Protein AF-A0A165PJM3-F1 (afdb_monomer_lite)

Secondary structure (DSSP, 8-state):
-TTTTT---TTSHHHHHHHHTS-HHHHHHHHHHHHHHHTT-HHHHHHHHHHHHHHTTSHHHHHHHHTSTHHHHHHHHHH-TTS-HHHHHHHHHHHHHHTTS--HHHHHHHHHHTHHHHHHHHHH--SSSHHHHHHHHHHHHHHHHHHH--S-HHHHHHHHHHHHHHGGG---HHHHHHHHHHHHHHHHHHHH-TT-------HHHHHHHHHHHHHS-HHHHHHHHHHHHHHS---TTS---HHHHHHHHTTGGGS-HHHHHHHHHH-GGGSHHHHHHHHHHHHHHHHHHHHHH--HHHHHHHHHHHHHH-GGG---SHHHHHHTS-TT--GGGGT-S-SSGGGHHHHHHHHHTT--HHHHHHHS-HHHHTT--HHHHHHHHHHHHHHHHT-HHHHHHHHHHHHHTT---HHHHHHHHHH--SPPPHHHHHTSS-TTSHHHHHHHHHHHHHHHIIIII--TTGGG--TTHHHHHHHHHHHHHHHHHHHHHHS-TT-TTHHHHHHHHHHHHHHHT--S-SS---HHHHHHHHHHHHHHHHHHHHHTTTT--TTTTHHHHHHHHHHHHHHHHHHHHHHHH--SS---TTHHHH------PPPP--HHHHHHHHHHHHSPPTTPPPP-SSSS-HHHHHHHHSTT-PPP--EEPTTT--EETTPEEPTTTSSSEESSHHHHHHHHHHHHHH-------SS-PPP-----

Organism: NCBI:txid1314781

Structure (mmCIF, N/CA/C/O backbone):
data_AF-A0A165PJM3-F1
#
_entry.id   AF-A0A165PJM3-F1
#
loop_
_atom_site.group_PDB
_atom_site.id
_atom_site.type_symbol
_atom_site.label_atom_id
_atom_site.label_alt_id
_atom_site.label_comp_id
_atom_site.label_asym_id
_atom_site.label_entity_id
_atom_site.label_seq_id
_atom_site.pdbx_PDB_ins_code
_atom_site.Cartn_x
_atom_site.Cartn_y
_atom_site.Cartn_z
_atom_site.occupancy
_atom_site.B_iso_or_equiv
_atom_site.auth_seq_id
_atom_site.auth_comp_id
_atom_site.auth_asym_id
_atom_site.auth_atom_id
_atom_site.pdbx_PDB_model_num
ATOM 1 N N . MET A 1 1 ? 33.323 -4.932 -41.572 1.00 73.44 1 MET A N 1
ATOM 2 C CA . MET A 1 1 ? 33.923 -5.422 -40.312 1.00 73.44 1 MET A CA 1
ATOM 3 C C . MET A 1 1 ? 34.041 -6.942 -40.211 1.00 73.44 1 MET A C 1
ATOM 5 O O . MET A 1 1 ? 35.149 -7.401 -39.986 1.00 73.44 1 MET A O 1
ATOM 9 N N . CYS A 1 2 ? 32.981 -7.740 -40.420 1.00 75.44 2 CYS A N 1
ATOM 10 C CA . CYS A 1 2 ? 33.073 -9.213 -40.323 1.00 75.44 2 CYS A CA 1
ATOM 11 C C . CYS A 1 2 ? 34.221 -9.819 -41.151 1.00 75.44 2 CYS A C 1
ATOM 13 O O . CYS A 1 2 ? 34.947 -10.669 -40.651 1.00 75.44 2 CYS A O 1
ATOM 15 N N . THR A 1 3 ? 34.444 -9.324 -42.373 1.00 79.69 3 THR A N 1
ATOM 16 C CA . THR A 1 3 ? 35.577 -9.729 -43.225 1.00 79.69 3 THR A CA 1
ATOM 17 C C . THR A 1 3 ? 36.936 -9.398 -42.602 1.00 79.69 3 THR A C 1
ATOM 19 O O . THR A 1 3 ? 37.848 -10.215 -42.661 1.00 79.69 3 THR A O 1
ATOM 22 N N . ALA A 1 4 ? 37.066 -8.226 -41.970 1.00 76.88 4 ALA A N 1
ATOM 23 C CA . ALA A 1 4 ? 38.298 -7.794 -41.307 1.00 76.88 4 ALA A CA 1
ATOM 24 C C . ALA A 1 4 ? 38.601 -8.649 -40.066 1.00 76.88 4 ALA A C 1
ATOM 26 O O . ALA A 1 4 ? 39.741 -9.047 -39.855 1.00 76.88 4 ALA A O 1
ATOM 27 N N . LEU A 1 5 ? 37.561 -9.013 -39.310 1.00 78.69 5 LEU A N 1
ATOM 28 C CA . LEU A 1 5 ? 37.650 -9.895 -38.143 1.00 78.69 5 LEU A CA 1
ATOM 29 C C . LEU A 1 5 ? 37.677 -11.389 -38.502 1.00 78.69 5 LEU A C 1
ATOM 31 O O . LEU A 1 5 ? 37.724 -12.233 -37.612 1.00 78.69 5 LEU A O 1
ATOM 35 N N . ARG A 1 6 ? 37.629 -11.727 -39.801 1.00 81.44 6 ARG A N 1
ATOM 36 C CA . ARG A 1 6 ? 37.555 -13.106 -40.318 1.00 81.44 6 ARG A CA 1
ATOM 37 C C . ARG A 1 6 ? 36.420 -13.926 -39.686 1.00 81.44 6 ARG A C 1
ATOM 39 O O . ARG A 1 6 ? 36.539 -15.141 -39.530 1.00 81.44 6 ARG A O 1
ATOM 46 N N . LEU A 1 7 ? 35.314 -13.265 -39.340 1.00 79.31 7 LEU A N 1
ATOM 47 C CA . LEU A 1 7 ? 34.146 -13.915 -38.755 1.00 79.31 7 LEU A CA 1
ATOM 48 C C . LEU A 1 7 ? 33.385 -14.713 -39.824 1.00 79.31 7 LEU A C 1
ATOM 50 O O . LEU A 1 7 ? 33.252 -14.246 -40.962 1.00 79.31 7 LEU A O 1
ATOM 54 N N . PRO A 1 8 ? 32.858 -15.901 -39.482 1.00 79.81 8 PRO A N 1
ATOM 55 C CA . PRO A 1 8 ? 32.007 -16.658 -40.386 1.00 79.81 8 PRO A CA 1
ATOM 56 C C . PRO A 1 8 ? 30.662 -15.945 -40.618 1.00 79.81 8 PRO A C 1
ATOM 58 O O . PRO A 1 8 ? 30.315 -14.997 -39.919 1.00 79.81 8 PRO A O 1
ATOM 61 N N . ASP A 1 9 ? 29.880 -16.399 -41.604 1.00 79.50 9 ASP A N 1
ATOM 62 C CA . ASP A 1 9 ? 28.537 -15.857 -41.862 1.00 79.50 9 ASP A CA 1
ATOM 63 C C . ASP A 1 9 ? 27.583 -16.181 -40.697 1.00 79.50 9 ASP A C 1
ATOM 65 O O . ASP A 1 9 ? 26.913 -17.216 -40.689 1.00 79.50 9 ASP A O 1
ATOM 69 N N . LEU A 1 10 ? 27.525 -15.278 -39.714 1.00 76.38 10 LEU A N 1
ATOM 70 C CA . LEU A 1 10 ? 26.718 -15.403 -38.495 1.00 76.38 10 LEU A CA 1
ATOM 71 C C . LEU A 1 10 ? 25.203 -15.454 -38.769 1.00 76.38 10 LEU A C 1
ATOM 73 O O . LEU A 1 10 ? 24.429 -15.726 -37.856 1.00 76.38 10 LEU A O 1
ATOM 77 N N . THR A 1 11 ? 24.758 -15.238 -40.013 1.00 72.19 11 THR A N 1
ATOM 78 C CA . THR A 1 11 ? 23.343 -15.392 -40.395 1.00 72.19 11 THR A CA 1
ATOM 79 C C . THR A 1 11 ? 22.932 -16.857 -40.598 1.00 72.19 11 THR A C 1
ATOM 81 O O . THR A 1 11 ? 21.746 -17.155 -40.742 1.00 72.19 11 THR A O 1
ATOM 84 N N . ARG A 1 12 ? 23.886 -17.805 -40.594 1.00 75.69 12 ARG A N 1
ATOM 85 C CA . ARG A 1 12 ? 23.636 -19.238 -40.830 1.00 75.69 12 ARG A CA 1
ATOM 86 C C . ARG A 1 12 ? 23.930 -20.083 -39.588 1.00 75.69 12 ARG A C 1
ATOM 88 O O . ARG A 1 12 ? 25.056 -20.093 -39.098 1.00 75.69 12 ARG A O 1
ATOM 95 N N . LYS A 1 13 ? 22.971 -20.924 -39.171 1.00 74.56 13 LYS A N 1
ATOM 96 C CA . LYS A 1 13 ? 23.107 -21.833 -38.007 1.00 74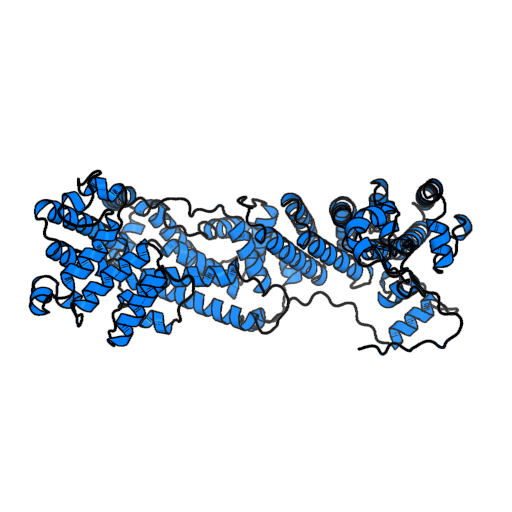.56 13 LYS A CA 1
ATOM 97 C C . LYS A 1 13 ? 24.403 -22.662 -38.008 1.00 74.56 13 LYS A C 1
ATOM 99 O O . LYS A 1 13 ? 25.071 -22.685 -36.981 1.00 74.56 13 LYS A O 1
ATOM 104 N N . PRO A 1 14 ? 24.812 -23.321 -39.116 1.00 77.81 14 PRO A N 1
ATOM 105 C CA . PRO A 1 14 ? 26.029 -24.139 -39.121 1.00 77.81 14 PRO A CA 1
ATOM 106 C C . PRO A 1 14 ? 27.306 -23.320 -38.914 1.00 77.81 14 PRO A C 1
ATOM 108 O O . PRO A 1 14 ? 28.278 -23.814 -38.355 1.00 77.81 14 PRO A O 1
ATOM 111 N N . MET A 1 15 ? 27.299 -22.067 -39.367 1.00 80.06 15 MET A N 1
ATOM 112 C CA . MET A 1 15 ? 28.435 -21.159 -39.250 1.00 80.06 15 MET A CA 1
ATOM 113 C C . MET A 1 15 ? 28.528 -20.571 -37.841 1.00 80.06 15 MET A C 1
ATOM 115 O O . MET A 1 15 ? 29.628 -20.466 -37.311 1.00 80.06 15 MET A O 1
ATOM 119 N N . LEU A 1 16 ? 27.384 -20.278 -37.216 1.00 75.81 16 LEU A N 1
ATOM 120 C CA . LEU A 1 16 ? 27.300 -19.887 -35.808 1.00 75.81 16 LEU A CA 1
ATOM 121 C C . LEU A 1 16 ? 27.718 -21.038 -34.877 1.00 75.81 16 LEU A C 1
ATOM 123 O O . LEU A 1 16 ? 28.528 -20.844 -33.981 1.00 75.81 16 LEU A O 1
ATOM 127 N N . LEU A 1 17 ? 27.275 -22.270 -35.162 1.00 76.69 17 LEU A N 1
ATOM 128 C CA . LEU A 1 17 ? 27.762 -23.471 -34.473 1.00 76.69 17 LEU A CA 1
ATOM 129 C C . LEU A 1 17 ? 29.272 -23.643 -34.631 1.00 76.69 17 LEU A C 1
ATOM 131 O O . LEU A 1 17 ? 29.950 -23.992 -33.672 1.00 76.69 17 LEU A O 1
ATOM 135 N N . LYS A 1 18 ? 29.813 -23.417 -35.833 1.00 79.56 18 LYS A N 1
ATOM 136 C CA . LYS A 1 18 ? 31.259 -23.485 -36.058 1.00 79.56 18 LYS A CA 1
ATOM 137 C C . LYS A 1 18 ? 32.003 -22.437 -35.229 1.00 79.56 18 LYS A C 1
ATOM 139 O O . LYS A 1 18 ? 33.060 -22.765 -34.717 1.00 79.56 18 LYS A O 1
ATOM 144 N N . PHE A 1 19 ? 31.441 -21.236 -35.102 1.00 79.44 19 PHE A N 1
ATOM 145 C CA . PHE A 1 19 ? 31.990 -20.148 -34.295 1.00 79.44 19 PHE A CA 1
ATOM 146 C C . PHE A 1 19 ? 31.997 -20.472 -32.793 1.00 79.44 19 PHE A C 1
ATOM 148 O O . PHE A 1 19 ? 33.008 -20.258 -32.141 1.00 79.44 19 PHE A O 1
ATOM 155 N N . PHE A 1 20 ? 30.922 -21.056 -32.258 1.00 75.69 20 PHE A N 1
ATOM 156 C CA . PHE A 1 20 ? 30.870 -21.453 -30.843 1.00 75.69 20 PHE A CA 1
ATOM 157 C C . PHE A 1 20 ? 31.661 -22.729 -30.518 1.00 75.69 20 PHE A C 1
ATOM 159 O O . PHE A 1 20 ? 31.991 -22.973 -29.370 1.00 75.69 20 PHE A O 1
ATOM 166 N N . ASN A 1 21 ? 31.936 -23.588 -31.507 1.00 74.44 21 ASN A N 1
ATOM 167 C CA . ASN A 1 21 ? 32.793 -24.766 -31.307 1.00 74.44 21 ASN A CA 1
ATOM 168 C C . ASN A 1 21 ? 34.281 -24.474 -31.585 1.00 74.44 21 ASN A C 1
ATOM 170 O O . ASN A 1 21 ? 35.112 -25.362 -31.388 1.00 74.44 21 ASN A O 1
ATOM 174 N N . SER A 1 22 ? 34.627 -23.290 -32.101 1.00 71.25 22 SER A N 1
ATOM 175 C CA . SER A 1 22 ? 36.014 -22.815 -32.133 1.00 71.25 22 SER A CA 1
ATOM 176 C C . SER A 1 22 ? 36.409 -22.262 -30.767 1.00 71.25 22 SER A C 1
ATOM 178 O O . SER A 1 22 ? 35.562 -21.754 -30.051 1.00 71.25 22 SER A O 1
ATOM 180 N N . ASP A 1 23 ? 37.688 -22.387 -30.416 1.00 61.62 23 ASP A N 1
ATOM 181 C CA . ASP A 1 23 ? 38.230 -22.034 -29.101 1.00 61.62 23 ASP A CA 1
ATOM 182 C C . ASP A 1 23 ? 37.847 -20.593 -28.688 1.00 61.62 23 ASP A C 1
ATOM 184 O O . ASP A 1 23 ? 38.324 -19.615 -29.276 1.00 61.62 23 ASP A O 1
ATOM 188 N N . ASP A 1 24 ? 36.957 -20.466 -27.694 1.00 57.81 24 ASP A N 1
ATOM 189 C CA . ASP A 1 24 ? 36.403 -19.190 -27.208 1.00 57.81 24 ASP A CA 1
ATOM 190 C C . ASP A 1 24 ? 37.499 -18.222 -26.729 1.00 57.81 24 ASP A C 1
ATOM 192 O O . ASP A 1 24 ? 37.340 -16.997 -26.793 1.00 57.81 24 ASP A O 1
ATOM 196 N N . THR A 1 25 ? 38.664 -18.763 -26.356 1.00 58.25 25 THR A N 1
ATOM 197 C CA . THR A 1 25 ? 39.855 -18.005 -25.948 1.00 58.25 25 THR A CA 1
ATOM 198 C C . THR A 1 25 ? 40.432 -17.107 -27.051 1.00 58.25 25 THR A C 1
ATOM 200 O O . THR A 1 25 ? 41.167 -16.168 -26.746 1.00 58.25 25 THR A O 1
ATOM 203 N N . LEU A 1 26 ? 40.082 -17.328 -28.326 1.00 61.91 26 LEU A N 1
ATOM 204 C CA . LEU A 1 26 ? 40.586 -16.543 -29.461 1.00 61.91 26 LEU A CA 1
ATOM 205 C C . LEU A 1 26 ? 39.625 -15.440 -29.924 1.00 61.91 26 LEU A C 1
ATOM 207 O O . LEU A 1 26 ? 40.073 -14.376 -30.350 1.00 61.91 26 LEU A O 1
ATOM 211 N N . HIS A 1 27 ? 38.311 -15.663 -29.871 1.00 72.12 27 HIS A N 1
ATOM 212 C CA . HIS A 1 27 ? 37.347 -14.768 -30.522 1.00 72.12 27 HIS A CA 1
ATOM 213 C C . HIS A 1 27 ? 36.968 -13.551 -29.683 1.00 72.12 27 HIS A C 1
ATOM 215 O O . HIS A 1 27 ? 36.811 -12.455 -30.226 1.00 72.12 27 HIS A O 1
ATOM 221 N N . LEU A 1 28 ? 36.856 -13.714 -28.367 1.00 71.88 28 LEU A N 1
ATOM 222 C CA . LEU A 1 28 ? 36.480 -12.624 -27.478 1.00 71.88 28 LEU A CA 1
ATOM 223 C C . LEU A 1 28 ? 37.572 -11.531 -27.381 1.00 71.88 28 LEU A C 1
ATOM 225 O O . LEU A 1 28 ? 37.227 -10.360 -27.563 1.00 71.88 28 LEU A O 1
ATOM 229 N N . PRO A 1 29 ? 38.878 -11.849 -27.223 1.00 78.06 29 PRO A N 1
ATOM 230 C CA . PRO A 1 29 ? 39.935 -10.833 -27.256 1.00 78.06 29 PRO A CA 1
ATOM 231 C C . PRO A 1 29 ? 40.008 -10.078 -28.587 1.00 78.06 29 PRO A C 1
ATOM 233 O O . PRO A 1 29 ? 40.274 -8.879 -28.599 1.00 78.06 29 PRO A O 1
ATOM 236 N N . LEU A 1 30 ? 39.726 -10.749 -29.711 1.00 80.69 30 LEU A N 1
ATOM 237 C CA . LEU A 1 30 ? 39.669 -10.106 -31.029 1.00 80.69 30 LEU A CA 1
ATOM 238 C C . LEU A 1 30 ? 38.537 -9.077 -31.120 1.00 80.69 30 LEU A C 1
ATOM 240 O O . LEU A 1 30 ? 38.723 -8.022 -31.720 1.00 80.69 30 LEU A O 1
ATOM 244 N N . LEU A 1 31 ? 37.374 -9.362 -30.528 1.00 81.69 31 LEU A N 1
ATOM 245 C CA . LEU A 1 31 ? 36.254 -8.417 -30.488 1.00 81.69 31 LEU A CA 1
ATOM 246 C C . LEU A 1 31 ? 36.565 -7.208 -29.593 1.00 81.69 31 LEU A C 1
ATOM 248 O O . LEU A 1 31 ? 36.205 -6.090 -29.953 1.00 81.69 31 LEU A O 1
ATOM 252 N N . VAL A 1 32 ? 37.281 -7.409 -28.482 1.00 81.00 32 VAL A N 1
ATOM 253 C CA . VAL A 1 32 ? 37.762 -6.311 -27.622 1.00 81.00 32 VAL A CA 1
ATOM 254 C C . VAL A 1 32 ? 38.794 -5.448 -28.357 1.00 81.00 32 VAL A C 1
ATOM 256 O O . VAL A 1 32 ? 38.650 -4.231 -28.405 1.00 81.00 32 VAL A O 1
ATOM 259 N N . GLN A 1 33 ? 39.776 -6.056 -29.029 1.00 83.88 33 GLN A N 1
ATOM 260 C CA . GLN A 1 33 ? 40.744 -5.320 -29.856 1.00 83.88 33 GLN A CA 1
ATOM 261 C C . GLN A 1 33 ? 40.063 -4.548 -30.994 1.00 83.88 33 GLN A C 1
ATOM 263 O O . GLN A 1 33 ? 40.458 -3.428 -31.319 1.00 83.88 33 GLN A O 1
ATOM 268 N N . ALA A 1 34 ? 39.026 -5.136 -31.599 1.00 86.38 34 ALA A N 1
ATOM 269 C CA . ALA A 1 34 ? 38.226 -4.470 -32.618 1.00 86.38 34 ALA A CA 1
ATOM 270 C C . ALA A 1 34 ? 37.515 -3.234 -32.059 1.00 86.38 34 ALA A C 1
ATOM 272 O O . ALA A 1 34 ? 37.482 -2.205 -32.730 1.00 86.38 34 ALA A O 1
ATOM 273 N N . PHE A 1 35 ? 36.987 -3.321 -30.833 1.00 87.50 35 PHE A N 1
ATOM 274 C CA . PHE A 1 35 ? 36.422 -2.167 -30.144 1.00 87.50 35 PHE A CA 1
ATOM 275 C C . PHE A 1 35 ? 37.478 -1.089 -29.903 1.00 87.50 35 PHE A C 1
ATOM 277 O O . PHE A 1 35 ? 37.258 0.055 -30.283 1.00 87.50 35 PHE A O 1
ATOM 284 N N . ASP A 1 36 ? 38.639 -1.436 -29.345 1.00 87.75 36 ASP A N 1
ATOM 285 C CA . ASP A 1 36 ? 39.699 -0.461 -29.062 1.00 87.75 36 ASP A CA 1
ATOM 286 C C . ASP A 1 36 ? 40.164 0.291 -30.313 1.00 87.75 36 ASP A C 1
ATOM 288 O O . ASP A 1 36 ? 40.425 1.496 -30.254 1.00 87.75 36 ASP A O 1
ATOM 292 N N . ALA A 1 37 ? 40.222 -0.404 -31.452 1.00 89.00 37 ALA A N 1
ATOM 293 C CA . ALA A 1 37 ? 40.540 0.190 -32.745 1.00 89.00 37 ALA A CA 1
ATOM 294 C C . ALA A 1 37 ? 39.406 1.078 -33.289 1.00 89.00 37 ALA A C 1
ATOM 296 O O . ALA A 1 37 ? 39.677 2.073 -33.959 1.00 89.00 37 ALA A O 1
ATOM 297 N N . ALA A 1 38 ? 38.148 0.731 -33.006 1.00 89.19 38 ALA A N 1
ATOM 298 C CA . ALA A 1 38 ? 36.964 1.404 -33.533 1.00 89.19 38 ALA A CA 1
ATOM 299 C C . ALA A 1 38 ? 36.324 2.416 -32.570 1.00 89.19 38 ALA A C 1
ATOM 301 O O . ALA A 1 38 ? 35.404 3.110 -32.973 1.00 89.19 38 ALA A O 1
ATOM 302 N N . LYS A 1 39 ? 36.776 2.560 -31.318 1.00 90.81 39 LYS A N 1
ATOM 303 C CA . LYS A 1 39 ? 36.086 3.342 -30.265 1.00 90.81 39 LYS A CA 1
ATOM 304 C C . LYS A 1 39 ? 35.844 4.826 -30.583 1.00 90.81 39 LYS A C 1
ATOM 306 O O . LYS A 1 39 ? 35.040 5.476 -29.908 1.00 90.81 39 LYS A O 1
ATOM 311 N N . HIS A 1 40 ? 36.546 5.369 -31.576 1.00 93.06 40 HIS A N 1
ATOM 312 C CA . HIS A 1 40 ? 36.394 6.739 -32.079 1.00 93.06 40 HIS A CA 1
ATOM 313 C C . HIS A 1 40 ? 35.635 6.824 -33.420 1.00 93.06 40 HIS A C 1
ATOM 315 O O . HIS A 1 40 ? 35.384 7.925 -33.894 1.00 93.06 40 HIS A O 1
ATOM 321 N N . ASP A 1 41 ? 35.265 5.687 -34.014 1.00 94.81 41 ASP A N 1
ATOM 322 C CA . ASP A 1 41 ? 34.444 5.563 -35.221 1.00 94.81 41 ASP A CA 1
ATOM 323 C C . ASP A 1 41 ? 33.068 4.991 -34.852 1.00 94.81 41 ASP A C 1
ATOM 325 O O . ASP A 1 41 ? 32.914 3.791 -34.609 1.00 94.81 41 ASP A O 1
ATOM 329 N N . ASP A 1 42 ? 32.055 5.855 -34.831 1.00 94.81 42 ASP A N 1
ATOM 330 C CA . ASP A 1 42 ? 30.695 5.490 -34.432 1.00 94.81 42 ASP A CA 1
ATOM 331 C C . ASP A 1 42 ? 30.118 4.338 -35.265 1.00 94.81 42 ASP A C 1
ATOM 333 O O . ASP A 1 42 ? 29.448 3.460 -34.726 1.00 94.81 42 ASP A O 1
ATOM 337 N N . HIS A 1 43 ? 30.409 4.279 -36.568 1.00 93.31 43 HIS A N 1
ATOM 338 C CA . HIS A 1 43 ? 29.909 3.200 -37.424 1.00 93.31 43 HIS A CA 1
ATOM 339 C C . HIS A 1 43 ? 30.651 1.883 -37.181 1.00 93.31 43 HIS A C 1
ATOM 341 O O . HIS A 1 43 ? 30.055 0.805 -37.279 1.00 93.31 43 HIS A O 1
ATOM 347 N N . GLY A 1 44 ? 31.938 1.957 -36.837 1.00 93.06 44 GLY A N 1
ATOM 348 C CA . GLY A 1 44 ? 32.725 0.814 -36.385 1.00 93.06 44 GLY A CA 1
ATOM 349 C C . GLY A 1 44 ? 32.169 0.220 -35.088 1.00 93.06 44 GLY A C 1
ATOM 350 O O . GLY A 1 44 ? 31.938 -0.991 -35.021 1.00 93.06 44 GLY A O 1
ATOM 351 N N . VAL A 1 45 ? 31.865 1.066 -34.096 1.00 93.44 45 VAL A N 1
ATOM 352 C CA . VAL A 1 45 ? 31.215 0.647 -32.839 1.00 93.44 45 VAL A CA 1
ATOM 353 C C . VAL A 1 45 ? 29.816 0.084 -33.106 1.00 93.44 45 VAL A C 1
ATOM 355 O O . VAL A 1 45 ? 29.510 -1.016 -32.642 1.00 93.44 45 VAL A O 1
ATOM 358 N N . ALA A 1 46 ? 28.995 0.760 -33.917 1.00 93.38 46 ALA A N 1
ATOM 359 C CA . ALA A 1 46 ? 27.657 0.292 -34.289 1.00 93.38 46 ALA A CA 1
ATOM 360 C C . ALA A 1 46 ? 27.698 -1.109 -34.920 1.00 93.38 46 ALA A C 1
ATOM 362 O O . ALA A 1 46 ? 26.956 -2.015 -34.530 1.00 93.38 46 ALA A O 1
ATOM 363 N N . ALA A 1 47 ? 28.622 -1.329 -35.860 1.00 91.06 47 ALA A N 1
ATOM 364 C CA . ALA A 1 47 ? 28.809 -2.630 -36.487 1.00 91.06 47 ALA A CA 1
ATOM 365 C C . ALA A 1 47 ? 29.191 -3.715 -35.465 1.00 91.06 47 ALA A C 1
ATOM 367 O O . ALA A 1 47 ? 28.822 -4.877 -35.651 1.00 91.06 47 ALA A O 1
ATOM 368 N N . LEU A 1 48 ? 29.910 -3.360 -34.394 1.00 90.62 48 LEU A N 1
ATOM 369 C CA . LEU A 1 48 ? 30.345 -4.307 -33.366 1.00 90.62 48 LEU A CA 1
ATOM 370 C C . LEU A 1 48 ? 29.167 -4.686 -32.480 1.00 90.62 48 LEU A C 1
ATOM 372 O O . LEU A 1 48 ? 28.958 -5.872 -32.235 1.00 90.62 48 LEU A O 1
ATOM 376 N N . MET A 1 49 ? 28.354 -3.700 -32.094 1.00 91.50 49 MET A N 1
ATOM 377 C CA . MET A 1 49 ? 27.134 -3.923 -31.320 1.00 91.50 49 MET A CA 1
ATOM 378 C C . MET A 1 49 ? 26.155 -4.830 -32.075 1.00 91.50 49 MET A C 1
ATOM 380 O O . MET A 1 49 ? 25.609 -5.757 -31.486 1.00 91.50 49 MET A O 1
ATOM 384 N N . ILE A 1 50 ? 26.001 -4.661 -33.395 1.00 89.00 50 ILE A N 1
ATOM 385 C CA . ILE A 1 50 ? 25.173 -5.553 -34.231 1.00 89.00 50 ILE A CA 1
ATOM 386 C C . ILE A 1 50 ? 25.746 -6.978 -34.271 1.00 89.00 50 ILE A C 1
ATOM 388 O O . ILE A 1 50 ? 24.990 -7.952 -34.223 1.00 89.00 50 ILE A O 1
ATOM 392 N N . ILE A 1 51 ? 27.073 -7.132 -34.372 1.00 86.56 51 ILE A N 1
ATOM 393 C CA . ILE A 1 51 ? 27.723 -8.452 -34.318 1.00 86.56 51 ILE A CA 1
ATOM 394 C C . ILE A 1 51 ? 27.447 -9.112 -32.966 1.00 86.56 51 ILE A C 1
ATOM 396 O O . ILE A 1 51 ? 27.001 -10.258 -32.940 1.00 86.56 51 ILE A O 1
ATOM 400 N N . TRP A 1 52 ? 27.644 -8.394 -31.861 1.00 86.69 52 TRP A N 1
ATOM 401 C CA . TRP A 1 52 ? 27.337 -8.892 -30.521 1.00 86.69 52 TRP A CA 1
ATOM 402 C C . TRP A 1 52 ? 25.857 -9.229 -30.363 1.00 86.69 52 TRP A C 1
ATOM 404 O O . TRP A 1 52 ? 25.547 -10.317 -29.888 1.00 86.69 52 TRP A O 1
ATOM 414 N N . ALA A 1 53 ? 24.943 -8.387 -30.849 1.00 86.50 53 ALA A N 1
ATOM 415 C CA . ALA A 1 53 ? 23.506 -8.638 -30.769 1.00 86.50 53 ALA A CA 1
ATOM 416 C C . ALA A 1 53 ? 23.131 -9.947 -31.471 1.00 86.50 53 ALA A C 1
ATOM 418 O O . ALA A 1 53 ? 22.338 -10.726 -30.951 1.00 86.50 53 ALA A O 1
ATOM 419 N N . ARG A 1 54 ? 23.747 -10.244 -32.625 1.00 83.31 54 ARG A N 1
ATOM 420 C CA . ARG A 1 54 ? 23.557 -11.520 -33.340 1.00 83.31 54 ARG A CA 1
ATOM 421 C C . ARG A 1 54 ? 24.064 -12.720 -32.555 1.00 83.31 54 ARG A C 1
ATOM 423 O O . ARG A 1 54 ? 23.409 -13.757 -32.567 1.00 83.31 54 ARG A O 1
ATOM 430 N N . LEU A 1 55 ? 25.214 -12.588 -31.903 1.00 81.31 55 LEU A N 1
ATOM 431 C CA . LEU A 1 55 ? 25.778 -13.658 -31.086 1.00 81.31 55 LEU A CA 1
ATOM 432 C C . LEU A 1 55 ? 24.932 -13.907 -29.825 1.00 81.31 55 LEU A C 1
ATOM 434 O O . LEU A 1 55 ? 24.697 -15.056 -29.465 1.00 81.31 55 LEU A O 1
ATOM 438 N N . CYS A 1 56 ? 24.396 -12.845 -29.219 1.00 82.12 56 CYS A N 1
ATOM 439 C CA . CYS A 1 56 ? 23.590 -12.899 -27.994 1.00 82.12 56 CYS A CA 1
ATOM 440 C C . CYS A 1 56 ? 22.169 -13.445 -28.194 1.00 82.12 56 CYS A C 1
ATOM 442 O O . CYS A 1 56 ? 21.447 -13.634 -27.214 1.00 82.12 56 CYS A O 1
ATOM 444 N N . VAL A 1 57 ? 21.755 -13.732 -29.435 1.00 78.94 57 VAL A N 1
ATOM 445 C CA . VAL A 1 57 ? 20.520 -14.490 -29.705 1.00 78.94 57 VAL A CA 1
ATOM 446 C C . VAL A 1 57 ? 20.589 -15.888 -29.078 1.00 78.94 57 VAL A C 1
ATOM 448 O O . VAL A 1 57 ? 19.558 -16.423 -28.680 1.00 78.94 57 VAL A O 1
ATOM 451 N N . ASP A 1 58 ? 21.788 -16.466 -28.961 1.00 79.31 58 ASP A N 1
ATOM 452 C CA . ASP A 1 58 ? 22.014 -17.698 -28.208 1.00 79.31 58 ASP A CA 1
ATOM 453 C C . ASP A 1 58 ? 22.180 -17.399 -26.713 1.00 79.31 58 ASP A C 1
ATOM 455 O O . ASP A 1 58 ? 23.061 -16.630 -26.328 1.00 79.31 58 ASP A O 1
ATOM 459 N N . GLU A 1 59 ? 21.345 -18.000 -25.866 1.00 78.44 59 GLU A N 1
ATOM 460 C CA . GLU A 1 59 ? 21.368 -17.740 -24.422 1.00 78.44 59 GLU A CA 1
ATOM 461 C C . GLU A 1 59 ? 22.643 -18.267 -23.754 1.00 78.44 59 GLU A C 1
ATOM 463 O O . GLU A 1 59 ? 23.206 -17.594 -22.897 1.00 78.44 59 GLU A O 1
ATOM 468 N N . GLY A 1 60 ? 23.145 -19.428 -24.190 1.00 75.31 60 GLY A N 1
ATOM 469 C CA . GLY A 1 60 ? 24.373 -20.012 -23.644 1.00 75.31 60 GLY A CA 1
ATOM 470 C C . GLY A 1 60 ? 25.590 -19.132 -23.920 1.00 75.31 60 GLY A C 1
ATOM 471 O O . GLY A 1 60 ? 26.366 -18.837 -23.013 1.00 75.31 60 GLY A O 1
ATOM 472 N N . TYR A 1 61 ? 25.716 -18.645 -25.157 1.00 77.06 61 TYR A N 1
ATOM 473 C CA . TYR A 1 61 ? 26.795 -17.723 -25.508 1.00 77.06 61 TYR A CA 1
ATOM 474 C C . TYR A 1 61 ? 26.655 -16.368 -24.811 1.00 77.06 61 TYR A C 1
ATOM 476 O O . TYR A 1 61 ? 27.651 -15.799 -24.377 1.00 77.06 61 TYR A O 1
ATOM 484 N N . ARG A 1 62 ? 25.430 -15.848 -24.665 1.00 79.88 62 ARG A N 1
ATOM 485 C CA . ARG A 1 62 ? 25.171 -14.584 -23.962 1.00 79.88 62 ARG A CA 1
ATOM 486 C C . ARG A 1 62 ? 25.700 -14.609 -22.527 1.00 79.88 62 ARG A C 1
ATOM 488 O O . ARG A 1 62 ? 26.382 -13.663 -22.146 1.00 79.88 62 ARG A O 1
ATOM 495 N N . CYS A 1 63 ? 25.434 -15.674 -21.766 1.00 74.06 63 CYS A N 1
ATOM 496 C CA . CYS A 1 63 ? 25.970 -15.821 -20.409 1.00 74.06 63 CYS A CA 1
ATOM 497 C C . CYS A 1 63 ? 27.503 -15.772 -20.421 1.00 74.06 63 CYS A C 1
ATOM 499 O O . CYS A 1 63 ? 28.098 -14.921 -19.770 1.00 74.06 63 CYS A O 1
ATOM 501 N N . HIS A 1 64 ? 28.133 -16.590 -21.270 1.00 73.31 64 HIS A N 1
ATOM 502 C CA . HIS A 1 64 ? 29.592 -16.667 -21.347 1.00 73.31 64 HIS A CA 1
ATOM 503 C C . HIS A 1 64 ? 30.248 -15.347 -21.784 1.00 73.31 64 HIS A C 1
ATOM 505 O O . HIS A 1 64 ? 31.298 -14.943 -21.278 1.00 73.31 64 HIS A O 1
ATOM 511 N N . VAL A 1 65 ? 29.622 -14.632 -22.724 1.00 72.62 65 VAL A N 1
ATOM 512 C CA . VAL A 1 65 ? 30.121 -13.333 -23.167 1.00 72.62 65 VAL A CA 1
ATOM 513 C C . VAL A 1 65 ? 30.052 -12.320 -22.049 1.00 72.62 65 VAL A C 1
ATOM 515 O O . VAL A 1 65 ? 30.983 -11.549 -21.962 1.00 72.62 65 VAL A O 1
ATOM 518 N N . PHE A 1 66 ? 29.045 -12.270 -21.187 1.00 73.06 66 PHE A N 1
ATOM 519 C CA . PHE A 1 66 ? 28.922 -11.156 -20.235 1.00 73.06 66 PHE A CA 1
ATOM 520 C C . PHE A 1 66 ? 29.430 -11.441 -18.816 1.00 73.06 66 PHE A C 1
ATOM 522 O O . PHE A 1 66 ? 29.277 -10.592 -17.938 1.00 73.06 66 PHE A O 1
ATOM 529 N N . ASP A 1 67 ? 30.139 -12.553 -18.610 1.00 68.50 67 ASP A N 1
ATOM 530 C CA . ASP A 1 67 ? 30.774 -12.880 -17.324 1.00 68.50 67 ASP A CA 1
ATOM 531 C C . ASP A 1 67 ? 31.884 -11.886 -16.905 1.00 68.50 67 ASP A C 1
ATOM 533 O O . ASP A 1 67 ? 32.133 -11.705 -15.712 1.00 68.50 67 ASP A O 1
ATOM 537 N N . ASP A 1 68 ? 32.484 -11.145 -17.846 1.00 65.25 68 ASP A N 1
ATOM 538 C CA . ASP A 1 68 ? 33.576 -10.179 -17.601 1.00 65.25 68 ASP A CA 1
ATOM 539 C C . ASP A 1 68 ? 33.093 -8.711 -17.610 1.00 65.25 68 ASP A C 1
ATOM 541 O O . ASP A 1 68 ? 32.291 -8.316 -18.460 1.00 65.25 68 ASP A O 1
ATOM 545 N N . TRP A 1 69 ? 33.606 -7.893 -16.685 1.00 55.19 69 TRP A N 1
ATOM 546 C CA . TRP A 1 69 ? 33.132 -6.533 -16.373 1.00 55.19 69 TRP A CA 1
ATOM 547 C C . TRP A 1 69 ? 33.421 -5.502 -17.475 1.00 55.19 69 TRP A C 1
ATOM 549 O O . TRP A 1 69 ? 32.691 -4.525 -17.627 1.00 55.19 69 TRP A O 1
ATOM 559 N N . LEU A 1 70 ? 34.440 -5.732 -18.312 1.00 59.97 70 LEU A N 1
ATOM 560 C CA . LEU A 1 70 ? 34.873 -4.775 -19.341 1.00 59.97 70 LEU A CA 1
ATOM 561 C C . LEU A 1 70 ? 33.814 -4.522 -20.442 1.00 59.97 70 LEU A C 1
ATOM 563 O O . LEU A 1 70 ? 33.971 -3.625 -21.266 1.00 59.97 70 LEU A O 1
ATOM 567 N N . LYS A 1 71 ? 32.733 -5.309 -20.492 1.00 74.19 71 LYS A N 1
ATOM 568 C CA . LYS A 1 71 ? 31.802 -5.360 -21.633 1.00 74.19 71 LYS A CA 1
ATOM 569 C C . LYS A 1 71 ? 30.592 -4.441 -21.486 1.00 74.19 71 LYS A C 1
ATOM 571 O O . LYS A 1 71 ? 30.085 -3.964 -22.499 1.00 74.19 71 LYS A O 1
ATOM 576 N N . PHE A 1 72 ? 30.171 -4.123 -20.263 1.00 83.88 72 PHE A N 1
ATOM 577 C CA . PHE A 1 72 ? 29.082 -3.165 -20.046 1.00 83.88 72 PHE A CA 1
ATOM 578 C C . PHE A 1 72 ? 29.539 -1.722 -20.272 1.00 83.88 72 PHE A C 1
ATOM 580 O O . PHE A 1 72 ? 28.810 -0.951 -20.886 1.00 83.88 72 PHE A O 1
ATOM 587 N N . LEU A 1 73 ? 30.800 -1.397 -19.957 1.00 83.94 73 LEU A N 1
ATOM 588 C CA . LEU A 1 73 ? 31.413 -0.113 -20.324 1.00 83.94 73 LEU A CA 1
ATOM 589 C C . LEU A 1 73 ? 31.393 0.142 -21.838 1.00 83.94 73 LEU A C 1
ATOM 591 O O . LEU A 1 73 ? 31.191 1.273 -22.276 1.00 83.94 73 LEU A O 1
ATOM 595 N N . VAL A 1 74 ? 31.575 -0.908 -22.647 1.00 88.62 74 VAL A N 1
ATOM 596 C CA . VAL A 1 74 ? 31.482 -0.816 -24.112 1.00 88.62 74 VAL A CA 1
ATOM 597 C C . VAL A 1 74 ? 30.057 -0.480 -24.554 1.00 88.62 74 VAL A C 1
ATOM 599 O O . VAL A 1 74 ? 29.876 0.334 -25.460 1.00 88.62 74 VAL A O 1
ATOM 602 N N . ILE A 1 75 ? 29.050 -1.075 -23.907 1.00 92.06 75 ILE A N 1
ATOM 603 C CA . ILE A 1 75 ? 27.639 -0.769 -24.165 1.00 92.06 75 ILE A CA 1
ATOM 604 C C . ILE A 1 75 ? 27.352 0.687 -23.796 1.00 92.06 75 ILE A C 1
ATOM 606 O O . ILE A 1 75 ? 26.836 1.418 -24.638 1.00 92.06 75 ILE A O 1
ATOM 610 N N . SER A 1 76 ? 27.745 1.130 -22.599 1.00 93.75 76 SER A N 1
ATOM 611 C CA . SER A 1 76 ? 27.568 2.514 -22.137 1.00 93.75 76 SER A CA 1
ATOM 612 C C . SER A 1 76 ? 28.224 3.511 -23.094 1.00 93.75 76 SER A C 1
ATOM 614 O O . SER A 1 76 ? 27.609 4.490 -23.501 1.00 93.75 76 SER A O 1
ATOM 616 N N . HIS A 1 77 ? 29.435 3.213 -23.568 1.00 93.50 77 HIS A N 1
ATOM 617 C CA . HIS A 1 77 ? 30.127 4.022 -24.576 1.00 93.50 77 HIS A CA 1
ATOM 618 C C . HIS A 1 77 ? 29.402 4.077 -25.927 1.00 93.50 77 HIS A C 1
ATOM 620 O O . HIS A 1 77 ? 29.457 5.103 -26.606 1.00 93.50 77 HIS A O 1
ATOM 626 N N . ALA A 1 78 ? 28.743 2.987 -26.333 1.00 95.44 78 ALA A N 1
ATOM 627 C CA . ALA A 1 78 ? 27.991 2.922 -27.583 1.00 95.44 78 ALA A CA 1
ATOM 628 C C . ALA A 1 78 ? 26.659 3.683 -27.516 1.00 95.44 78 ALA A C 1
ATOM 630 O O . ALA A 1 78 ? 26.236 4.238 -28.531 1.00 95.44 78 ALA A O 1
ATOM 631 N N . ILE A 1 79 ? 26.014 3.713 -26.346 1.00 97.12 79 ILE A N 1
ATOM 632 C CA . ILE A 1 79 ? 24.726 4.391 -26.148 1.00 97.12 79 ILE A CA 1
ATOM 633 C C . ILE A 1 79 ? 24.862 5.844 -25.682 1.00 97.12 79 ILE A C 1
ATOM 635 O O . ILE A 1 79 ? 23.836 6.482 -25.484 1.00 97.12 79 ILE A O 1
ATOM 639 N N . ASP A 1 80 ? 26.077 6.372 -25.497 1.00 96.44 80 ASP A N 1
ATOM 640 C CA . ASP A 1 80 ? 26.311 7.771 -25.114 1.00 96.44 80 ASP A CA 1
ATOM 641 C C . ASP A 1 80 ? 25.640 8.733 -26.111 1.00 96.44 80 ASP A C 1
ATOM 643 O O . ASP A 1 80 ? 25.831 8.630 -27.322 1.00 96.44 80 ASP A O 1
ATOM 647 N N . TRP A 1 81 ? 24.868 9.691 -25.596 1.00 95.00 81 TRP A N 1
ATOM 648 C CA . TRP A 1 81 ? 24.072 10.636 -26.386 1.00 95.00 81 TRP A CA 1
ATOM 649 C C . TRP A 1 81 ? 24.866 11.514 -27.356 1.00 95.00 81 TRP A C 1
ATOM 651 O O . TRP A 1 81 ? 24.281 12.148 -28.232 1.00 95.00 81 TRP A O 1
ATOM 661 N N . ARG A 1 82 ? 26.190 11.595 -27.201 1.00 95.81 82 ARG A N 1
ATOM 662 C CA . ARG A 1 82 ? 27.080 12.355 -28.091 1.00 95.81 82 ARG A CA 1
ATOM 663 C C . ARG A 1 82 ? 27.456 11.577 -29.353 1.00 95.81 82 ARG A C 1
ATOM 665 O O . ARG A 1 82 ? 28.114 12.140 -30.227 1.00 95.81 82 ARG A O 1
ATOM 672 N N . ARG A 1 83 ? 27.103 10.292 -29.426 1.00 95.69 83 ARG A N 1
ATOM 673 C CA . ARG A 1 83 ? 27.328 9.410 -30.579 1.00 95.69 83 ARG A CA 1
ATOM 674 C C . ARG A 1 83 ? 26.253 9.610 -31.641 1.00 95.69 83 ARG A C 1
ATOM 676 O O . ARG A 1 83 ? 25.186 10.148 -31.367 1.00 95.69 83 ARG A O 1
ATOM 683 N N . CYS A 1 84 ? 26.513 9.139 -32.859 1.00 94.62 84 CYS A N 1
ATOM 684 C CA . CYS A 1 84 ? 25.484 9.102 -33.894 1.00 94.62 84 CYS A CA 1
ATOM 685 C C . CYS A 1 84 ? 24.378 8.073 -33.582 1.00 94.62 84 CYS A C 1
ATOM 687 O O . CYS A 1 84 ? 24.626 7.030 -32.967 1.00 94.62 84 CYS A O 1
ATOM 689 N N . ASP A 1 85 ? 23.168 8.315 -34.094 1.00 93.62 85 ASP A N 1
ATOM 690 C CA . ASP A 1 85 ? 21.992 7.475 -33.821 1.00 93.62 85 ASP A CA 1
ATOM 691 C C . ASP A 1 85 ? 22.181 6.009 -34.224 1.00 93.62 85 ASP A C 1
ATOM 693 O O . ASP A 1 85 ? 21.668 5.114 -33.562 1.00 93.62 85 ASP A O 1
ATOM 697 N N . CYS A 1 86 ? 22.961 5.731 -35.274 1.00 94.19 86 CYS A N 1
ATOM 698 C CA . CYS A 1 86 ? 23.281 4.361 -35.685 1.00 94.19 86 CYS A CA 1
ATOM 699 C C . CYS A 1 86 ? 23.995 3.583 -34.569 1.00 94.19 86 CYS A C 1
ATOM 701 O O . CYS A 1 86 ? 23.667 2.425 -34.301 1.00 94.19 86 CYS A O 1
ATOM 703 N N . CYS A 1 87 ? 24.954 4.229 -33.899 1.00 95.81 87 CYS A N 1
ATOM 704 C CA . CYS A 1 87 ? 25.702 3.643 -32.792 1.00 95.81 87 CYS A CA 1
ATOM 705 C C . CYS A 1 87 ? 24.804 3.429 -31.572 1.00 95.81 87 CYS A C 1
ATOM 707 O O . CYS A 1 87 ? 24.773 2.322 -31.026 1.00 95.81 87 CYS A O 1
ATOM 709 N N . ILE A 1 88 ? 24.014 4.446 -31.220 1.00 96.62 88 ILE A N 1
ATOM 710 C CA . ILE A 1 88 ? 23.093 4.392 -30.082 1.00 96.62 88 ILE A CA 1
ATOM 711 C C . ILE A 1 88 ? 22.051 3.289 -30.293 1.00 96.62 88 ILE A C 1
ATOM 713 O O . ILE A 1 88 ? 21.924 2.396 -29.457 1.00 96.62 88 ILE A O 1
ATOM 717 N N . VAL A 1 89 ? 21.358 3.280 -31.437 1.00 95.81 89 VAL A N 1
ATOM 718 C CA . VAL A 1 89 ? 20.350 2.262 -31.781 1.00 95.81 89 VAL A CA 1
ATOM 719 C C . VAL A 1 89 ? 20.952 0.858 -31.757 1.00 95.81 89 VAL A C 1
ATOM 721 O O . VAL A 1 89 ? 20.327 -0.064 -31.236 1.00 95.81 89 VAL A O 1
ATOM 724 N N . ALA A 1 90 ? 22.168 0.672 -32.279 1.00 95.12 90 ALA A N 1
ATOM 725 C CA . ALA A 1 90 ? 22.830 -0.628 -32.259 1.00 95.12 90 ALA A CA 1
ATOM 726 C C . ALA A 1 90 ? 23.162 -1.098 -30.831 1.00 95.12 90 ALA A C 1
ATOM 728 O O . ALA A 1 90 ? 22.949 -2.271 -30.512 1.00 95.12 90 ALA A O 1
ATOM 729 N N . GLY A 1 91 ? 23.649 -0.195 -29.972 1.00 95.44 91 GLY A N 1
ATOM 730 C CA . GLY A 1 91 ? 23.914 -0.474 -28.559 1.00 95.44 91 GLY A CA 1
ATOM 731 C C . GLY A 1 91 ? 22.639 -0.802 -27.780 1.00 95.44 91 GLY A C 1
ATOM 732 O O . GLY A 1 91 ? 22.571 -1.832 -27.112 1.00 95.44 91 GLY A O 1
ATOM 733 N N . LEU A 1 92 ? 21.588 0.007 -27.933 1.00 95.81 92 LEU A N 1
ATOM 734 C CA . LEU A 1 92 ? 20.287 -0.231 -27.299 1.00 95.81 92 LEU A CA 1
ATOM 735 C C . LEU A 1 92 ? 19.656 -1.545 -27.772 1.00 95.81 92 LEU A C 1
ATOM 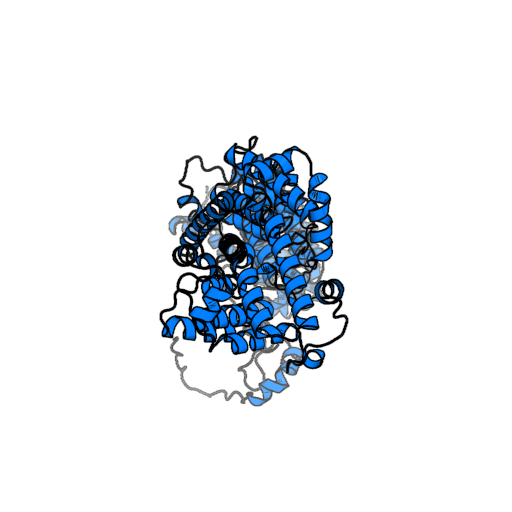737 O O . LEU A 1 92 ? 19.148 -2.318 -26.961 1.00 95.81 92 LEU A O 1
ATOM 741 N N . HIS A 1 93 ? 19.739 -1.849 -29.070 1.00 93.50 93 HIS A N 1
ATOM 742 C CA . HIS A 1 93 ? 19.262 -3.120 -29.616 1.00 93.50 93 HIS A CA 1
ATOM 743 C C . HIS A 1 93 ? 19.967 -4.308 -28.961 1.00 93.50 93 HIS A C 1
ATOM 745 O O . HIS A 1 93 ? 19.302 -5.243 -28.518 1.00 93.50 93 HIS A O 1
ATOM 751 N N . LEU A 1 94 ? 21.296 -4.255 -28.814 1.00 91.69 94 LEU A N 1
ATOM 752 C CA . LEU A 1 94 ? 22.042 -5.278 -28.082 1.00 91.69 94 LEU A CA 1
ATOM 753 C C . LEU A 1 94 ? 21.503 -5.454 -26.652 1.00 91.69 94 LEU A C 1
ATOM 755 O O . LEU A 1 94 ? 21.228 -6.587 -26.260 1.00 91.69 94 LEU A O 1
ATOM 759 N N . VAL A 1 95 ? 21.278 -4.368 -25.905 1.00 92.25 95 VAL A N 1
ATOM 760 C CA . VAL A 1 95 ? 20.716 -4.442 -24.542 1.00 92.25 95 VAL A CA 1
ATOM 761 C C . VAL A 1 95 ? 19.334 -5.098 -24.541 1.00 92.25 95 VAL A C 1
ATOM 763 O O . VAL A 1 95 ? 19.074 -5.977 -23.719 1.00 92.25 95 VAL A O 1
ATOM 766 N N . THR A 1 96 ? 18.460 -4.764 -25.497 1.00 90.50 96 THR A N 1
ATOM 767 C CA . THR A 1 96 ? 17.143 -5.422 -25.594 1.00 90.50 96 THR A CA 1
ATOM 768 C C . THR A 1 96 ? 17.239 -6.922 -25.874 1.00 90.50 96 THR A C 1
ATOM 770 O O . THR A 1 96 ? 16.418 -7.685 -25.364 1.00 90.50 96 THR A O 1
ATOM 773 N N . ILE A 1 97 ? 18.241 -7.366 -26.643 1.00 86.62 97 ILE A N 1
ATOM 774 C CA . ILE A 1 97 ? 18.505 -8.793 -26.870 1.00 86.62 97 ILE A CA 1
ATOM 775 C C . ILE A 1 97 ? 19.044 -9.448 -25.599 1.00 86.62 97 ILE A C 1
ATOM 777 O O . ILE A 1 97 ? 18.613 -10.554 -25.273 1.00 86.62 97 ILE A O 1
ATOM 781 N N . ILE A 1 98 ? 19.928 -8.779 -24.852 1.00 86.19 98 ILE A N 1
ATOM 782 C CA . ILE A 1 98 ? 20.442 -9.307 -23.581 1.00 86.19 98 ILE A CA 1
ATOM 783 C C . ILE A 1 98 ? 19.285 -9.556 -22.605 1.00 86.19 98 ILE A C 1
ATOM 785 O O . ILE A 1 98 ? 19.191 -10.648 -22.048 1.00 86.19 98 ILE A O 1
ATOM 789 N N . LEU A 1 99 ? 18.356 -8.600 -22.506 1.00 85.81 99 LEU A N 1
ATOM 790 C CA . LEU A 1 99 ? 17.162 -8.657 -21.652 1.00 85.81 99 LEU A CA 1
ATOM 791 C C . LEU A 1 99 ? 16.003 -9.500 -22.229 1.00 85.81 99 LEU A C 1
ATOM 793 O O . LEU A 1 99 ? 14.917 -9.538 -21.649 1.00 85.81 99 LEU A O 1
ATOM 797 N N . SER A 1 100 ? 16.183 -10.154 -23.384 1.00 79.94 100 SER A N 1
ATOM 798 C CA . SER A 1 100 ? 15.115 -10.934 -24.036 1.00 79.94 100 SER A CA 1
ATOM 799 C C . SER A 1 100 ? 14.817 -12.271 -23.350 1.00 79.94 100 SER A C 1
ATOM 801 O O . SER A 1 100 ? 13.700 -12.780 -23.466 1.00 79.94 100 SER A O 1
ATOM 803 N N . THR A 1 101 ? 15.789 -12.829 -22.625 1.00 71.06 101 THR A N 1
ATOM 804 C CA . THR A 1 101 ? 15.592 -13.957 -21.705 1.00 71.06 101 THR A CA 1
ATOM 805 C C . THR A 1 101 ? 16.044 -13.537 -20.315 1.00 71.06 101 THR A C 1
ATOM 807 O O . THR A 1 101 ? 16.966 -12.734 -20.171 1.00 71.06 101 THR A O 1
ATOM 810 N N . PHE A 1 102 ? 15.328 -14.009 -19.300 1.00 64.44 102 PHE A N 1
ATOM 811 C CA . PHE A 1 102 ? 15.534 -13.580 -17.926 1.00 64.44 102 PHE A CA 1
ATOM 812 C C . PHE A 1 102 ? 16.822 -14.197 -17.368 1.00 64.44 102 PHE A C 1
ATOM 814 O O . PHE A 1 102 ? 16.870 -15.395 -17.102 1.00 64.44 102 PHE A O 1
ATOM 821 N N . LEU A 1 103 ? 17.858 -13.368 -17.221 1.00 71.12 103 LEU A N 1
ATOM 822 C CA . LEU A 1 103 ? 19.129 -13.718 -16.593 1.00 71.12 103 LEU A CA 1
ATOM 823 C C . LEU A 1 103 ? 19.418 -12.691 -15.493 1.00 71.12 103 LEU A C 1
ATOM 825 O O . LEU A 1 103 ? 19.715 -11.526 -15.774 1.00 71.12 103 LEU A O 1
ATOM 829 N N . GLU A 1 104 ? 19.280 -13.144 -14.251 1.00 72.12 104 GLU A N 1
ATOM 830 C CA . GLU A 1 104 ? 19.330 -12.354 -13.012 1.00 72.12 104 GLU A CA 1
ATOM 831 C C . GLU A 1 104 ? 20.595 -11.484 -12.929 1.00 72.12 104 GLU A C 1
ATOM 833 O O . GLU A 1 104 ? 20.514 -10.255 -12.964 1.00 72.12 104 GLU A O 1
ATOM 838 N N . ASP A 1 105 ? 21.772 -12.115 -12.955 1.00 78.44 105 ASP A N 1
ATOM 839 C CA . ASP A 1 105 ? 23.065 -11.438 -12.781 1.00 78.44 105 ASP A CA 1
ATOM 840 C C . ASP A 1 105 ? 23.341 -10.372 -13.855 1.00 78.44 105 ASP A C 1
ATOM 842 O O . ASP A 1 105 ? 23.944 -9.332 -13.583 1.00 78.44 105 ASP A O 1
ATOM 846 N N . LEU A 1 106 ? 22.883 -10.603 -15.090 1.00 81.44 106 LEU A N 1
ATOM 847 C CA . LEU A 1 106 ? 23.086 -9.662 -16.194 1.00 81.44 106 LEU A CA 1
ATOM 848 C C . LEU A 1 106 ? 22.191 -8.430 -16.070 1.00 81.44 106 LEU A C 1
ATOM 850 O O . LEU A 1 106 ? 22.602 -7.338 -16.458 1.00 81.44 106 LEU A O 1
ATOM 854 N N . SER A 1 107 ? 20.982 -8.594 -15.532 1.00 85.75 107 SER A N 1
ATOM 855 C CA . SER A 1 107 ? 20.034 -7.489 -15.366 1.00 85.75 107 SER A CA 1
ATOM 856 C C . SER A 1 107 ? 20.575 -6.461 -14.373 1.00 85.75 107 SER A C 1
ATOM 858 O O . SER A 1 107 ? 20.547 -5.266 -14.660 1.00 85.75 107 SER A O 1
ATOM 860 N N . TRP A 1 108 ? 21.157 -6.920 -13.262 1.00 84.56 108 TRP A N 1
ATOM 861 C CA . TRP A 1 108 ? 21.775 -6.042 -12.265 1.00 84.56 108 TRP A CA 1
ATOM 862 C C . TRP A 1 108 ? 23.038 -5.349 -12.777 1.00 84.56 108 TRP A C 1
ATOM 864 O O . TRP A 1 108 ? 23.188 -4.151 -12.571 1.00 84.56 108 TRP A O 1
ATOM 874 N N . ARG A 1 109 ? 23.884 -6.033 -13.558 1.00 85.94 109 ARG A N 1
ATOM 875 C CA . ARG A 1 109 ? 25.027 -5.368 -14.214 1.00 85.94 109 ARG A CA 1
ATOM 876 C C . ARG A 1 109 ? 24.589 -4.263 -15.179 1.00 85.94 109 ARG A C 1
ATOM 878 O O . ARG A 1 109 ? 25.231 -3.223 -15.259 1.00 85.94 109 ARG A O 1
ATOM 885 N N . ILE A 1 110 ? 23.474 -4.448 -15.893 1.00 89.75 110 ILE A N 1
ATOM 886 C CA . ILE A 1 110 ? 22.900 -3.387 -16.737 1.00 89.75 110 ILE A CA 1
ATOM 887 C C . ILE A 1 110 ? 22.411 -2.214 -15.876 1.00 89.75 110 ILE A C 1
ATOM 889 O O . ILE A 1 110 ? 22.600 -1.063 -16.271 1.00 89.75 110 ILE A O 1
ATOM 893 N N . VAL A 1 111 ? 21.801 -2.480 -14.716 1.00 89.25 111 VAL A N 1
ATOM 894 C CA . VAL A 1 111 ? 21.408 -1.426 -13.767 1.00 89.25 111 VAL A CA 1
ATOM 895 C C . VAL A 1 111 ? 22.627 -0.630 -13.301 1.00 89.25 111 VAL A C 1
ATOM 897 O O . VAL A 1 111 ? 22.596 0.595 -13.376 1.00 89.25 111 VAL A O 1
ATOM 900 N N . ASP A 1 112 ? 23.701 -1.301 -12.894 1.00 87.69 112 ASP A N 1
ATOM 901 C CA . ASP A 1 112 ? 24.874 -0.636 -12.323 1.00 87.69 112 ASP A CA 1
ATOM 902 C C . ASP A 1 112 ? 25.681 0.141 -13.379 1.00 87.69 112 ASP A C 1
ATOM 904 O O . ASP A 1 112 ? 26.030 1.305 -13.174 1.00 87.69 112 ASP A O 1
ATOM 908 N N . ASP A 1 113 ? 25.947 -0.475 -14.535 1.00 88.81 113 ASP A N 1
ATOM 909 C CA . ASP A 1 113 ? 26.923 0.049 -15.499 1.00 88.81 113 ASP A CA 1
ATOM 910 C C . ASP A 1 113 ? 26.298 0.813 -16.680 1.00 88.81 113 ASP A C 1
ATOM 912 O O . ASP A 1 113 ? 26.960 1.659 -17.290 1.00 88.81 113 ASP A O 1
ATOM 916 N N . VAL A 1 114 ? 25.046 0.510 -17.050 1.00 93.62 114 VAL A N 1
ATOM 917 C CA . VAL A 1 114 ? 24.428 0.980 -18.309 1.00 93.62 114 VAL A CA 1
ATOM 918 C C . VAL A 1 114 ? 23.275 1.951 -18.069 1.00 93.62 114 VAL A C 1
ATOM 920 O O . VAL A 1 114 ? 23.125 2.916 -18.822 1.00 93.62 114 VAL A O 1
ATOM 923 N N . LEU A 1 115 ? 22.464 1.738 -17.028 1.00 94.88 115 LEU A N 1
ATOM 924 C CA . LEU A 1 115 ? 21.280 2.554 -16.747 1.00 94.88 115 LEU A CA 1
ATOM 925 C C . LEU A 1 115 ? 21.578 4.061 -16.623 1.00 94.88 115 LEU A C 1
ATOM 927 O O . LEU A 1 115 ? 20.811 4.835 -17.199 1.00 94.88 115 LEU A O 1
ATOM 931 N N . PRO A 1 116 ? 22.661 4.526 -15.964 1.00 94.69 116 PRO A N 1
ATOM 932 C CA . PRO A 1 116 ? 22.947 5.959 -15.893 1.00 94.69 116 PRO A CA 1
ATOM 933 C C . PRO A 1 116 ? 23.136 6.591 -17.279 1.00 94.69 116 PRO A C 1
ATOM 935 O O . PRO A 1 116 ? 22.558 7.637 -17.573 1.00 94.69 116 PRO A O 1
ATOM 938 N N . THR A 1 117 ? 23.888 5.934 -18.169 1.00 96.38 117 THR A N 1
ATOM 939 C CA . THR A 1 117 ? 24.084 6.422 -19.542 1.00 96.38 117 THR A CA 1
ATOM 940 C C . THR A 1 117 ? 22.805 6.306 -20.365 1.00 96.38 117 THR A C 1
ATOM 942 O O . THR A 1 117 ? 22.489 7.219 -21.120 1.00 96.38 117 THR A O 1
ATOM 945 N N . LEU A 1 118 ? 22.024 5.239 -20.176 1.00 96.62 118 LEU A N 1
ATOM 946 C CA . LEU A 1 118 ? 20.713 5.070 -20.808 1.00 96.62 118 LEU A CA 1
ATOM 947 C C . LEU A 1 118 ? 19.772 6.244 -20.489 1.00 96.62 118 LEU A C 1
ATOM 949 O O . LEU A 1 118 ? 19.133 6.788 -21.389 1.00 96.62 118 LEU A O 1
ATOM 953 N N . LEU A 1 119 ? 19.692 6.639 -19.215 1.00 95.62 119 LEU A N 1
ATOM 954 C CA . LEU A 1 119 ? 18.837 7.738 -18.761 1.00 95.62 119 LEU A CA 1
ATOM 955 C C . LEU A 1 119 ? 19.338 9.094 -19.261 1.00 95.62 119 LEU A C 1
ATOM 957 O O . LEU A 1 119 ? 18.526 9.934 -19.652 1.00 95.62 119 LEU A O 1
ATOM 961 N N . GLU A 1 120 ? 20.656 9.297 -19.300 1.00 95.50 120 GLU A N 1
ATOM 962 C CA . GLU A 1 120 ? 21.256 10.487 -19.904 1.00 95.50 120 GLU A CA 1
ATOM 963 C C . GLU A 1 120 ? 20.897 10.591 -21.391 1.00 95.50 120 GLU A C 1
ATOM 965 O O . GLU A 1 120 ? 20.500 11.657 -21.866 1.00 95.50 120 GLU A O 1
ATOM 970 N N . THR A 1 121 ? 20.975 9.476 -22.116 1.00 95.50 121 THR A N 1
ATOM 971 C CA . THR A 1 121 ? 20.626 9.402 -23.537 1.00 95.50 121 THR A CA 1
ATOM 972 C C . THR A 1 121 ? 19.153 9.635 -23.786 1.00 95.50 121 THR A C 1
ATOM 974 O O . THR A 1 121 ? 18.796 10.430 -24.657 1.00 95.50 121 THR A O 1
ATOM 977 N N . LEU A 1 122 ? 18.288 9.043 -22.968 1.00 93.38 122 LEU A N 1
ATOM 978 C CA . LEU A 1 122 ? 16.856 9.303 -23.018 1.00 93.38 122 LEU A CA 1
ATOM 979 C C . LEU A 1 122 ? 16.532 10.789 -22.784 1.00 93.38 122 LEU A C 1
ATOM 981 O O . LEU A 1 122 ? 1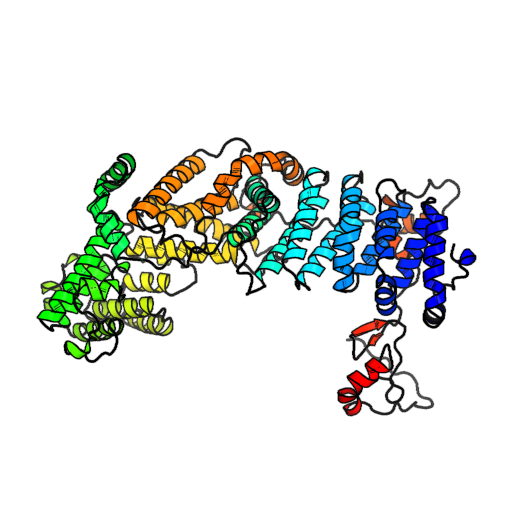5.685 11.338 -23.484 1.00 93.38 122 LEU A O 1
ATOM 985 N N . ALA A 1 123 ? 17.230 11.459 -21.861 1.00 91.94 123 ALA A N 1
ATOM 986 C CA . ALA A 1 123 ? 17.019 12.879 -21.570 1.00 91.94 123 ALA A CA 1
ATOM 987 C C . ALA A 1 123 ? 17.453 13.822 -22.714 1.00 91.94 123 ALA A C 1
ATOM 989 O O . ALA A 1 123 ? 16.899 14.912 -22.841 1.00 91.94 123 ALA A O 1
ATOM 990 N N . HIS A 1 124 ? 18.422 13.418 -23.545 1.00 92.38 124 HIS A N 1
ATOM 991 C CA . HIS A 1 124 ? 18.938 14.223 -24.667 1.00 92.38 124 HIS A CA 1
ATOM 992 C C . HIS A 1 124 ? 18.301 13.897 -26.025 1.00 92.38 124 HIS A C 1
ATOM 994 O O . HIS A 1 124 ? 18.508 14.638 -26.989 1.00 92.38 124 HIS A O 1
ATOM 1000 N N . THR A 1 125 ? 17.537 12.808 -26.119 1.00 88.75 125 THR A N 1
ATOM 1001 C CA . THR A 1 125 ? 16.865 12.399 -27.359 1.00 88.75 125 THR A CA 1
ATOM 1002 C C . THR A 1 125 ? 15.712 13.357 -27.655 1.00 88.75 125 THR A C 1
ATOM 1004 O O . THR A 1 125 ? 14.865 13.572 -26.795 1.00 88.75 125 THR A O 1
ATOM 1007 N N . LYS A 1 126 ? 15.699 13.964 -28.850 1.00 71.25 126 LYS A N 1
ATOM 1008 C CA . LYS A 1 126 ? 14.833 15.112 -29.181 1.00 71.25 126 LYS A CA 1
ATOM 1009 C C . LYS A 1 126 ? 13.438 14.776 -29.721 1.00 71.25 126 LYS A C 1
ATOM 1011 O O . LYS A 1 126 ? 12.634 15.696 -29.835 1.00 71.25 126 LYS A O 1
ATOM 1016 N N . ASP A 1 127 ? 13.093 13.507 -29.930 1.00 70.69 127 ASP A N 1
ATOM 1017 C CA . ASP A 1 127 ? 11.834 13.111 -30.576 1.00 70.69 127 ASP A CA 1
ATOM 1018 C C . ASP A 1 127 ? 11.291 11.765 -30.050 1.00 70.69 127 ASP A C 1
ATOM 1020 O O . ASP A 1 127 ? 12.017 10.995 -29.412 1.00 70.69 127 ASP A O 1
ATOM 1024 N N . ASP A 1 128 ? 10.014 11.470 -30.335 1.00 80.75 128 ASP A N 1
ATOM 1025 C CA . ASP A 1 128 ? 9.431 10.123 -30.197 1.00 80.75 128 ASP A CA 1
ATOM 1026 C C . ASP A 1 128 ? 9.944 9.225 -31.332 1.00 80.75 128 ASP A C 1
ATOM 1028 O O . ASP A 1 128 ? 9.303 9.028 -32.367 1.00 80.75 128 ASP A O 1
ATOM 1032 N N . ASN A 1 129 ? 11.168 8.739 -31.154 1.00 90.75 129 ASN A N 1
ATOM 1033 C CA . ASN A 1 129 ? 11.899 7.979 -32.154 1.00 90.75 129 ASN A CA 1
ATOM 1034 C C . ASN A 1 129 ? 12.327 6.599 -31.617 1.00 90.75 129 ASN A C 1
ATOM 1036 O O . ASN A 1 129 ? 11.986 6.185 -30.508 1.00 90.75 129 ASN A O 1
ATOM 1040 N N . LEU A 1 130 ? 13.078 5.843 -32.413 1.00 92.81 130 LEU A N 1
ATOM 1041 C CA . LEU A 1 130 ? 13.527 4.491 -32.078 1.00 92.81 130 LEU A CA 1
ATOM 1042 C C . LEU A 1 130 ? 14.449 4.464 -30.859 1.00 92.81 130 LEU A C 1
ATOM 1044 O O . LEU A 1 130 ? 14.394 3.512 -30.084 1.00 92.81 130 LEU A O 1
ATOM 1048 N N . VAL A 1 131 ? 15.298 5.481 -30.686 1.00 94.06 131 VAL A N 1
ATOM 1049 C CA . VAL A 1 131 ? 16.176 5.592 -29.512 1.00 94.06 131 VAL A CA 1
ATOM 1050 C C . VAL A 1 131 ? 15.315 5.709 -28.258 1.00 94.06 131 VAL A C 1
ATOM 1052 O O . VAL A 1 131 ? 15.501 4.939 -27.314 1.00 94.06 131 VAL A O 1
ATOM 1055 N N . HIS A 1 132 ? 14.318 6.597 -28.291 1.00 91.38 132 HIS A N 1
ATOM 1056 C CA . HIS A 1 132 ? 13.342 6.757 -27.217 1.00 91.38 132 HIS A CA 1
ATOM 1057 C C . HIS A 1 132 ? 12.630 5.429 -26.916 1.00 91.38 132 HIS A C 1
ATOM 1059 O O . HIS A 1 132 ? 12.694 4.925 -25.794 1.00 91.38 132 HIS A O 1
ATOM 1065 N N . GLU A 1 133 ? 12.029 4.812 -27.937 1.00 91.19 133 GLU A N 1
ATOM 1066 C CA . GLU A 1 133 ? 11.285 3.551 -27.849 1.00 91.19 133 GLU A CA 1
ATOM 1067 C C . GLU A 1 133 ? 12.115 2.414 -27.220 1.00 91.19 133 GLU A C 1
ATOM 1069 O O . GLU A 1 133 ? 11.639 1.697 -26.333 1.00 91.19 133 GLU A O 1
ATOM 1074 N N . LEU A 1 134 ? 13.375 2.254 -27.641 1.00 93.31 134 LEU A N 1
ATOM 1075 C CA . LEU A 1 134 ? 14.264 1.216 -27.118 1.00 93.31 134 LEU A CA 1
ATOM 1076 C C . LEU A 1 134 ? 14.691 1.497 -25.671 1.00 93.31 134 LEU A C 1
ATOM 1078 O O . LEU A 1 134 ? 14.669 0.571 -24.858 1.00 93.31 134 LEU A O 1
ATOM 1082 N N . CYS A 1 135 ? 15.021 2.745 -25.320 1.00 94.25 135 CYS A N 1
ATOM 1083 C CA . CYS A 1 135 ? 15.337 3.132 -23.940 1.00 94.25 135 CYS A CA 1
ATOM 1084 C C . CYS A 1 135 ? 14.180 2.805 -22.987 1.00 94.25 135 CYS A C 1
ATOM 1086 O O . CYS A 1 135 ? 14.381 2.163 -21.955 1.00 94.25 135 CYS A O 1
ATOM 1088 N N . LEU A 1 136 ? 12.956 3.184 -23.362 1.00 91.69 136 LEU A N 1
ATOM 1089 C CA . LEU A 1 136 ? 11.755 2.904 -22.575 1.00 91.69 136 LEU A CA 1
ATOM 1090 C C . LEU A 1 136 ? 11.524 1.404 -22.389 1.00 91.69 136 LEU A C 1
ATOM 1092 O O . LEU A 1 136 ? 11.270 0.934 -21.278 1.00 91.69 136 LEU A O 1
ATOM 1096 N N . ARG A 1 137 ? 11.683 0.629 -23.463 1.00 90.31 137 ARG A N 1
ATOM 1097 C CA . ARG A 1 137 ? 11.563 -0.830 -23.413 1.00 90.31 137 ARG A CA 1
ATOM 1098 C C . ARG A 1 137 ? 12.595 -1.463 -22.480 1.00 90.31 137 ARG A C 1
ATOM 1100 O O . ARG A 1 137 ? 12.264 -2.419 -21.785 1.00 90.31 137 ARG A O 1
ATOM 1107 N N . ILE A 1 138 ? 13.830 -0.961 -22.466 1.00 93.50 138 ILE A N 1
ATOM 1108 C CA . ILE A 1 138 ? 14.888 -1.451 -21.572 1.00 93.50 138 ILE A CA 1
ATOM 1109 C C . ILE A 1 138 ? 14.510 -1.189 -20.110 1.00 93.50 138 ILE A C 1
ATOM 1111 O O . ILE A 1 138 ? 14.566 -2.116 -19.308 1.00 93.50 138 ILE A O 1
ATOM 1115 N N . ILE A 1 139 ? 14.055 0.022 -19.769 1.00 93.31 139 ILE A N 1
ATOM 1116 C CA . ILE A 1 139 ? 13.659 0.384 -18.394 1.00 93.31 139 ILE A CA 1
ATOM 1117 C C . ILE A 1 139 ? 12.498 -0.490 -17.887 1.00 93.31 139 ILE A C 1
ATOM 1119 O O . ILE A 1 139 ? 12.547 -0.983 -16.758 1.00 93.31 139 ILE A O 1
ATOM 1123 N N . ASP A 1 140 ? 11.475 -0.727 -18.716 1.00 88.06 140 ASP A N 1
ATOM 1124 C CA . ASP A 1 140 ? 10.337 -1.599 -18.369 1.00 88.06 140 ASP A CA 1
ATOM 1125 C C . ASP A 1 140 ? 10.776 -3.063 -18.163 1.00 88.06 140 ASP A C 1
ATOM 1127 O O . ASP A 1 140 ? 10.344 -3.736 -17.219 1.00 88.06 140 ASP A O 1
ATOM 1131 N N . ARG A 1 141 ? 11.704 -3.552 -18.999 1.00 87.62 141 ARG A N 1
ATOM 1132 C CA . ARG A 1 141 ? 12.272 -4.903 -18.867 1.00 87.62 141 ARG A CA 1
ATOM 1133 C C . ARG A 1 141 ? 13.133 -5.056 -17.622 1.00 87.62 141 ARG A C 1
ATOM 1135 O O . ARG A 1 141 ? 13.022 -6.088 -16.969 1.00 87.62 141 ARG A O 1
ATOM 1142 N N . LEU A 1 142 ? 13.931 -4.049 -17.272 1.00 90.44 142 LEU A N 1
ATOM 1143 C CA . LEU A 1 142 ? 14.720 -4.046 -16.040 1.00 90.44 142 LEU A CA 1
ATOM 1144 C C . LEU A 1 142 ? 13.819 -4.078 -14.805 1.00 90.44 142 LEU A C 1
ATOM 1146 O O . LEU A 1 142 ? 14.030 -4.908 -13.931 1.00 90.44 142 LEU A O 1
ATOM 1150 N N . ALA A 1 143 ? 12.760 -3.267 -14.763 1.00 88.06 143 ALA A N 1
ATOM 1151 C CA . ALA A 1 143 ? 11.813 -3.303 -13.648 1.00 88.06 143 ALA A CA 1
ATOM 1152 C C . ALA A 1 143 ? 11.120 -4.668 -13.515 1.00 88.06 143 ALA A C 1
ATOM 1154 O O . ALA A 1 143 ? 11.006 -5.208 -12.416 1.00 88.06 143 ALA A O 1
ATOM 1155 N N . SER A 1 144 ? 10.713 -5.260 -14.642 1.00 84.44 144 SER A N 1
ATOM 1156 C CA . SER A 1 144 ? 10.148 -6.615 -14.664 1.00 84.44 144 SER A CA 1
ATOM 1157 C C . SER A 1 144 ? 11.155 -7.667 -14.192 1.00 84.44 144 SER A C 1
ATOM 1159 O O . SER A 1 144 ? 10.773 -8.625 -13.527 1.00 84.44 144 SER A O 1
ATOM 1161 N N . ALA A 1 145 ? 12.436 -7.496 -14.525 1.00 82.56 145 ALA A N 1
ATOM 1162 C CA . ALA A 1 145 ? 13.487 -8.397 -14.081 1.00 82.56 145 ALA A CA 1
ATOM 1163 C C . ALA A 1 145 ? 13.701 -8.308 -12.560 1.00 82.56 145 ALA A C 1
ATOM 1165 O O . ALA A 1 145 ? 13.730 -9.335 -11.887 1.00 82.56 145 ALA A O 1
ATOM 1166 N N . ILE A 1 146 ? 13.742 -7.089 -12.016 1.00 78.00 146 ILE A N 1
ATOM 1167 C CA . ILE A 1 146 ? 13.838 -6.835 -10.571 1.00 78.00 146 ILE A CA 1
ATOM 1168 C C . ILE A 1 146 ? 12.666 -7.482 -9.830 1.00 78.00 146 ILE A C 1
ATOM 1170 O O . ILE A 1 146 ? 12.867 -8.093 -8.787 1.00 78.00 146 ILE A O 1
ATOM 1174 N N . TYR A 1 147 ? 11.451 -7.411 -10.382 1.00 78.38 147 TYR A N 1
ATOM 1175 C CA . TYR A 1 147 ? 10.280 -8.053 -9.783 1.00 78.38 147 TYR A CA 1
ATOM 1176 C C . TYR A 1 147 ? 10.424 -9.569 -9.616 1.00 78.38 147 TYR A C 1
ATOM 1178 O O . TYR A 1 147 ? 9.965 -10.129 -8.623 1.00 78.38 147 TYR A O 1
ATOM 1186 N N . CYS A 1 148 ? 11.064 -10.231 -10.579 1.00 74.31 148 CYS A N 1
ATOM 1187 C CA . CYS A 1 148 ? 11.274 -11.674 -10.549 1.00 74.31 148 CYS A CA 1
ATOM 1188 C C . CYS A 1 148 ? 12.432 -12.107 -9.628 1.00 74.31 148 CYS A C 1
ATOM 1190 O O . CYS A 1 148 ? 12.423 -13.250 -9.178 1.00 74.31 148 CYS A O 1
ATOM 1192 N N . ASP A 1 149 ? 13.401 -11.227 -9.341 1.00 70.94 149 ASP A N 1
ATOM 1193 C CA . ASP A 1 149 ? 14.633 -11.540 -8.594 1.00 70.94 149 ASP A CA 1
ATOM 1194 C C . ASP A 1 149 ? 14.989 -10.458 -7.561 1.00 70.94 149 ASP A C 1
ATOM 1196 O O . ASP A 1 149 ? 15.985 -9.740 -7.655 1.00 70.94 149 ASP A O 1
ATOM 1200 N N . LEU A 1 150 ? 14.172 -10.349 -6.513 1.00 62.84 150 LEU A N 1
ATOM 1201 C CA . LEU A 1 150 ? 14.529 -9.554 -5.337 1.00 62.84 150 LEU A CA 1
ATOM 1202 C C . LEU A 1 150 ? 15.389 -10.372 -4.374 1.00 62.84 150 LEU A C 1
ATOM 1204 O O . LEU A 1 150 ? 14.927 -10.799 -3.317 1.00 62.84 150 LEU A O 1
ATOM 1208 N N . LYS A 1 151 ? 16.661 -10.592 -4.703 1.00 59.00 151 LYS A N 1
ATOM 1209 C CA . LYS A 1 151 ? 17.618 -11.096 -3.702 1.00 59.00 151 LYS A CA 1
ATOM 1210 C C . LYS A 1 151 ? 18.062 -10.015 -2.715 1.00 59.00 151 LYS A C 1
ATOM 1212 O O . LYS A 1 151 ? 18.438 -10.352 -1.595 1.00 59.00 151 LYS A O 1
ATOM 1217 N N . THR A 1 152 ? 18.002 -8.735 -3.092 1.00 67.00 152 THR A N 1
ATOM 1218 C CA . THR A 1 152 ? 18.450 -7.616 -2.248 1.00 67.00 152 THR A CA 1
ATOM 1219 C C . THR A 1 152 ? 17.537 -6.390 -2.365 1.00 67.00 152 THR A C 1
ATOM 1221 O O . THR A 1 152 ? 17.553 -5.668 -3.359 1.00 67.00 152 THR A O 1
ATOM 1224 N N . GLU A 1 153 ? 16.791 -6.104 -1.294 1.00 75.94 153 GLU A N 1
ATOM 1225 C CA . GLU A 1 153 ? 15.983 -4.884 -1.098 1.00 75.94 153 GLU A CA 1
ATOM 1226 C C . GLU A 1 153 ? 16.738 -3.598 -1.497 1.00 75.94 153 GLU A C 1
ATOM 1228 O O . GLU A 1 153 ? 16.208 -2.736 -2.198 1.00 75.94 153 GLU A O 1
ATOM 1233 N N . GLY A 1 154 ? 18.018 -3.504 -1.116 1.00 79.75 154 GLY A N 1
ATOM 1234 C CA . GLY A 1 154 ? 18.863 -2.342 -1.398 1.00 79.75 154 GLY A CA 1
ATOM 1235 C C . GLY A 1 154 ? 19.071 -2.057 -2.889 1.00 79.75 154 GLY A C 1
ATOM 1236 O O . GLY A 1 154 ? 19.102 -0.894 -3.281 1.00 79.75 154 GLY A O 1
ATOM 1237 N N . SER A 1 155 ? 19.153 -3.090 -3.731 1.00 80.81 155 SER A N 1
ATOM 1238 C CA . SER A 1 155 ? 19.376 -2.916 -5.173 1.00 80.81 155 SER A CA 1
ATOM 1239 C C . SER A 1 155 ? 18.121 -2.396 -5.878 1.00 80.81 155 SER A C 1
ATOM 1241 O O . SER A 1 155 ? 18.208 -1.544 -6.760 1.00 80.81 155 SER A O 1
ATOM 1243 N N . ALA A 1 156 ? 16.935 -2.839 -5.444 1.00 84.19 156 ALA A N 1
ATOM 1244 C CA . ALA A 1 156 ? 15.670 -2.304 -5.942 1.00 84.19 156 ALA A CA 1
ATOM 1245 C C . ALA A 1 156 ? 15.489 -0.825 -5.557 1.00 84.19 156 ALA A C 1
ATOM 1247 O O . ALA A 1 156 ? 15.067 -0.022 -6.393 1.00 84.19 156 ALA A O 1
ATOM 1248 N N . LEU A 1 157 ? 15.858 -0.447 -4.325 1.00 86.56 157 LEU A N 1
ATOM 1249 C CA . LEU A 1 157 ? 15.838 0.950 -3.882 1.00 86.56 157 LEU A CA 1
ATOM 1250 C C . LEU A 1 157 ? 16.825 1.820 -4.672 1.00 86.56 157 LEU A C 1
ATOM 1252 O O . LEU A 1 157 ? 16.460 2.925 -5.070 1.00 86.56 157 LEU A O 1
ATOM 1256 N N . GLU A 1 158 ? 18.035 1.330 -4.953 1.00 87.56 158 GLU A N 1
ATOM 1257 C CA . GLU A 1 158 ? 19.019 2.066 -5.759 1.00 87.56 158 GLU A CA 1
ATOM 1258 C C . GLU A 1 158 ? 18.550 2.258 -7.207 1.00 87.56 158 GLU A C 1
ATOM 1260 O O . GLU A 1 158 ? 18.649 3.359 -7.757 1.00 87.56 158 GLU A O 1
ATOM 1265 N N . PHE A 1 159 ? 17.953 1.225 -7.809 1.00 90.94 159 PHE A N 1
ATOM 1266 C CA . PHE A 1 159 ? 17.324 1.333 -9.124 1.00 90.94 159 PHE A CA 1
ATOM 1267 C C . PHE A 1 159 ? 16.226 2.403 -9.131 1.00 90.94 159 PHE A C 1
ATOM 1269 O O . PHE A 1 159 ? 16.234 3.298 -9.979 1.00 90.94 159 PHE A O 1
ATOM 1276 N N . MET A 1 160 ? 15.308 2.360 -8.156 1.00 91.75 160 MET A N 1
ATOM 1277 C CA . MET A 1 160 ? 14.257 3.372 -8.019 1.00 91.75 160 MET A CA 1
ATOM 1278 C C . MET A 1 160 ? 14.855 4.774 -7.870 1.00 91.75 160 MET A C 1
ATOM 1280 O O . MET A 1 160 ? 14.470 5.682 -8.604 1.00 91.75 160 MET A O 1
ATOM 1284 N N . ARG A 1 161 ? 15.830 4.950 -6.972 1.00 92.69 161 ARG A N 1
ATOM 1285 C CA . ARG A 1 161 ? 16.520 6.226 -6.745 1.00 92.69 161 ARG A CA 1
ATOM 1286 C C . ARG A 1 161 ? 17.133 6.763 -8.037 1.00 92.69 161 ARG A C 1
ATOM 1288 O O . ARG A 1 161 ? 16.914 7.926 -8.372 1.00 92.69 161 ARG A O 1
ATOM 1295 N N . THR A 1 162 ? 17.829 5.912 -8.787 1.00 93.69 162 THR A N 1
ATOM 1296 C CA . THR A 1 162 ? 18.472 6.269 -10.058 1.00 93.69 162 THR A CA 1
ATOM 1297 C C . THR A 1 162 ? 17.451 6.765 -11.080 1.00 93.69 162 THR A C 1
ATOM 1299 O O . THR A 1 162 ? 17.662 7.809 -11.704 1.00 93.69 162 THR A O 1
ATOM 1302 N N . LEU A 1 163 ? 16.306 6.084 -11.215 1.00 93.88 163 LEU A N 1
ATOM 1303 C CA . LEU A 1 163 ? 15.222 6.539 -12.091 1.00 93.88 163 LEU A CA 1
ATOM 1304 C C . LEU A 1 163 ? 14.680 7.907 -11.654 1.00 93.88 163 LEU A C 1
ATOM 1306 O O . LEU A 1 163 ? 14.544 8.814 -12.476 1.00 93.88 163 LEU A O 1
ATOM 1310 N N . VAL A 1 164 ? 14.401 8.073 -10.357 1.00 93.44 164 VAL A N 1
ATOM 1311 C CA . VAL A 1 164 ? 13.801 9.294 -9.799 1.00 93.44 164 VAL A CA 1
ATOM 1312 C C . VAL A 1 164 ? 14.713 10.509 -9.957 1.00 93.44 164 VAL A C 1
ATOM 1314 O O . VAL A 1 164 ? 14.237 11.576 -10.344 1.00 93.44 164 VAL A O 1
ATOM 1317 N N . GLN A 1 165 ? 16.025 10.357 -9.761 1.00 93.81 165 GLN A N 1
ATOM 1318 C CA . GLN A 1 165 ? 17.003 11.435 -9.966 1.00 93.81 165 GLN A CA 1
ATOM 1319 C C . GLN A 1 165 ? 16.981 12.013 -11.390 1.00 93.81 165 GLN A C 1
ATOM 1321 O O . GLN A 1 165 ? 17.281 13.192 -11.583 1.00 93.81 165 GLN A O 1
ATOM 1326 N N . HIS A 1 166 ? 16.604 11.208 -12.386 1.00 92.19 166 HIS A N 1
ATOM 1327 C CA . HIS A 1 166 ? 16.586 11.622 -13.787 1.00 92.19 166 HIS A CA 1
ATOM 1328 C C . HIS A 1 166 ? 15.247 12.219 -14.235 1.00 92.19 166 HIS A C 1
ATOM 1330 O O . HIS A 1 166 ? 15.215 12.931 -15.239 1.00 92.19 166 HIS A O 1
ATOM 1336 N N . VAL A 1 167 ? 14.157 12.021 -13.481 1.00 90.56 167 VAL A N 1
ATOM 1337 C CA . VAL A 1 167 ? 12.818 12.548 -13.813 1.00 90.56 167 VAL A CA 1
ATOM 1338 C C . VAL A 1 167 ? 12.815 14.057 -14.130 1.00 90.56 167 VAL A C 1
ATOM 1340 O O . VAL A 1 167 ? 12.212 14.428 -15.138 1.00 90.56 167 VAL A O 1
ATOM 1343 N N . PRO A 1 168 ? 13.502 14.955 -13.387 1.00 90.81 168 PRO A N 1
ATOM 1344 C CA . PRO A 1 168 ? 13.495 16.391 -13.698 1.00 90.81 168 PRO A CA 1
ATOM 1345 C C . PRO A 1 168 ? 14.058 16.757 -15.080 1.00 90.81 168 PRO A C 1
ATOM 1347 O O . PRO A 1 168 ? 13.696 17.798 -15.645 1.00 90.81 168 PRO A O 1
ATOM 1350 N N . ARG A 1 169 ? 14.931 15.897 -15.617 1.00 90.44 169 ARG A N 1
ATOM 1351 C CA . ARG A 1 169 ? 15.603 16.050 -16.914 1.00 90.44 169 ARG A CA 1
ATOM 1352 C C . ARG A 1 169 ? 14.796 15.444 -18.064 1.00 90.44 169 ARG A C 1
ATOM 1354 O O . ARG A 1 169 ? 15.149 15.646 -19.217 1.00 90.44 169 ARG A O 1
ATOM 1361 N N . MET A 1 170 ? 13.714 14.725 -17.765 1.00 87.19 170 MET A N 1
ATOM 1362 C CA . MET A 1 170 ? 12.849 14.138 -18.781 1.00 87.19 170 MET A CA 1
ATOM 1363 C C . MET A 1 170 ? 11.910 15.198 -19.363 1.00 87.19 170 MET A C 1
ATOM 1365 O O . MET A 1 170 ? 11.276 15.980 -18.644 1.00 87.19 170 MET A O 1
ATOM 1369 N N . HIS A 1 171 ? 11.823 15.207 -20.691 1.00 80.50 171 HIS A N 1
ATOM 1370 C CA . HIS A 1 171 ? 10.986 16.137 -21.448 1.00 80.50 171 HIS A CA 1
ATOM 1371 C C . HIS A 1 171 ? 9.701 15.490 -21.987 1.00 80.50 171 HIS A C 1
ATOM 1373 O O . HIS A 1 171 ? 8.764 16.208 -22.321 1.00 80.50 171 HIS A O 1
ATOM 1379 N N . TYR A 1 172 ? 9.625 14.154 -22.007 1.00 80.69 172 TYR A N 1
ATOM 1380 C CA . TYR A 1 172 ? 8.522 13.411 -22.621 1.00 80.69 172 TYR A CA 1
ATOM 1381 C C . TYR A 1 172 ? 7.638 12.726 -21.574 1.00 80.69 172 TYR A C 1
ATOM 1383 O O . TYR A 1 172 ? 8.160 11.989 -20.727 1.00 80.69 172 TYR A O 1
ATOM 1391 N N . PRO A 1 173 ? 6.302 12.867 -21.666 1.00 80.19 173 PRO A N 1
ATOM 1392 C CA . PRO A 1 173 ? 5.370 12.166 -20.785 1.00 80.19 173 PRO A CA 1
ATOM 1393 C C . PRO A 1 173 ? 5.538 10.640 -20.822 1.00 80.19 173 PRO A C 1
ATOM 1395 O O . PRO A 1 173 ? 5.452 9.991 -19.783 1.00 80.19 173 PRO A O 1
ATOM 1398 N N . ALA A 1 174 ? 5.839 10.066 -21.994 1.00 80.94 174 ALA A N 1
ATOM 1399 C CA . ALA A 1 174 ? 6.065 8.631 -22.188 1.00 80.94 174 ALA A CA 1
ATOM 1400 C C . ALA A 1 174 ? 7.188 8.072 -21.297 1.00 80.94 174 ALA A C 1
ATOM 1402 O O . ALA A 1 174 ? 7.007 7.044 -20.641 1.00 80.94 174 ALA A O 1
ATOM 1403 N N . ALA A 1 175 ? 8.318 8.778 -21.216 1.00 84.75 175 ALA A N 1
ATOM 1404 C CA . ALA A 1 175 ? 9.453 8.368 -20.398 1.00 84.75 175 ALA A CA 1
ATOM 1405 C C . ALA A 1 175 ? 9.102 8.307 -18.918 1.00 84.75 175 ALA A C 1
ATOM 1407 O O . ALA A 1 175 ? 9.395 7.323 -18.238 1.00 84.75 175 ALA A O 1
ATOM 1408 N N . VAL A 1 176 ? 8.419 9.335 -18.423 1.00 81.38 176 VAL A N 1
ATOM 1409 C CA . VAL A 1 176 ? 8.061 9.359 -17.009 1.00 81.38 176 VAL A CA 1
ATOM 1410 C C . VAL A 1 176 ? 6.931 8.389 -16.708 1.00 81.38 176 VAL A C 1
ATOM 1412 O O . VAL A 1 176 ? 6.939 7.787 -15.639 1.00 81.38 176 VAL A O 1
ATOM 1415 N N . LYS A 1 177 ? 6.025 8.132 -17.660 1.00 79.75 177 LYS A N 1
ATOM 1416 C CA . LYS A 1 177 ? 5.087 7.017 -17.537 1.00 79.75 177 LYS A CA 1
ATOM 1417 C C . LYS A 1 177 ? 5.856 5.696 -17.340 1.00 79.75 177 LYS A C 1
ATOM 1419 O O . LYS A 1 177 ? 5.669 4.987 -16.356 1.00 79.75 177 LYS A O 1
ATOM 1424 N N . VAL A 1 178 ? 6.818 5.371 -18.193 1.00 84.25 178 VAL A N 1
ATOM 1425 C CA . VAL A 1 178 ? 7.591 4.130 -17.997 1.00 84.25 178 VAL A CA 1
ATOM 1426 C C . VAL A 1 178 ? 8.313 4.103 -16.649 1.00 84.25 178 VAL A C 1
ATOM 1428 O O . VAL A 1 178 ? 8.215 3.100 -15.948 1.00 84.25 178 VAL A O 1
ATOM 1431 N N . ILE A 1 179 ? 8.922 5.213 -16.223 1.00 86.75 179 ILE A N 1
ATOM 1432 C CA . ILE A 1 179 ? 9.534 5.317 -14.891 1.00 86.75 179 ILE A CA 1
ATOM 1433 C C . ILE A 1 179 ? 8.512 5.029 -13.785 1.00 86.75 179 ILE A C 1
ATOM 1435 O O . ILE A 1 179 ? 8.772 4.185 -12.936 1.00 86.75 179 ILE A O 1
ATOM 1439 N N . MET A 1 180 ? 7.337 5.665 -13.792 1.00 82.44 180 MET A N 1
ATOM 1440 C CA . MET A 1 180 ? 6.326 5.453 -12.748 1.00 82.44 180 MET A CA 1
ATOM 1441 C C . MET A 1 180 ? 5.833 4.007 -12.725 1.00 82.44 180 MET A C 1
ATOM 1443 O O . MET A 1 180 ? 5.703 3.432 -11.649 1.00 82.44 180 MET A O 1
ATOM 1447 N N . ARG A 1 181 ? 5.629 3.379 -13.888 1.00 81.19 181 ARG A N 1
ATOM 1448 C CA . ARG A 1 181 ? 5.312 1.945 -13.971 1.00 81.19 181 ARG A CA 1
ATOM 1449 C C . ARG A 1 181 ? 6.423 1.090 -13.373 1.00 81.19 181 ARG A C 1
ATOM 1451 O O . ARG A 1 181 ? 6.126 0.184 -12.599 1.00 81.19 181 ARG A O 1
ATOM 1458 N N . SER A 1 182 ? 7.680 1.398 -13.668 1.00 86.25 182 SER A N 1
ATOM 1459 C CA . SER A 1 182 ? 8.824 0.715 -13.068 1.00 86.25 182 SER A CA 1
ATOM 1460 C C . SER A 1 182 ? 8.851 0.871 -11.545 1.00 86.25 182 SER A C 1
ATOM 1462 O O . SER A 1 182 ? 9.054 -0.116 -10.841 1.00 86.25 182 SER A O 1
ATOM 1464 N N . LEU A 1 183 ? 8.548 2.063 -11.015 1.00 86.12 183 LEU A N 1
ATOM 1465 C CA . LEU A 1 183 ? 8.412 2.287 -9.571 1.00 86.12 183 LEU A CA 1
ATOM 1466 C C . LEU A 1 183 ? 7.255 1.474 -8.965 1.00 86.12 183 LEU A C 1
ATOM 1468 O O . LEU A 1 183 ? 7.412 0.944 -7.865 1.00 86.12 183 LEU A O 1
ATOM 1472 N N . ILE A 1 184 ? 6.120 1.330 -9.670 1.00 79.31 184 ILE A N 1
ATOM 1473 C CA . ILE A 1 184 ? 5.005 0.459 -9.245 1.00 79.31 184 ILE A CA 1
ATOM 1474 C C . ILE A 1 184 ? 5.491 -0.977 -9.111 1.00 79.31 184 ILE A C 1
ATOM 1476 O O . ILE A 1 184 ? 5.295 -1.593 -8.065 1.00 79.31 184 ILE A O 1
ATOM 1480 N N . ILE A 1 185 ? 6.122 -1.494 -10.165 1.00 79.62 185 ILE A N 1
ATOM 1481 C CA . ILE A 1 185 ? 6.608 -2.870 -10.217 1.00 79.62 185 ILE A CA 1
ATOM 1482 C C . ILE A 1 185 ? 7.565 -3.127 -9.047 1.00 79.62 185 ILE A C 1
ATOM 1484 O O . ILE A 1 185 ? 7.336 -4.067 -8.288 1.00 79.62 185 ILE A O 1
ATOM 1488 N N . CYS A 1 186 ? 8.551 -2.248 -8.833 1.00 82.94 186 CYS A N 1
ATOM 1489 C CA . CYS A 1 186 ? 9.500 -2.358 -7.723 1.00 82.94 186 CYS A CA 1
ATOM 1490 C C . CYS A 1 186 ? 8.826 -2.250 -6.345 1.00 82.94 186 CYS A C 1
ATOM 1492 O O . CYS A 1 186 ? 9.152 -3.016 -5.445 1.00 82.94 186 CYS A O 1
ATOM 1494 N N . THR A 1 187 ? 7.851 -1.352 -6.174 1.00 79.62 187 THR A N 1
ATOM 1495 C CA . THR A 1 187 ? 7.120 -1.195 -4.902 1.00 79.62 187 THR A CA 1
ATOM 1496 C C . THR A 1 187 ? 6.330 -2.452 -4.540 1.00 79.62 187 THR A C 1
ATOM 1498 O O . THR A 1 187 ? 6.347 -2.888 -3.391 1.00 79.62 187 THR A O 1
ATOM 1501 N N . VAL A 1 188 ? 5.638 -3.055 -5.513 1.00 76.50 188 VAL A N 1
ATOM 1502 C CA . VAL A 1 188 ? 4.896 -4.308 -5.298 1.00 76.50 188 VAL A CA 1
ATOM 1503 C C . VAL A 1 188 ? 5.861 -5.441 -4.960 1.00 76.50 188 VAL A C 1
ATOM 1505 O O . VAL A 1 188 ? 5.612 -6.210 -4.037 1.00 76.50 188 VAL A O 1
ATOM 1508 N N . ALA A 1 189 ? 6.974 -5.512 -5.680 1.00 77.56 189 ALA A N 1
ATOM 1509 C CA . ALA A 1 189 ? 8.044 -6.465 -5.444 1.00 77.56 189 ALA A CA 1
ATOM 1510 C C . ALA A 1 189 ? 8.576 -6.422 -4.003 1.00 77.56 189 ALA A C 1
ATOM 1512 O O . ALA A 1 189 ? 8.578 -7.448 -3.321 1.00 77.56 189 ALA A O 1
ATOM 1513 N N . LEU A 1 190 ? 8.941 -5.229 -3.524 1.00 77.94 190 LEU A N 1
ATOM 1514 C CA . LEU A 1 190 ? 9.391 -5.001 -2.149 1.00 77.94 190 LEU A CA 1
ATOM 1515 C C . LEU A 1 190 ? 8.332 -5.441 -1.125 1.00 77.94 190 LEU A C 1
ATOM 1517 O O . LEU A 1 190 ? 8.661 -6.116 -0.158 1.00 77.94 190 LEU A O 1
ATOM 1521 N N . TYR A 1 191 ? 7.051 -5.159 -1.384 1.00 72.12 191 TYR A N 1
ATOM 1522 C CA . TYR A 1 191 ? 5.955 -5.540 -0.486 1.00 72.12 191 TYR A CA 1
ATOM 1523 C C . TYR A 1 191 ? 5.721 -7.054 -0.388 1.00 72.12 191 TYR A C 1
ATOM 1525 O O . TYR A 1 191 ? 5.375 -7.568 0.673 1.00 72.12 191 TYR A O 1
ATOM 1533 N N . THR A 1 192 ? 5.886 -7.798 -1.487 1.00 69.75 192 THR A N 1
ATOM 1534 C CA . THR A 1 192 ? 5.666 -9.257 -1.468 1.00 69.75 192 THR A CA 1
ATOM 1535 C C . THR A 1 192 ? 6.684 -10.018 -0.611 1.00 69.75 192 THR A C 1
ATOM 1537 O O . THR A 1 192 ? 6.456 -11.187 -0.279 1.00 69.75 192 THR A O 1
ATOM 1540 N N . GLN A 1 193 ? 7.779 -9.370 -0.201 1.00 68.25 193 GLN A N 1
ATOM 1541 C CA . GLN A 1 193 ? 8.749 -9.944 0.721 1.00 68.25 193 GLN A CA 1
ATOM 1542 C C . GLN A 1 193 ? 8.245 -9.820 2.162 1.00 68.25 193 GLN A C 1
ATOM 1544 O O . GLN A 1 193 ? 8.351 -8.781 2.799 1.00 68.25 193 GLN A O 1
ATOM 1549 N N . LYS A 1 194 ? 7.711 -10.920 2.700 1.00 53.12 194 LYS A N 1
ATOM 1550 C CA . LYS A 1 194 ? 7.119 -11.005 4.050 1.00 53.12 194 LYS A CA 1
ATOM 1551 C C . LYS A 1 194 ? 8.061 -10.659 5.224 1.00 53.12 194 LYS A C 1
ATOM 1553 O O . LYS A 1 194 ? 7.586 -10.648 6.354 1.00 53.12 194 LYS A O 1
ATOM 1558 N N . ASP A 1 195 ? 9.343 -10.388 4.968 1.00 51.56 195 ASP A N 1
ATOM 1559 C CA . ASP A 1 195 ? 10.391 -10.183 5.980 1.00 51.56 195 ASP A CA 1
ATOM 1560 C C . ASP A 1 195 ? 10.927 -8.739 6.069 1.00 51.56 195 ASP A C 1
ATOM 1562 O O . ASP A 1 195 ? 11.795 -8.471 6.904 1.00 51.56 195 ASP A O 1
ATOM 1566 N N . SER A 1 196 ? 10.441 -7.778 5.272 1.00 49.91 196 SER A N 1
ATOM 1567 C CA . SER A 1 196 ? 10.954 -6.401 5.340 1.00 49.91 196 SER A CA 1
ATOM 1568 C C . SER A 1 196 ? 10.364 -5.644 6.540 1.00 49.91 196 SER A C 1
ATOM 1570 O O . SER A 1 196 ? 9.462 -4.821 6.411 1.00 49.91 196 SER A O 1
ATOM 1572 N N . SER A 1 197 ? 10.915 -5.868 7.736 1.00 50.78 197 SER A N 1
ATOM 1573 C CA . SER A 1 197 ? 10.711 -5.003 8.912 1.00 50.78 197 SER A CA 1
ATOM 1574 C C . SER A 1 197 ? 11.420 -3.640 8.779 1.00 50.78 197 SER A C 1
ATOM 1576 O O . SER A 1 197 ? 11.665 -2.959 9.778 1.00 50.78 197 SER A O 1
ATOM 1578 N N . ILE A 1 198 ? 11.862 -3.277 7.573 1.00 53.72 198 ILE A N 1
ATOM 1579 C CA . ILE A 1 198 ? 12.713 -2.124 7.309 1.00 53.72 198 ILE A CA 1
ATOM 1580 C C . ILE A 1 198 ? 11.835 -1.022 6.728 1.00 53.72 198 ILE A C 1
ATOM 1582 O O . ILE A 1 198 ? 11.436 -1.065 5.571 1.00 53.72 198 ILE A O 1
ATOM 1586 N N . ALA A 1 199 ? 11.554 -0.010 7.546 1.00 58.56 199 ALA A N 1
ATOM 1587 C CA . ALA A 1 199 ? 11.016 1.248 7.052 1.00 58.56 199 ALA A CA 1
ATOM 1588 C C . ALA A 1 199 ? 12.009 1.852 6.043 1.00 58.56 199 ALA A C 1
ATOM 1590 O O . ALA A 1 199 ? 13.153 2.164 6.397 1.00 58.56 199 ALA A O 1
ATOM 1591 N N . HIS A 1 200 ? 11.588 2.005 4.788 1.00 67.38 200 HIS A N 1
ATOM 1592 C CA . HIS A 1 200 ? 12.429 2.586 3.745 1.00 67.38 200 HIS A CA 1
ATOM 1593 C C . HIS A 1 200 ? 12.469 4.113 3.898 1.00 67.38 200 HIS A C 1
ATOM 1595 O O . HIS A 1 200 ? 11.588 4.840 3.441 1.00 67.38 200 HIS A O 1
ATOM 1601 N N . HIS A 1 201 ? 13.513 4.622 4.544 1.00 70.31 201 HIS A N 1
ATOM 1602 C CA . HIS A 1 201 ? 13.725 6.061 4.713 1.00 70.31 201 HIS A CA 1
ATOM 1603 C C . HIS A 1 201 ? 14.624 6.631 3.606 1.00 70.31 201 HIS A C 1
ATOM 1605 O O . HIS A 1 201 ? 15.737 7.082 3.870 1.00 70.31 201 HIS A O 1
ATOM 1611 N N . ASP A 1 202 ? 14.151 6.598 2.357 1.00 86.69 202 ASP A N 1
ATOM 1612 C CA . ASP A 1 202 ? 14.781 7.334 1.255 1.00 86.69 202 ASP A CA 1
ATOM 1613 C C . ASP A 1 202 ? 14.048 8.663 1.029 1.00 86.69 202 ASP A C 1
ATOM 1615 O O . ASP A 1 202 ? 12.915 8.691 0.551 1.00 86.69 202 ASP A O 1
ATOM 1619 N N . GLU A 1 203 ? 14.701 9.765 1.397 1.00 90.19 203 GLU A N 1
ATOM 1620 C CA . GLU A 1 203 ? 14.153 11.126 1.325 1.00 90.19 203 GLU A CA 1
ATOM 1621 C C . GLU A 1 203 ? 13.704 11.511 -0.092 1.00 90.19 203 GLU A C 1
ATOM 1623 O O . GLU A 1 203 ? 12.650 12.122 -0.258 1.00 90.19 203 GLU A O 1
ATOM 1628 N N . LEU A 1 204 ? 14.464 11.121 -1.122 1.00 92.06 204 LEU A N 1
ATOM 1629 C CA . LEU A 1 204 ? 14.160 11.471 -2.509 1.00 92.06 204 LEU A CA 1
ATOM 1630 C C . LEU A 1 204 ? 12.900 10.749 -2.992 1.00 92.06 204 LEU A C 1
ATOM 1632 O O . LEU A 1 204 ? 12.060 11.350 -3.667 1.00 92.06 204 LEU A O 1
ATOM 1636 N N . LEU A 1 205 ? 12.771 9.465 -2.649 1.00 91.88 205 LEU A N 1
ATOM 1637 C CA . LEU A 1 205 ? 11.578 8.680 -2.959 1.00 91.88 205 LEU A CA 1
ATOM 1638 C C . LEU A 1 205 ? 10.365 9.198 -2.180 1.00 91.88 205 LEU A C 1
ATOM 1640 O O . LEU A 1 205 ? 9.314 9.395 -2.787 1.00 91.88 205 LEU A O 1
ATOM 1644 N N . ILE A 1 206 ? 10.514 9.488 -0.880 1.00 92.19 206 ILE A N 1
ATOM 1645 C CA . ILE A 1 206 ? 9.459 10.107 -0.059 1.00 92.19 206 ILE A CA 1
ATOM 1646 C C . ILE A 1 206 ? 8.969 11.395 -0.722 1.00 92.19 206 ILE A C 1
ATOM 1648 O O . ILE A 1 206 ? 7.768 11.538 -0.957 1.00 92.19 206 ILE A O 1
ATOM 1652 N N . ASP A 1 207 ? 9.879 12.303 -1.074 1.00 93.69 207 ASP A N 1
ATOM 1653 C CA . ASP A 1 207 ? 9.515 13.575 -1.691 1.00 93.69 207 ASP A CA 1
ATOM 1654 C C . ASP A 1 207 ? 8.827 13.360 -3.047 1.00 93.69 207 ASP A C 1
ATOM 1656 O O . ASP A 1 207 ? 7.840 14.035 -3.343 1.00 93.69 207 ASP A O 1
ATOM 1660 N N . LEU A 1 208 ? 9.275 12.400 -3.868 1.00 93.19 208 LEU A N 1
ATOM 1661 C CA . LEU A 1 208 ? 8.586 12.085 -5.122 1.00 93.19 208 LEU A CA 1
ATOM 1662 C C . LEU A 1 208 ? 7.160 11.594 -4.866 1.00 93.19 208 LEU A C 1
ATOM 1664 O O . LEU A 1 208 ? 6.224 12.102 -5.483 1.00 93.19 208 LEU A O 1
ATOM 1668 N N . PHE A 1 209 ? 6.981 10.603 -3.991 1.00 92.62 209 PHE A N 1
ATOM 1669 C CA . PHE A 1 209 ? 5.670 10.011 -3.731 1.00 92.62 209 PHE A CA 1
ATOM 1670 C C . PHE A 1 209 ? 4.716 11.028 -3.099 1.00 92.62 209 PHE A C 1
ATOM 1672 O O . PHE A 1 209 ? 3.565 11.126 -3.519 1.00 92.62 209 PHE A O 1
ATOM 1679 N N . VAL A 1 210 ? 5.191 11.880 -2.191 1.00 92.88 210 VAL A N 1
ATOM 1680 C CA . VAL A 1 210 ? 4.398 13.007 -1.679 1.00 92.88 210 VAL A CA 1
ATOM 1681 C C . VAL A 1 210 ? 4.069 14.009 -2.795 1.00 92.88 210 VAL A C 1
ATOM 1683 O O . VAL A 1 210 ? 2.943 14.501 -2.870 1.00 92.88 210 VAL A O 1
ATOM 1686 N N . GLY A 1 211 ? 5.002 14.271 -3.715 1.00 91.19 211 GLY A N 1
ATOM 1687 C CA . GLY A 1 211 ? 4.748 15.062 -4.921 1.00 91.19 211 GLY A CA 1
ATOM 1688 C C . GLY A 1 211 ? 3.677 14.442 -5.829 1.00 91.19 211 GLY A C 1
ATOM 1689 O O . GLY A 1 211 ? 2.833 15.157 -6.370 1.00 91.19 211 GLY A O 1
ATOM 1690 N N . LEU A 1 212 ? 3.643 13.114 -5.958 1.00 89.62 212 LEU A N 1
ATOM 1691 C CA . LEU A 1 212 ? 2.622 12.403 -6.730 1.00 89.62 212 LEU A CA 1
ATOM 1692 C C . LEU A 1 212 ? 1.228 12.554 -6.126 1.00 89.62 212 LEU A C 1
ATOM 1694 O O . LEU A 1 212 ? 0.285 12.679 -6.900 1.00 89.62 212 LEU A O 1
ATOM 1698 N N . LEU A 1 213 ? 1.087 12.639 -4.795 1.00 90.44 213 LEU A N 1
ATOM 1699 C CA . LEU A 1 213 ? -0.195 12.972 -4.145 1.00 90.44 213 LEU A CA 1
ATOM 1700 C C . LEU A 1 213 ? -0.758 14.320 -4.607 1.00 90.44 213 LEU A C 1
ATOM 1702 O O . LEU A 1 213 ? -1.965 14.536 -4.511 1.00 90.44 213 LEU A O 1
ATOM 1706 N N . ARG A 1 214 ? 0.111 15.220 -5.091 1.00 84.81 214 ARG A N 1
ATOM 1707 C CA . ARG A 1 214 ? -0.268 16.538 -5.604 1.00 84.81 214 ARG A CA 1
ATOM 1708 C C . ARG A 1 214 ? -0.600 16.561 -7.081 1.00 84.81 214 ARG A C 1
ATOM 1710 O O . ARG A 1 214 ? -1.563 17.201 -7.472 1.00 84.81 214 ARG A O 1
ATOM 1717 N N . PHE A 1 215 ? 0.239 15.923 -7.883 1.00 83.00 215 PHE A N 1
ATOM 1718 C CA . PHE A 1 215 ? 0.232 16.134 -9.327 1.00 83.00 215 PHE A CA 1
ATOM 1719 C C . PHE A 1 215 ? -0.123 14.885 -10.129 1.00 83.00 215 PHE A C 1
ATOM 1721 O O . PHE A 1 215 ? -0.307 14.996 -11.329 1.00 83.00 215 PHE A O 1
ATOM 1728 N N . GLY A 1 216 ? -0.155 13.700 -9.517 1.00 81.81 216 GLY A N 1
ATOM 1729 C CA . GLY A 1 216 ? -0.385 12.447 -10.230 1.00 81.81 216 GLY A CA 1
ATOM 1730 C C . GLY A 1 216 ? -1.863 12.125 -10.442 1.00 81.81 216 GLY A C 1
ATOM 1731 O O . GLY A 1 216 ? -2.722 12.531 -9.666 1.00 81.81 216 GLY A O 1
ATOM 1732 N N . TYR A 1 217 ? -2.153 11.285 -11.435 1.00 80.25 217 TYR A N 1
ATOM 1733 C CA . TYR A 1 217 ? -3.460 10.630 -11.578 1.00 80.25 217 TYR A CA 1
ATOM 1734 C C . TYR A 1 217 ? -3.775 9.710 -10.381 1.00 80.25 217 TYR A C 1
ATOM 1736 O O . TYR A 1 217 ? -2.837 9.275 -9.695 1.00 80.25 217 TYR A O 1
ATOM 1744 N N . PRO A 1 218 ? -5.055 9.356 -10.133 1.00 83.25 218 PRO A N 1
ATOM 1745 C CA . PRO A 1 218 ? -5.459 8.493 -9.019 1.00 83.25 218 PRO A CA 1
ATOM 1746 C C . PRO A 1 218 ? -4.589 7.238 -8.859 1.00 83.25 218 PRO A C 1
ATOM 1748 O O . PRO A 1 218 ? -4.140 6.920 -7.758 1.00 83.25 218 PRO A O 1
ATOM 1751 N N . ARG A 1 219 ? -4.235 6.559 -9.958 1.00 80.38 219 ARG A N 1
ATOM 1752 C CA . ARG A 1 219 ? -3.365 5.368 -9.932 1.00 80.38 219 ARG A CA 1
ATOM 1753 C C . ARG A 1 219 ? -1.967 5.645 -9.365 1.00 80.38 219 ARG A C 1
ATOM 1755 O O . ARG A 1 219 ? -1.476 4.866 -8.546 1.00 80.38 219 ARG A O 1
ATOM 1762 N N . SER A 1 220 ? -1.347 6.761 -9.747 1.00 81.25 220 SER A N 1
ATOM 1763 C CA . SER A 1 220 ? -0.044 7.199 -9.223 1.00 81.25 220 SER A CA 1
ATOM 1764 C C . SER A 1 220 ? -0.141 7.651 -7.765 1.00 81.25 220 SER A C 1
ATOM 1766 O O . SER A 1 220 ? 0.754 7.374 -6.969 1.00 81.25 220 SER A O 1
ATOM 1768 N N . ARG A 1 221 ? -1.248 8.302 -7.390 1.00 88.06 221 ARG A N 1
ATOM 1769 C CA . ARG A 1 221 ? -1.525 8.720 -6.006 1.00 88.06 221 ARG A CA 1
ATOM 1770 C C . ARG A 1 221 ? -1.719 7.528 -5.081 1.00 88.06 221 ARG A C 1
ATOM 1772 O O . ARG A 1 221 ? -1.174 7.499 -3.984 1.00 88.06 221 ARG A O 1
ATOM 1779 N N . ARG A 1 222 ? -2.416 6.496 -5.552 1.00 86.50 222 ARG A N 1
ATOM 1780 C CA . ARG A 1 222 ? -2.569 5.232 -4.830 1.00 86.50 222 ARG A CA 1
ATOM 1781 C C . ARG A 1 222 ? -1.238 4.521 -4.628 1.00 86.50 222 ARG A C 1
ATOM 1783 O O . ARG A 1 222 ? -0.966 4.069 -3.520 1.00 86.50 222 ARG A O 1
ATOM 1790 N N . LEU A 1 223 ? -0.405 4.447 -5.671 1.00 81.62 223 LEU A N 1
ATOM 1791 C CA . LEU A 1 223 ? 0.959 3.930 -5.548 1.00 81.62 223 LEU A CA 1
ATOM 1792 C C . LEU A 1 223 ? 1.738 4.698 -4.477 1.00 81.62 223 LEU A C 1
ATOM 1794 O O . LEU A 1 223 ? 2.365 4.079 -3.621 1.00 81.62 223 LEU A O 1
ATOM 1798 N N . ALA A 1 224 ? 1.681 6.029 -4.523 1.00 88.69 224 ALA A N 1
ATOM 1799 C CA . ALA A 1 224 ? 2.358 6.877 -3.560 1.00 88.69 224 ALA A CA 1
ATOM 1800 C C . ALA A 1 224 ? 1.901 6.610 -2.127 1.00 88.69 224 ALA A C 1
ATOM 1802 O O . ALA A 1 224 ? 2.743 6.403 -1.260 1.00 88.69 224 ALA A O 1
ATOM 1803 N N . LEU A 1 225 ? 0.591 6.539 -1.880 1.00 89.38 225 LEU A N 1
ATOM 1804 C CA . LEU A 1 225 ? 0.071 6.205 -0.555 1.00 89.38 225 LEU A CA 1
ATOM 1805 C C . LEU A 1 225 ? 0.508 4.811 -0.097 1.00 89.38 225 LEU A C 1
ATOM 1807 O O . LEU A 1 225 ? 0.894 4.659 1.058 1.00 89.38 225 LEU A O 1
ATOM 1811 N N . ARG A 1 226 ? 0.495 3.810 -0.989 1.00 85.19 226 ARG A N 1
ATOM 1812 C CA . ARG A 1 226 ? 0.962 2.451 -0.670 1.00 85.19 226 ARG A CA 1
ATOM 1813 C C . ARG A 1 226 ? 2.430 2.452 -0.260 1.00 85.19 226 ARG A C 1
ATOM 1815 O O . ARG A 1 226 ? 2.775 1.846 0.747 1.00 85.19 226 ARG A O 1
ATOM 1822 N N . TRP A 1 227 ? 3.286 3.130 -1.024 1.00 85.44 227 TRP A N 1
ATOM 1823 C CA . TRP A 1 227 ? 4.710 3.205 -0.712 1.00 85.44 227 TRP A CA 1
ATOM 1824 C C . TRP A 1 227 ? 4.952 3.962 0.600 1.00 85.44 227 TRP A C 1
ATOM 1826 O O . TRP A 1 227 ? 5.614 3.440 1.487 1.00 85.44 227 TRP A O 1
ATOM 1836 N N . LEU A 1 228 ? 4.343 5.141 0.778 1.00 88.38 228 LEU A N 1
ATOM 1837 C CA . LEU A 1 228 ? 4.497 5.957 1.990 1.00 88.38 228 LEU A CA 1
ATOM 1838 C C . LEU A 1 228 ? 4.011 5.234 3.254 1.00 88.38 228 LEU A C 1
ATOM 1840 O O . LEU A 1 228 ? 4.656 5.334 4.294 1.00 88.38 228 LEU A O 1
ATOM 1844 N N . ALA A 1 229 ? 2.915 4.478 3.160 1.00 83.81 229 ALA A N 1
ATOM 1845 C CA . ALA A 1 229 ? 2.404 3.668 4.263 1.00 83.81 229 ALA A CA 1
ATOM 1846 C C . ALA A 1 229 ? 3.313 2.478 4.618 1.00 83.81 229 ALA A C 1
ATOM 1848 O O . ALA A 1 229 ? 3.289 2.025 5.754 1.00 83.81 229 ALA A O 1
ATOM 1849 N N . ASN A 1 230 ? 4.137 1.992 3.687 1.00 77.44 230 ASN A N 1
ATOM 1850 C CA . ASN A 1 230 ? 5.161 0.984 3.984 1.00 77.44 230 ASN A CA 1
ATOM 1851 C C . ASN A 1 230 ? 6.472 1.612 4.492 1.00 77.44 230 ASN A C 1
ATOM 1853 O O . ASN A 1 230 ? 7.276 0.944 5.137 1.00 77.44 230 ASN A O 1
ATOM 1857 N N . SER A 1 231 ? 6.698 2.899 4.217 1.00 78.44 231 SER A N 1
ATOM 1858 C CA . SER A 1 231 ? 7.886 3.638 4.666 1.00 78.44 231 SER A CA 1
ATOM 1859 C C . SER A 1 231 ? 7.778 4.160 6.103 1.00 78.44 231 SER A C 1
ATOM 1861 O O . SER A 1 231 ? 8.768 4.652 6.653 1.00 78.44 231 SER A O 1
ATOM 1863 N N . ILE A 1 232 ? 6.604 4.064 6.732 1.00 77.88 232 ILE A N 1
ATOM 1864 C CA . ILE A 1 232 ? 6.433 4.328 8.165 1.00 77.88 232 ILE A CA 1
ATOM 1865 C C . ILE A 1 232 ? 6.800 3.082 8.976 1.00 77.88 232 ILE A C 1
ATOM 1867 O O . ILE A 1 232 ? 6.550 1.950 8.574 1.00 77.88 232 ILE A O 1
ATOM 1871 N N . LYS A 1 233 ? 7.420 3.289 10.141 1.00 66.00 233 LYS A N 1
ATOM 1872 C CA . LYS A 1 233 ? 7.654 2.193 11.086 1.00 66.00 233 LYS A CA 1
ATOM 1873 C C . LYS A 1 233 ? 6.319 1.738 11.651 1.00 66.00 233 LYS A C 1
ATOM 1875 O O . LYS A 1 233 ? 5.494 2.585 11.981 1.00 66.00 233 LYS A O 1
ATOM 1880 N N . ASP A 1 234 ? 6.157 0.432 11.828 1.00 64.50 234 ASP A N 1
ATOM 1881 C CA . ASP A 1 234 ? 4.982 -0.106 12.498 1.00 64.50 234 ASP A CA 1
ATOM 1882 C C . ASP A 1 234 ? 4.880 0.468 13.924 1.00 64.50 234 ASP A C 1
ATOM 1884 O O . ASP A 1 234 ? 5.742 0.254 14.782 1.00 64.50 234 ASP A O 1
ATOM 1888 N N . MET A 1 235 ? 3.837 1.267 14.151 1.00 56.88 235 MET A N 1
ATOM 1889 C CA . MET A 1 235 ? 3.527 1.875 15.445 1.00 56.88 235 MET A CA 1
ATOM 1890 C C . MET A 1 235 ? 2.548 1.017 16.261 1.00 56.88 235 MET A C 1
ATOM 1892 O O . MET A 1 235 ? 2.266 1.365 17.414 1.00 56.88 235 MET A O 1
ATOM 1896 N N . SER A 1 236 ? 2.068 -0.106 15.706 1.00 56.84 236 SER A N 1
ATOM 1897 C CA . SER A 1 236 ? 1.097 -1.013 16.335 1.00 56.84 236 SER A CA 1
ATOM 1898 C C . SER A 1 236 ? 1.646 -1.744 17.570 1.00 56.84 236 SER A C 1
ATOM 1900 O O . SER A 1 236 ? 0.876 -2.198 18.418 1.00 56.84 236 SER A O 1
ATOM 1902 N N . ASP A 1 237 ? 2.972 -1.753 17.748 1.00 53.62 237 ASP A N 1
ATOM 1903 C CA . ASP A 1 237 ? 3.676 -2.396 18.864 1.00 53.62 237 ASP A CA 1
ATOM 1904 C C . ASP A 1 237 ? 3.527 -1.688 20.222 1.00 53.62 237 ASP A C 1
ATOM 1906 O O . ASP A 1 237 ? 4.081 -2.143 21.227 1.00 53.62 237 ASP A O 1
ATOM 1910 N N . ARG A 1 238 ? 2.795 -0.568 20.319 1.00 63.75 238 ARG A N 1
ATOM 1911 C CA . ARG A 1 238 ? 2.572 0.106 21.611 1.00 63.75 238 ARG A CA 1
ATOM 1912 C C . ARG A 1 238 ? 1.402 -0.549 22.362 1.00 63.75 238 ARG A C 1
ATOM 1914 O O . ARG A 1 238 ? 0.248 -0.262 22.049 1.00 63.75 238 ARG A O 1
ATOM 1921 N N . PRO A 1 239 ? 1.636 -1.359 23.417 1.00 66.25 239 PRO A N 1
ATOM 1922 C CA . PRO A 1 239 ? 0.542 -2.004 24.134 1.00 66.25 239 PRO A CA 1
ATOM 1923 C C . PRO A 1 239 ? -0.290 -0.954 24.872 1.00 66.25 239 PRO A C 1
ATOM 1925 O O . PRO A 1 239 ? 0.255 -0.228 25.703 1.00 66.25 239 PRO A O 1
ATOM 1928 N N . TRP A 1 240 ? -1.600 -0.900 24.611 1.00 74.56 240 TRP A N 1
ATOM 1929 C CA . TRP A 1 240 ? -2.543 -0.053 25.350 1.00 74.56 240 TRP A CA 1
ATOM 1930 C C . TRP A 1 240 ? -2.374 -0.220 26.865 1.00 74.56 240 TRP A C 1
ATOM 1932 O O . TRP A 1 240 ? -2.368 -1.338 27.384 1.00 74.56 240 TRP A O 1
ATOM 1942 N N . ARG A 1 241 ? -2.253 0.897 27.597 1.00 75.56 241 ARG A N 1
ATOM 1943 C CA . ARG A 1 241 ? -2.090 0.892 29.061 1.00 75.56 241 ARG A CA 1
ATOM 1944 C C . ARG A 1 241 ? -3.242 1.641 29.737 1.00 75.56 241 ARG A C 1
ATOM 1946 O O . ARG A 1 241 ? -3.108 2.847 29.963 1.00 75.56 241 ARG A O 1
ATOM 1953 N N . PRO A 1 242 ? -4.317 0.954 30.173 1.00 78.56 242 PRO A N 1
ATOM 1954 C CA . PRO A 1 242 ? -5.452 1.600 30.844 1.00 78.56 242 PRO A CA 1
ATOM 1955 C C . PRO A 1 242 ? -5.045 2.446 32.058 1.00 78.56 242 PRO A C 1
ATOM 1957 O O . PRO A 1 242 ? -5.612 3.505 32.312 1.00 78.56 242 PRO A O 1
ATOM 1960 N N . GLY A 1 243 ? -4.014 2.019 32.796 1.00 77.31 243 GLY A N 1
ATOM 1961 C CA . GLY A 1 243 ? -3.490 2.780 33.931 1.00 77.31 243 GLY A CA 1
ATOM 1962 C C . GLY A 1 243 ? -2.884 4.131 33.542 1.00 77.31 243 GLY A C 1
ATOM 1963 O O . GLY A 1 243 ? -3.069 5.107 34.268 1.00 77.31 243 GLY A O 1
ATOM 1964 N N . TYR A 1 244 ? -2.207 4.209 32.391 1.00 80.94 244 TYR A N 1
ATOM 1965 C CA . TYR A 1 244 ? -1.714 5.482 31.863 1.00 80.94 244 TYR A CA 1
ATOM 1966 C C . TYR A 1 244 ? -2.892 6.395 31.526 1.00 80.94 244 TYR A C 1
ATOM 1968 O O . TYR A 1 244 ? -2.940 7.519 32.019 1.00 80.94 244 TYR A O 1
ATOM 1976 N N . PHE A 1 245 ? -3.869 5.882 30.779 1.00 86.31 245 PHE A N 1
ATOM 1977 C CA . PHE A 1 245 ? -5.066 6.620 30.384 1.00 86.31 245 PHE A CA 1
ATOM 1978 C C . PHE A 1 245 ? -5.845 7.175 31.575 1.00 86.31 245 PHE A C 1
ATOM 1980 O O . PHE A 1 245 ? -6.107 8.368 31.633 1.00 86.31 245 PHE A O 1
ATOM 1987 N N . LEU A 1 246 ? -6.124 6.361 32.593 1.00 84.69 246 LEU A N 1
ATOM 1988 C CA . LEU A 1 246 ? -6.848 6.829 33.781 1.00 84.69 246 LEU A CA 1
ATOM 1989 C C . LEU A 1 246 ? -6.034 7.856 34.581 1.00 84.69 246 LEU A C 1
ATOM 1991 O O . LEU A 1 246 ? -6.596 8.781 35.163 1.00 84.69 246 LEU A O 1
ATOM 1995 N N . SER A 1 247 ? -4.702 7.739 34.600 1.00 83.81 247 SER A N 1
ATOM 1996 C CA . SER A 1 247 ? -3.842 8.769 35.199 1.00 83.81 247 SER A CA 1
ATOM 1997 C C . SER A 1 247 ? -3.827 10.069 34.386 1.00 83.81 247 SER A C 1
ATOM 1999 O O . SER A 1 247 ? -3.758 11.155 34.958 1.00 83.81 247 SER A O 1
ATOM 2001 N N . ALA A 1 248 ? -3.904 9.972 33.057 1.00 82.19 248 ALA A N 1
ATOM 2002 C CA . ALA A 1 248 ? -4.018 11.107 32.156 1.00 82.19 248 ALA A CA 1
ATOM 2003 C C . ALA A 1 248 ? -5.386 11.789 32.283 1.00 82.19 248 ALA A C 1
ATOM 2005 O O . ALA A 1 248 ? -5.433 13.011 32.383 1.00 82.19 248 ALA A O 1
ATOM 2006 N N . GLN A 1 249 ? -6.464 11.013 32.414 1.00 81.19 249 GLN A N 1
ATOM 2007 C CA . GLN A 1 249 ? -7.823 11.509 32.623 1.00 81.19 249 GLN A CA 1
ATOM 2008 C C . GLN A 1 249 ? -7.931 12.332 33.920 1.00 81.19 249 GLN A C 1
ATOM 2010 O O . GLN A 1 249 ? -8.473 13.435 33.932 1.00 81.19 249 GLN A O 1
ATOM 2015 N N . LYS A 1 250 ? -7.276 11.897 35.002 1.00 81.44 250 LYS A N 1
ATOM 2016 C CA . LYS A 1 250 ? -7.184 12.695 36.242 1.00 81.44 250 LYS A CA 1
ATOM 2017 C C . LYS A 1 250 ? -6.460 14.033 36.065 1.00 81.44 250 LYS A C 1
ATOM 2019 O O . LYS A 1 250 ? -6.574 14.914 36.911 1.00 81.44 250 LYS A O 1
ATOM 2024 N N . ARG A 1 251 ? -5.706 14.189 34.976 1.00 79.12 251 ARG A N 1
ATOM 2025 C CA . ARG A 1 251 ? -4.989 15.409 34.591 1.00 79.12 251 ARG A CA 1
ATOM 2026 C C . ARG A 1 251 ? -5.667 16.140 33.429 1.00 79.12 251 ARG A C 1
ATOM 2028 O O . ARG A 1 251 ? -5.035 17.019 32.858 1.00 79.12 251 ARG A O 1
ATOM 2035 N N . VAL A 1 252 ? -6.930 15.856 33.090 1.00 75.69 252 VAL A N 1
ATOM 2036 C CA . VAL A 1 252 ? -7.634 16.594 32.017 1.00 75.69 252 VAL A CA 1
ATOM 2037 C C . VAL A 1 252 ? -7.737 18.094 32.345 1.00 75.69 252 VAL A C 1
ATOM 2039 O O . VAL A 1 252 ? -7.635 18.939 31.460 1.00 75.69 252 VAL A O 1
ATOM 2042 N N . GLY A 1 253 ? -7.771 18.459 33.634 1.00 71.38 253 GLY A N 1
ATOM 2043 C CA . GLY A 1 253 ? -7.626 19.849 34.095 1.00 71.38 253 GLY A CA 1
ATOM 2044 C C . GLY A 1 253 ? -6.276 20.515 33.762 1.00 71.38 253 GLY A C 1
ATOM 2045 O O . GLY A 1 253 ? -6.125 21.719 33.962 1.00 71.38 253 GLY A O 1
ATOM 2046 N N . ALA A 1 254 ? -5.307 19.767 33.232 1.00 77.50 254 ALA A N 1
ATOM 2047 C CA . ALA A 1 254 ? -4.036 20.252 32.697 1.00 77.50 254 ALA A CA 1
ATOM 2048 C C . ALA A 1 254 ? -3.983 20.238 31.156 1.00 77.50 254 ALA A C 1
ATOM 2050 O O . ALA A 1 254 ? -2.944 20.580 30.588 1.00 77.50 254 ALA A O 1
ATOM 2051 N N . LEU A 1 255 ? -5.071 19.862 30.464 1.00 83.81 255 LEU A N 1
ATOM 2052 C CA . LEU A 1 255 ? -5.171 20.084 29.021 1.00 83.81 255 LEU A CA 1
ATOM 2053 C C . LEU A 1 255 ? -5.126 21.590 28.718 1.00 83.81 255 LEU A C 1
ATOM 2055 O O . LEU A 1 255 ? -5.698 22.372 29.491 1.00 83.81 255 LEU A O 1
ATOM 2059 N N . PRO A 1 256 ? -4.503 21.994 27.595 1.00 86.31 256 PRO A N 1
ATOM 2060 C CA . PRO A 1 256 ? -4.607 23.348 27.062 1.00 86.31 256 PRO A CA 1
ATOM 2061 C C . PRO A 1 256 ? -6.060 23.840 27.026 1.00 86.31 256 PRO A C 1
ATOM 2063 O O . PRO A 1 256 ? -6.961 23.086 26.659 1.00 86.31 256 PRO A O 1
ATOM 2066 N N . ALA A 1 257 ? -6.280 25.111 27.379 1.00 87.81 257 ALA A N 1
ATOM 2067 C CA . ALA A 1 257 ? -7.619 25.704 27.439 1.00 87.81 257 ALA A CA 1
ATOM 2068 C C . ALA A 1 257 ? -8.444 25.537 26.143 1.00 87.81 257 ALA A C 1
ATOM 2070 O O . ALA A 1 257 ? -9.616 25.191 26.267 1.00 87.81 257 ALA A O 1
ATOM 2071 N N . PRO A 1 258 ? -7.871 25.678 24.925 1.00 87.81 258 PRO A N 1
ATOM 2072 C CA . PRO A 1 258 ? -8.631 25.477 23.688 1.00 87.81 258 PRO A CA 1
ATOM 2073 C C . PRO A 1 258 ? -9.175 24.051 23.533 1.00 87.81 258 PRO A C 1
ATOM 2075 O O . PRO A 1 258 ? -10.328 23.868 23.164 1.00 87.81 258 PRO A O 1
ATOM 2078 N N . LEU A 1 259 ? -8.373 23.042 23.887 1.00 87.81 259 LEU A N 1
ATOM 2079 C CA . LEU A 1 259 ? -8.778 21.636 23.799 1.00 87.81 259 LEU A CA 1
ATOM 2080 C C . LEU A 1 259 ? -9.887 21.304 24.797 1.00 87.81 259 LEU A C 1
ATOM 2082 O O . LEU A 1 259 ? -10.808 20.554 24.493 1.00 87.81 259 LEU A O 1
ATOM 2086 N N . ARG A 1 260 ? -9.809 21.884 25.998 1.00 89.00 260 ARG A N 1
ATOM 2087 C CA . ARG A 1 260 ? -10.852 21.714 27.010 1.00 89.00 260 ARG A CA 1
ATOM 2088 C C . ARG A 1 260 ? -12.160 22.370 26.588 1.00 89.00 260 ARG A C 1
ATOM 2090 O O . ARG A 1 260 ? -13.200 21.747 26.743 1.00 89.00 260 ARG A O 1
ATOM 2097 N N . ALA A 1 261 ? -12.096 23.581 26.035 1.00 90.38 261 ALA A N 1
ATOM 2098 C CA . ALA A 1 261 ? -13.276 24.288 25.552 1.00 90.38 261 ALA A CA 1
ATOM 2099 C C . ALA A 1 261 ? -14.024 23.472 24.485 1.00 90.38 261 ALA A C 1
ATOM 2101 O O . ALA A 1 261 ? -15.239 23.364 24.567 1.00 90.38 261 ALA A O 1
ATOM 2102 N N . GLN A 1 262 ? -13.311 22.811 23.564 1.00 90.25 262 GLN A N 1
ATOM 2103 C CA . GLN A 1 262 ? -13.928 21.917 22.572 1.00 90.25 262 GLN A CA 1
ATOM 2104 C C . GLN A 1 262 ? -14.643 20.714 23.208 1.00 90.25 262 GLN A C 1
ATOM 2106 O O . GLN A 1 262 ? -15.742 20.353 22.796 1.00 90.25 262 GLN A O 1
ATOM 2111 N N . MET A 1 263 ? -14.046 20.092 24.231 1.00 92.38 263 MET A N 1
ATOM 2112 C CA . MET A 1 263 ? -14.690 18.996 24.971 1.00 92.38 263 MET A CA 1
ATOM 2113 C C . MET A 1 263 ? -15.922 19.475 25.758 1.00 92.38 263 MET A C 1
ATOM 2115 O O . MET A 1 263 ? -16.924 18.769 25.849 1.00 92.38 263 MET A O 1
ATOM 2119 N N . GLU A 1 264 ? -15.855 20.674 26.338 1.00 92.19 264 GLU A N 1
ATOM 2120 C CA . GLU A 1 264 ? -16.971 21.293 27.060 1.00 92.19 264 GLU A CA 1
ATOM 2121 C C . GLU A 1 264 ? -18.119 21.674 26.114 1.00 92.19 264 GLU A C 1
ATOM 2123 O O . GLU A 1 264 ? -19.274 21.411 26.445 1.00 92.19 264 GLU A O 1
ATOM 2128 N N . GLU A 1 265 ? -17.805 22.223 24.937 1.00 93.19 265 GLU A N 1
ATOM 2129 C CA . GLU A 1 265 ? -18.765 22.589 23.888 1.00 93.19 265 GLU A CA 1
ATOM 2130 C C . GLU A 1 265 ? -19.506 21.369 23.333 1.00 93.19 265 GLU A C 1
ATOM 2132 O O . GLU A 1 265 ? -20.725 21.410 23.178 1.00 93.19 265 GLU A O 1
ATOM 2137 N N . TYR A 1 266 ? -18.794 20.261 23.107 1.00 91.12 266 TYR A N 1
ATOM 2138 C CA . TYR A 1 266 ? -19.408 18.997 22.691 1.00 91.12 266 TYR A CA 1
ATOM 2139 C C . TYR A 1 266 ? -20.300 18.382 23.784 1.00 91.12 266 TYR A C 1
ATOM 2141 O O . TYR A 1 266 ? -21.299 17.720 23.506 1.00 91.12 266 TYR A O 1
ATOM 2149 N N . GLY A 1 267 ? -19.938 18.594 25.049 1.00 93.44 267 GLY A N 1
ATOM 2150 C CA . GLY A 1 267 ? -20.587 17.994 26.206 1.00 93.44 267 GLY A CA 1
ATOM 2151 C C . GLY A 1 267 ? -19.641 17.044 26.928 1.00 93.44 267 GLY A C 1
ATOM 2152 O O . GLY A 1 267 ? -19.348 15.937 26.475 1.00 93.44 267 GLY A O 1
ATOM 2153 N N . TRP A 1 268 ? -19.203 17.466 28.111 1.00 90.12 268 TRP A N 1
ATOM 2154 C CA . TRP A 1 268 ? -18.170 16.774 28.882 1.00 90.12 268 TRP A CA 1
ATOM 2155 C C . TRP A 1 268 ? -18.478 15.298 29.172 1.00 90.12 268 TRP A C 1
ATOM 2157 O O . TRP A 1 268 ? -17.620 14.434 29.019 1.00 90.12 268 TRP A O 1
ATOM 2167 N N . GLU A 1 269 ? -19.712 14.988 29.570 1.00 90.25 269 GLU A N 1
ATOM 2168 C CA . GLU A 1 269 ? -20.138 13.615 29.890 1.00 90.25 269 GLU A CA 1
ATOM 2169 C C . GLU A 1 269 ? -20.303 12.725 28.649 1.00 90.25 269 GLU A C 1
ATOM 2171 O O . GLU A 1 269 ? -20.318 11.497 28.769 1.00 90.25 269 GLU A O 1
ATOM 2176 N N . SER A 1 270 ? -20.407 13.343 27.472 1.00 89.19 270 SER A N 1
ATOM 2177 C CA . SER A 1 270 ? -20.500 12.674 26.173 1.00 89.19 270 SER A CA 1
ATOM 2178 C C . SER A 1 270 ? -19.125 12.421 25.548 1.00 89.19 270 SER A C 1
ATOM 2180 O O . SER A 1 270 ? -19.032 11.678 24.574 1.00 89.19 270 SER A O 1
ATOM 2182 N N . CYS A 1 271 ? -18.058 13.003 26.107 1.00 92.44 271 CYS A N 1
ATOM 2183 C CA . CYS A 1 271 ? -16.689 12.774 25.658 1.00 92.44 271 CYS A CA 1
ATOM 2184 C C . CYS A 1 271 ? -16.272 11.310 25.854 1.00 92.44 271 CYS A C 1
ATOM 2186 O O . CYS A 1 271 ? -16.560 10.669 26.875 1.00 92.44 271 CYS A O 1
ATOM 2188 N N . ASP A 1 272 ? -15.526 10.790 24.886 1.00 91.88 272 ASP A N 1
ATOM 2189 C CA . ASP A 1 272 ? -15.164 9.381 24.809 1.00 91.88 272 ASP A CA 1
ATOM 2190 C C . ASP A 1 272 ? -14.234 8.969 25.948 1.00 91.88 272 ASP A C 1
ATOM 2192 O O . ASP A 1 272 ? -14.412 7.909 26.556 1.00 91.88 272 ASP A O 1
ATOM 2196 N N . SER A 1 273 ? -13.261 9.823 26.275 1.00 91.12 273 SER A N 1
ATOM 2197 C CA . SER A 1 273 ? -12.312 9.564 27.357 1.00 91.12 273 SER A CA 1
ATOM 2198 C C . SER A 1 273 ? -12.991 9.564 28.728 1.00 91.12 273 SER A C 1
ATOM 2200 O O . SER A 1 273 ? -12.669 8.737 29.582 1.00 91.12 273 SER A O 1
ATOM 2202 N N . VAL A 1 274 ? -13.965 10.451 28.945 1.00 91.94 274 VAL A N 1
ATOM 2203 C CA . VAL A 1 274 ? -14.697 10.565 30.214 1.00 91.94 274 VAL A CA 1
ATOM 2204 C C . VAL A 1 274 ? -15.581 9.338 30.415 1.00 91.94 274 VAL A C 1
ATOM 2206 O O . VAL A 1 274 ? -15.493 8.660 31.445 1.00 91.94 274 VAL A O 1
ATOM 2209 N N . ARG A 1 275 ? -16.376 9.002 29.397 1.00 92.75 275 ARG A N 1
ATOM 2210 C CA . ARG A 1 275 ? -17.290 7.859 29.416 1.00 92.75 275 ARG A CA 1
ATOM 2211 C C . ARG A 1 275 ? -16.544 6.531 29.548 1.00 92.75 275 ARG A C 1
ATOM 2213 O O . ARG A 1 275 ? -16.902 5.712 30.397 1.00 92.75 275 ARG A O 1
ATOM 2220 N N . LEU A 1 276 ? -15.464 6.326 28.786 1.00 92.69 276 LEU A N 1
ATOM 2221 C CA . LEU A 1 276 ? -14.653 5.112 28.895 1.00 92.69 276 LEU A CA 1
ATOM 2222 C C . LEU A 1 276 ? -13.978 5.001 30.265 1.00 92.69 276 LEU A C 1
ATOM 2224 O O . LEU A 1 276 ? -13.964 3.914 30.845 1.00 92.69 276 LEU A O 1
ATOM 2228 N N . ALA A 1 277 ? -13.436 6.100 30.804 1.00 91.88 277 ALA A N 1
ATOM 2229 C CA . ALA A 1 277 ? -12.849 6.093 32.140 1.00 91.88 277 ALA A CA 1
ATOM 2230 C C . ALA A 1 277 ? -13.881 5.648 33.181 1.00 91.88 277 ALA A C 1
ATOM 2232 O O . ALA A 1 277 ? -13.628 4.675 33.893 1.00 91.88 277 ALA A O 1
ATOM 2233 N N . ARG A 1 278 ? -15.074 6.259 33.188 1.00 93.62 278 ARG A N 1
ATOM 2234 C CA . ARG A 1 278 ? -16.195 5.859 34.055 1.00 93.62 278 ARG A CA 1
ATOM 2235 C C . ARG A 1 278 ? -16.528 4.372 33.917 1.00 93.62 278 ARG A C 1
ATOM 2237 O O . ARG A 1 278 ? -16.675 3.687 34.929 1.00 93.62 278 ARG A O 1
ATOM 2244 N N . CYS A 1 279 ? -16.603 3.854 32.692 1.00 94.69 279 CYS A N 1
ATOM 2245 C CA . CYS A 1 279 ? -16.902 2.442 32.445 1.00 94.69 279 CYS A CA 1
ATOM 2246 C C . CYS A 1 279 ? -15.796 1.506 32.958 1.00 94.69 279 CYS A C 1
ATOM 2248 O O . CYS A 1 279 ? -16.102 0.477 33.556 1.00 94.69 279 CYS A O 1
ATOM 2250 N N . ILE A 1 280 ? -14.514 1.858 32.792 1.00 92.69 280 ILE A N 1
ATOM 2251 C CA . ILE A 1 280 ? -13.389 1.066 33.324 1.00 92.69 280 ILE A CA 1
ATOM 2252 C C . ILE A 1 280 ? -13.397 1.058 34.859 1.00 92.69 280 ILE A C 1
ATOM 2254 O O . ILE A 1 280 ? -13.134 0.022 35.478 1.00 92.69 280 ILE A O 1
ATOM 2258 N N . GLU A 1 281 ? -13.698 2.193 35.492 1.00 92.19 281 GLU A N 1
ATOM 2259 C CA . GLU A 1 281 ? -13.830 2.265 36.950 1.00 92.19 281 GLU A CA 1
ATOM 2260 C C . GLU A 1 281 ? -15.010 1.420 37.433 1.00 92.19 281 GLU A C 1
ATOM 2262 O O . GLU A 1 281 ? -14.827 0.547 38.281 1.00 92.19 281 GLU A O 1
ATOM 2267 N N . GLY A 1 282 ? -16.175 1.564 36.795 1.00 94.88 282 GLY A N 1
ATOM 2268 C CA . GLY A 1 282 ? -17.355 0.748 37.072 1.00 94.88 282 GLY A CA 1
ATOM 2269 C C . GLY A 1 282 ? -17.118 -0.752 36.873 1.00 94.88 282 GLY A C 1
ATOM 2270 O O . GLY A 1 282 ? -17.621 -1.558 37.657 1.00 94.88 282 GLY A O 1
ATOM 2271 N N . PHE A 1 283 ? -16.327 -1.137 35.867 1.00 95.38 283 PHE A N 1
ATOM 2272 C CA . PHE A 1 283 ? -15.907 -2.520 35.632 1.00 95.38 283 PHE A CA 1
ATOM 2273 C C . PHE A 1 283 ? -15.070 -3.049 36.804 1.00 95.38 283 PHE A C 1
ATOM 2275 O O . PHE A 1 283 ? -15.379 -4.102 37.364 1.00 95.38 283 PHE A O 1
ATOM 2282 N N . CYS A 1 284 ? -14.054 -2.297 37.238 1.00 93.75 284 CYS A N 1
ATOM 2283 C CA . CYS A 1 284 ? -13.222 -2.680 38.381 1.00 93.75 284 CYS A CA 1
ATOM 2284 C C . CYS A 1 284 ? -14.033 -2.765 39.686 1.00 93.75 284 CYS A C 1
ATOM 2286 O O . CYS A 1 284 ? -13.840 -3.692 40.479 1.00 93.75 284 CYS A O 1
ATOM 2288 N N . ASP A 1 285 ? -14.964 -1.837 39.898 1.00 94.75 285 ASP A N 1
ATOM 2289 C CA . ASP A 1 285 ? -15.826 -1.810 41.079 1.00 94.75 285 ASP A CA 1
ATOM 2290 C C . ASP A 1 285 ? -16.795 -2.997 41.096 1.00 94.75 285 ASP A C 1
ATOM 2292 O O . ASP A 1 285 ? -16.998 -3.620 42.142 1.00 94.75 285 ASP A O 1
ATOM 2296 N N . ALA A 1 286 ? -17.344 -3.373 39.935 1.00 96.44 286 ALA A N 1
ATOM 2297 C CA . ALA A 1 286 ? -18.199 -4.549 39.800 1.00 96.44 286 ALA A CA 1
ATOM 2298 C C . ALA A 1 286 ? -17.449 -5.832 40.194 1.00 96.44 286 ALA A C 1
ATOM 2300 O O . ALA A 1 286 ? -17.964 -6.635 40.977 1.00 96.44 286 ALA A O 1
ATOM 2301 N N . PHE A 1 287 ? -16.205 -5.993 39.731 1.00 96.12 287 PHE A N 1
ATOM 2302 C CA . PHE A 1 287 ? -15.363 -7.129 40.113 1.00 96.12 287 PHE A CA 1
ATOM 2303 C C . PHE A 1 287 ? -14.957 -7.097 41.587 1.00 96.12 287 PHE A C 1
ATOM 2305 O O . PHE A 1 287 ? -14.991 -8.132 42.250 1.00 96.12 287 PHE A O 1
ATOM 2312 N N . THR A 1 288 ? -14.650 -5.925 42.139 1.00 94.44 288 THR A N 1
ATOM 2313 C CA . THR A 1 288 ? -14.371 -5.781 43.576 1.00 94.44 288 THR A CA 1
ATOM 2314 C C . THR A 1 288 ? -15.584 -6.217 44.401 1.00 94.44 288 THR A C 1
ATOM 2316 O O . THR A 1 288 ? -15.467 -7.059 45.294 1.00 94.44 288 THR A O 1
ATOM 2319 N N . GLY A 1 289 ? -16.782 -5.749 44.041 1.00 94.94 289 GLY A N 1
ATOM 2320 C CA . GLY A 1 289 ? -18.036 -6.170 44.665 1.00 94.94 289 GLY A CA 1
ATOM 2321 C C . GLY A 1 289 ? -18.290 -7.674 44.541 1.00 94.94 289 GLY A C 1
ATOM 2322 O O . GLY A 1 289 ? -18.691 -8.309 45.519 1.00 94.94 289 GLY A O 1
ATOM 2323 N N . PHE A 1 290 ? -17.997 -8.264 43.381 1.00 96.06 290 PHE A N 1
ATOM 2324 C CA . PHE A 1 290 ? -18.082 -9.708 43.169 1.00 96.06 290 PHE A CA 1
ATOM 2325 C C . PHE A 1 290 ? -17.120 -10.485 44.070 1.00 96.06 290 PHE A C 1
ATOM 2327 O O . PHE A 1 290 ? -17.528 -11.461 44.690 1.00 96.06 290 PHE A O 1
ATOM 2334 N N . THR A 1 291 ? -15.871 -10.045 44.220 1.00 92.31 291 THR A N 1
ATOM 2335 C CA . THR A 1 291 ? -14.897 -10.751 45.073 1.00 92.31 291 THR A CA 1
ATOM 2336 C C . THR A 1 291 ? -15.313 -10.789 46.546 1.00 92.31 291 THR A C 1
ATOM 2338 O O . THR A 1 291 ? -14.964 -11.733 47.257 1.00 92.31 291 THR A O 1
ATOM 2341 N N . ILE A 1 292 ? -16.095 -9.795 46.984 1.00 92.94 292 ILE A N 1
ATOM 2342 C CA . ILE A 1 292 ? -16.656 -9.700 48.334 1.00 92.94 292 ILE A CA 1
ATOM 2343 C C . ILE A 1 292 ? -17.927 -10.550 48.457 1.00 92.94 292 ILE A C 1
ATOM 2345 O O . ILE A 1 292 ? -18.041 -11.358 49.377 1.00 92.94 292 ILE A O 1
ATOM 2349 N N . LYS A 1 293 ? -18.890 -10.372 47.543 1.00 94.69 293 LYS A N 1
ATOM 2350 C CA . LYS A 1 293 ? -20.237 -10.967 47.642 1.00 94.69 293 LYS A CA 1
ATOM 2351 C C . LYS A 1 293 ? -20.337 -12.383 47.076 1.00 94.69 293 LYS A C 1
ATOM 2353 O O . LYS A 1 293 ? -21.240 -13.118 47.455 1.00 94.69 293 LYS A O 1
ATOM 2358 N N . ARG A 1 294 ? -19.439 -12.746 46.157 1.00 94.69 294 ARG A N 1
ATOM 2359 C CA . ARG A 1 294 ? -19.447 -13.987 45.361 1.00 94.69 294 ARG A CA 1
ATOM 2360 C C . ARG A 1 294 ? -20.758 -14.220 44.599 1.00 94.69 294 ARG A C 1
ATOM 2362 O O . ARG A 1 294 ? -21.151 -15.354 44.354 1.00 94.69 294 ARG A O 1
ATOM 2369 N N . ASP A 1 295 ? -21.427 -13.135 44.212 1.00 95.94 295 ASP A N 1
ATOM 2370 C CA . ASP A 1 295 ? -22.676 -13.166 43.450 1.00 95.94 295 ASP A CA 1
ATOM 2371 C C . ASP A 1 295 ? -22.402 -12.909 41.964 1.00 95.94 295 ASP A C 1
ATOM 2373 O O . ASP A 1 295 ? -22.255 -11.766 41.515 1.00 95.94 295 ASP A O 1
ATOM 2377 N N . LEU A 1 296 ? -22.324 -13.999 41.201 1.00 96.44 296 LEU A N 1
ATOM 2378 C CA . LEU A 1 296 ? -22.071 -13.962 39.764 1.00 96.44 296 LEU A CA 1
ATOM 2379 C C . LEU A 1 296 ? -23.228 -13.325 38.980 1.00 96.44 296 LEU A C 1
ATOM 2381 O O . LEU A 1 296 ? -22.989 -12.656 37.977 1.00 96.44 296 LEU A O 1
ATOM 2385 N N . ARG A 1 297 ? -24.478 -13.488 39.430 1.00 96.44 297 ARG A N 1
ATOM 2386 C CA . ARG A 1 297 ? -25.642 -12.915 38.740 1.00 96.44 297 ARG A CA 1
ATOM 2387 C C . ARG A 1 297 ? -25.650 -11.399 38.894 1.00 96.44 297 ARG A C 1
ATOM 2389 O O . ARG A 1 297 ? -25.835 -10.693 37.905 1.00 96.44 297 ARG A O 1
ATOM 2396 N N . SER A 1 298 ? -25.394 -10.891 40.100 1.00 96.25 298 SER A N 1
ATOM 2397 C CA . SER A 1 298 ? -25.257 -9.446 40.315 1.00 96.25 298 SER A CA 1
ATOM 2398 C C . SER A 1 298 ? -24.069 -8.863 39.544 1.00 96.25 298 SER A C 1
ATOM 2400 O O . SER A 1 298 ? -24.194 -7.750 39.030 1.00 96.25 298 SER A O 1
ATOM 2402 N N . LEU A 1 299 ? -22.949 -9.593 39.437 1.00 96.88 299 LEU A N 1
ATOM 2403 C CA . LEU A 1 299 ? -21.825 -9.190 38.586 1.00 96.88 299 LEU A CA 1
ATOM 2404 C C . LEU A 1 299 ? -22.268 -9.081 37.125 1.00 96.88 299 LEU A C 1
ATOM 2406 O O . LEU A 1 299 ? -22.065 -8.038 36.513 1.00 96.88 299 LEU A O 1
ATOM 2410 N N . ALA A 1 300 ? -22.904 -10.124 36.588 1.00 97.75 300 ALA A N 1
ATOM 2411 C CA . ALA A 1 300 ? -23.345 -10.162 35.200 1.00 97.75 300 ALA A CA 1
ATOM 2412 C C . ALA A 1 300 ? -24.292 -8.998 34.879 1.00 97.75 300 ALA A C 1
ATOM 2414 O O . ALA A 1 300 ? -24.022 -8.226 33.969 1.00 97.75 300 ALA A O 1
ATOM 2415 N N . LEU A 1 301 ? -25.345 -8.776 35.670 1.00 97.12 301 LEU A N 1
ATOM 2416 C CA . LEU A 1 301 ? -26.294 -7.683 35.412 1.00 97.12 301 LEU A CA 1
ATOM 2417 C C . LEU A 1 301 ? -25.621 -6.301 35.452 1.00 97.12 301 LEU A C 1
ATOM 2419 O O . LEU A 1 301 ? -25.935 -5.441 34.631 1.00 97.12 301 LEU A O 1
ATOM 2423 N N . ARG A 1 302 ? -24.647 -6.096 36.351 1.00 96.69 302 ARG A N 1
ATOM 2424 C CA . ARG A 1 302 ? -23.873 -4.848 36.400 1.00 96.69 302 ARG A CA 1
ATOM 2425 C C . ARG A 1 302 ? -22.938 -4.701 35.199 1.00 96.69 302 ARG A C 1
ATOM 2427 O O . ARG A 1 302 ? -22.860 -3.612 34.635 1.00 96.69 302 ARG A O 1
ATOM 2434 N N . LEU A 1 303 ? -22.249 -5.774 34.811 1.00 97.00 303 LEU A N 1
ATOM 2435 C CA . LEU A 1 303 ? -21.367 -5.786 33.646 1.00 97.00 303 LEU A CA 1
ATOM 2436 C C . LEU A 1 303 ? -22.137 -5.554 32.351 1.00 97.00 303 LEU A C 1
ATOM 2438 O O . LEU A 1 303 ? -21.620 -4.857 31.491 1.00 97.00 303 LEU A O 1
ATOM 2442 N N . PHE A 1 304 ? -23.361 -6.072 32.224 1.00 96.69 304 PHE A N 1
ATOM 2443 C CA . PHE A 1 304 ? -24.201 -5.811 31.057 1.00 96.69 304 PHE A CA 1
ATOM 2444 C C . PHE A 1 304 ? -24.381 -4.306 30.841 1.00 96.69 304 PHE A C 1
ATOM 2446 O O . PHE A 1 304 ? -24.041 -3.823 29.768 1.00 96.69 304 PHE A O 1
ATOM 2453 N N . CYS A 1 305 ? -24.795 -3.558 31.874 1.00 95.31 305 CYS A N 1
ATOM 2454 C CA . CYS A 1 305 ? -24.960 -2.102 31.779 1.00 95.31 305 CYS A CA 1
ATOM 2455 C C . CYS A 1 305 ? -23.668 -1.400 31.332 1.00 95.31 305 CYS A C 1
ATOM 2457 O O . CYS A 1 305 ? -23.700 -0.544 30.454 1.00 95.31 305 CYS A O 1
ATOM 2459 N N . ILE A 1 306 ? -22.535 -1.794 31.919 1.00 95.88 306 ILE A N 1
ATOM 2460 C CA . ILE A 1 306 ? -21.222 -1.199 31.642 1.00 95.88 306 ILE A CA 1
ATOM 2461 C C . ILE A 1 306 ? -20.761 -1.507 30.205 1.00 95.88 306 ILE A C 1
ATOM 2463 O O . ILE A 1 306 ? -20.287 -0.619 29.505 1.00 95.88 306 ILE A O 1
ATOM 2467 N N . ILE A 1 307 ? -20.935 -2.749 29.744 1.00 94.50 307 ILE A N 1
ATOM 2468 C CA . ILE A 1 307 ? -20.564 -3.191 28.390 1.00 94.50 307 ILE A CA 1
ATOM 2469 C C . ILE A 1 307 ? -21.421 -2.502 27.336 1.00 94.50 307 ILE A C 1
ATOM 2471 O O . ILE A 1 307 ? -20.909 -2.114 26.287 1.00 94.50 307 ILE A O 1
ATOM 2475 N N . THR A 1 308 ? -22.723 -2.368 27.596 1.00 91.31 308 THR A N 1
ATOM 2476 C CA . THR A 1 308 ? -23.620 -1.681 26.667 1.00 91.31 308 THR A CA 1
ATOM 2477 C C . THR A 1 308 ? -23.323 -0.191 26.586 1.00 91.31 308 THR A C 1
ATOM 2479 O O . THR A 1 308 ? -23.553 0.379 25.535 1.00 91.31 308 THR A O 1
ATOM 2482 N N . GLU A 1 309 ? -22.788 0.427 27.642 1.00 91.50 309 GLU A N 1
ATOM 2483 C CA . GLU A 1 309 ? -22.403 1.845 27.645 1.00 91.50 309 GLU A CA 1
ATOM 2484 C C . GLU A 1 309 ? -21.057 2.098 26.938 1.00 91.50 309 GLU A C 1
ATOM 2486 O O . GLU A 1 309 ? -20.924 3.042 26.155 1.00 91.50 309 GLU A O 1
ATOM 2491 N N . ASP A 1 310 ? -20.048 1.254 27.180 1.00 92.19 310 ASP A N 1
ATOM 2492 C CA . ASP A 1 310 ? -18.810 1.232 26.398 1.00 92.19 310 ASP A CA 1
ATOM 2493 C C . ASP A 1 310 ? -18.224 -0.186 26.313 1.00 92.19 310 ASP A C 1
ATOM 2495 O O . ASP A 1 310 ? -17.679 -0.687 27.299 1.00 92.19 310 ASP A O 1
ATOM 2499 N N . PRO A 1 311 ? -18.227 -0.838 25.141 1.00 88.62 311 PRO A N 1
ATOM 2500 C CA . PRO A 1 311 ? -17.688 -2.189 25.015 1.00 88.62 311 PRO A CA 1
ATOM 2501 C C . PRO A 1 311 ? -16.174 -2.292 25.252 1.00 88.62 311 PRO A C 1
ATOM 2503 O O . PRO A 1 311 ? -15.680 -3.373 25.585 1.00 88.62 311 PRO A O 1
ATOM 2506 N N . ARG A 1 312 ? -15.411 -1.201 25.098 1.00 88.62 312 ARG A N 1
ATOM 2507 C CA . ARG A 1 312 ? -13.941 -1.208 25.220 1.00 88.62 312 ARG A CA 1
ATOM 2508 C C . ARG A 1 312 ? -13.469 -1.372 26.664 1.00 88.62 312 ARG A C 1
ATOM 2510 O O . ARG A 1 312 ? -12.293 -1.675 26.883 1.00 88.62 312 ARG A O 1
ATOM 2517 N N . CYS A 1 313 ? -14.353 -1.171 27.644 1.00 90.25 313 CYS A N 1
ATOM 2518 C CA . CYS A 1 313 ? -14.008 -1.217 29.064 1.00 90.25 313 CYS A CA 1
ATOM 2519 C C . CYS A 1 313 ? -13.631 -2.624 29.566 1.00 90.25 313 CYS A C 1
ATOM 2521 O O . CYS A 1 313 ? -12.961 -2.743 30.593 1.00 90.25 313 CYS A O 1
ATOM 2523 N N . VAL A 1 314 ? -14.027 -3.691 28.855 1.00 89.62 314 VAL A N 1
ATOM 2524 C CA . VAL A 1 314 ? -13.767 -5.076 29.272 1.00 89.62 314 VAL A CA 1
ATOM 2525 C C . VAL A 1 314 ? -12.360 -5.493 28.874 1.00 89.62 314 VAL A C 1
ATOM 2527 O O . VAL A 1 314 ? -12.093 -5.851 27.726 1.00 89.62 314 VAL A O 1
ATOM 2530 N N . ARG A 1 315 ? -11.445 -5.480 29.846 1.00 85.12 315 ARG A N 1
ATOM 2531 C CA . ARG A 1 315 ? -10.059 -5.934 29.681 1.00 85.12 315 ARG A CA 1
ATOM 2532 C C . ARG A 1 315 ? -9.601 -6.696 30.920 1.00 85.12 315 ARG A C 1
ATOM 2534 O O . ARG A 1 315 ? -9.738 -6.216 32.040 1.00 85.12 315 ARG A O 1
ATOM 2541 N N . PHE A 1 316 ? -9.028 -7.876 30.703 1.00 88.88 316 PHE A N 1
ATOM 2542 C CA . PHE A 1 316 ? -8.490 -8.746 31.752 1.00 88.88 316 PHE A CA 1
ATOM 2543 C C . PHE A 1 316 ? -6.958 -8.758 31.701 1.00 88.88 316 PHE A C 1
ATOM 2545 O O . PHE A 1 316 ? -6.347 -9.772 31.374 1.00 88.88 316 PHE A O 1
ATOM 2552 N N . ASP A 1 317 ? -6.344 -7.606 31.962 1.00 84.94 317 ASP A N 1
ATOM 2553 C CA . ASP A 1 317 ? -4.894 -7.396 31.901 1.00 84.94 317 ASP A CA 1
ATOM 2554 C C . ASP A 1 317 ? -4.251 -7.244 33.301 1.00 84.94 317 ASP A C 1
ATOM 2556 O O . ASP A 1 317 ? -4.903 -7.342 34.347 1.00 84.94 317 ASP A O 1
ATOM 2560 N N . ASP A 1 318 ? -2.945 -6.967 33.338 1.00 82.44 318 ASP A N 1
ATOM 2561 C CA . ASP A 1 318 ? -2.209 -6.709 34.585 1.00 82.44 318 ASP A CA 1
ATOM 2562 C C . ASP A 1 318 ? -2.730 -5.486 35.356 1.00 82.44 318 ASP A C 1
ATOM 2564 O O . ASP A 1 318 ? -2.482 -5.328 36.558 1.00 82.44 318 ASP A O 1
ATOM 2568 N N . PHE A 1 319 ? -3.395 -4.553 34.675 1.00 82.81 319 PHE A N 1
ATOM 2569 C CA . PHE A 1 319 ? -4.003 -3.404 35.327 1.00 82.81 319 PHE A CA 1
ATOM 2570 C C . PHE A 1 319 ? -5.280 -3.813 36.069 1.00 82.81 319 PHE A C 1
ATOM 2572 O O . PHE A 1 319 ? -5.419 -3.465 37.245 1.00 82.81 319 PHE A O 1
ATOM 2579 N N . PHE A 1 320 ? -6.145 -4.614 35.443 1.00 87.81 320 PHE A N 1
ATOM 2580 C CA . PHE A 1 320 ? -7.330 -5.203 36.071 1.00 87.81 320 PHE A CA 1
ATOM 2581 C C . PHE A 1 320 ? -6.983 -5.928 37.379 1.00 87.81 320 PHE A C 1
ATOM 2583 O O . PHE A 1 320 ? -7.571 -5.630 38.424 1.00 87.81 320 PHE A O 1
ATOM 2590 N N . ALA A 1 321 ? -5.978 -6.809 37.362 1.00 86.38 321 ALA A N 1
ATOM 2591 C CA . ALA A 1 321 ? -5.567 -7.576 38.542 1.00 86.38 321 ALA A CA 1
ATOM 2592 C C . ALA A 1 321 ? -5.078 -6.687 39.702 1.00 86.38 321 ALA A C 1
ATOM 2594 O O . ALA A 1 321 ? -5.337 -6.981 40.874 1.00 86.38 321 ALA A O 1
ATOM 2595 N N . ARG A 1 322 ? -4.377 -5.588 39.383 1.00 85.50 322 ARG A N 1
ATOM 2596 C CA . ARG A 1 322 ? -3.887 -4.616 40.373 1.00 85.50 322 ARG A CA 1
ATOM 2597 C C . ARG A 1 322 ? -5.011 -3.762 40.945 1.00 85.50 322 ARG A C 1
ATOM 2599 O O . ARG A 1 322 ? -5.075 -3.593 42.158 1.00 85.50 322 ARG A O 1
ATOM 2606 N N . ARG A 1 323 ? -5.887 -3.226 40.092 1.00 84.38 323 ARG A N 1
ATOM 2607 C CA . ARG A 1 323 ? -6.915 -2.259 40.501 1.00 84.38 323 ARG A CA 1
ATOM 2608 C C . ARG A 1 323 ? -8.048 -2.890 41.305 1.00 84.38 323 ARG A C 1
ATOM 2610 O O . ARG A 1 323 ? -8.552 -2.262 42.225 1.00 84.38 323 ARG A O 1
ATOM 2617 N N . THR A 1 324 ? -8.406 -4.131 40.997 1.00 87.75 324 THR A N 1
ATOM 2618 C CA . THR A 1 324 ? -9.425 -4.890 41.744 1.00 87.75 324 THR A CA 1
ATOM 2619 C C . THR A 1 324 ? -8.893 -5.513 43.040 1.00 87.75 324 THR A C 1
ATOM 2621 O O . THR A 1 324 ? -9.662 -6.064 43.822 1.00 87.75 324 THR A O 1
ATOM 2624 N N . GLY A 1 325 ? -7.573 -5.490 43.272 1.00 84.81 325 GLY A N 1
ATOM 2625 C CA . GLY A 1 325 ? -6.946 -6.155 44.421 1.00 84.81 325 GLY A CA 1
ATOM 2626 C C . GLY A 1 325 ? -6.993 -7.689 44.366 1.00 84.81 325 GLY A C 1
ATOM 2627 O O . GLY A 1 325 ? -6.657 -8.354 45.347 1.00 84.81 325 GLY A O 1
ATOM 2628 N N . ILE A 1 326 ? -7.388 -8.265 43.226 1.00 87.62 326 ILE A N 1
ATOM 2629 C CA . ILE A 1 326 ? -7.480 -9.715 43.010 1.00 87.62 326 ILE A CA 1
ATOM 2630 C C . ILE A 1 326 ? -6.084 -10.361 42.987 1.00 87.62 326 ILE A C 1
ATOM 2632 O O . ILE A 1 326 ? -5.906 -11.505 43.422 1.00 87.62 326 ILE A O 1
ATOM 2636 N N . GLY A 1 327 ? -5.068 -9.627 42.524 1.00 85.75 327 GLY A N 1
ATOM 2637 C CA . GLY A 1 327 ? -3.706 -10.141 42.398 1.00 85.75 327 GLY A CA 1
ATOM 2638 C C . GLY A 1 327 ? -3.634 -11.318 41.421 1.00 85.75 327 GLY A C 1
ATOM 2639 O O . GLY A 1 327 ? -4.259 -11.296 40.368 1.00 85.75 327 GLY A O 1
ATOM 2640 N N . LYS A 1 328 ? -2.881 -12.369 41.769 1.00 86.94 328 LYS A N 1
ATOM 2641 C CA . LYS A 1 328 ? -2.731 -13.579 40.932 1.00 86.94 328 LYS A CA 1
ATOM 2642 C C . LYS A 1 328 ? -3.858 -14.608 41.115 1.00 86.94 328 LYS A C 1
ATOM 2644 O O . LYS A 1 328 ? -3.747 -15.726 40.620 1.00 86.94 328 LYS A O 1
ATOM 2649 N N . ARG A 1 329 ? -4.909 -14.283 41.875 1.00 91.50 329 ARG A N 1
ATOM 2650 C CA . ARG A 1 329 ? -6.004 -15.223 42.147 1.00 91.50 329 ARG A CA 1
ATOM 2651 C C . ARG A 1 329 ? -6.846 -15.423 40.890 1.00 91.50 329 ARG A C 1
ATOM 2653 O O . ARG A 1 329 ? -7.198 -14.467 40.205 1.00 91.50 329 ARG A O 1
ATOM 2660 N N . GLN A 1 330 ? -7.182 -16.676 40.621 1.00 91.44 330 GLN A N 1
ATOM 2661 C CA . GLN A 1 330 ? -8.068 -17.085 39.529 1.00 91.44 330 GLN A CA 1
ATOM 2662 C C . GLN A 1 330 ? -9.541 -17.108 39.972 1.00 91.44 330 GLN A C 1
ATOM 2664 O O . GLN A 1 330 ? -9.789 -17.236 41.178 1.00 91.44 330 GLN A O 1
ATOM 2669 N N . PRO A 1 331 ? -10.510 -17.070 39.037 1.00 93.00 331 PRO A N 1
ATOM 2670 C CA . PRO A 1 331 ? -11.944 -17.109 39.347 1.00 93.00 331 PRO A CA 1
ATOM 2671 C C . PRO A 1 331 ? -12.376 -18.264 40.265 1.00 93.00 331 PRO A C 1
ATOM 2673 O O . PRO A 1 331 ? -13.209 -18.048 41.149 1.00 93.00 331 PRO A O 1
ATOM 2676 N N . ARG A 1 332 ? -11.746 -19.447 40.161 1.00 94.00 332 ARG A N 1
ATOM 2677 C CA . ARG A 1 332 ? -11.975 -20.591 41.074 1.00 94.00 332 ARG A CA 1
ATOM 2678 C C . ARG A 1 332 ? -11.854 -20.249 42.558 1.00 94.00 332 ARG A C 1
ATOM 2680 O O . ARG A 1 332 ? -12.616 -20.770 43.368 1.00 94.00 332 ARG A O 1
ATOM 2687 N N . HIS A 1 333 ? -10.978 -19.314 42.931 1.00 93.12 333 HIS A N 1
ATOM 2688 C CA . HIS A 1 333 ? -10.830 -18.863 44.324 1.00 93.12 333 HIS A CA 1
ATOM 2689 C C . HIS A 1 333 ? -12.075 -18.137 44.854 1.00 93.12 333 HIS A C 1
ATOM 2691 O O . HIS A 1 333 ? -12.257 -18.008 46.065 1.00 93.12 333 HIS A O 1
ATOM 2697 N N . TYR A 1 334 ? -12.922 -17.656 43.948 1.00 93.12 334 TYR A N 1
ATOM 2698 C CA . TYR A 1 334 ? -14.149 -16.925 44.235 1.00 93.12 334 TYR A CA 1
ATOM 2699 C C . TYR A 1 334 ? -15.406 -17.765 43.963 1.00 93.12 334 TYR A C 1
ATOM 2701 O O . TYR A 1 334 ? -16.511 -17.238 44.054 1.00 93.12 334 TYR A O 1
ATOM 2709 N N . GLY A 1 335 ? -15.250 -19.068 43.696 1.00 92.50 335 GLY A N 1
ATOM 2710 C CA . GLY A 1 335 ? -16.361 -20.009 43.531 1.00 92.50 335 GLY A CA 1
ATOM 2711 C C . GLY A 1 335 ? -16.926 -20.107 42.113 1.00 92.50 335 GLY A C 1
ATOM 2712 O O . GLY A 1 335 ? -18.048 -20.575 41.956 1.00 92.50 335 GLY A O 1
ATOM 2713 N N . VAL A 1 336 ? -16.179 -19.675 41.090 1.00 93.62 336 VAL A N 1
ATOM 2714 C CA . VAL A 1 336 ? -16.565 -19.839 39.676 1.00 93.62 336 VAL A CA 1
ATOM 2715 C C . VAL A 1 336 ? -15.675 -20.888 39.031 1.00 93.62 336 VAL A C 1
ATOM 2717 O O . VAL A 1 336 ? -14.455 -20.811 39.144 1.00 93.62 336 VAL A O 1
ATOM 2720 N N . ASP A 1 337 ? -16.276 -21.860 38.351 1.00 93.25 337 ASP A N 1
ATOM 2721 C CA . ASP A 1 337 ? -15.555 -22.974 37.736 1.00 93.25 337 ASP A CA 1
ATOM 2722 C C . ASP A 1 337 ? -14.906 -22.599 36.391 1.00 93.25 337 ASP A C 1
ATOM 2724 O O . ASP A 1 337 ? -15.250 -23.140 35.346 1.00 93.25 337 ASP A O 1
ATOM 2728 N N . CYS A 1 338 ? -13.974 -21.642 36.420 1.00 92.19 338 CYS A N 1
ATOM 2729 C CA . CYS A 1 338 ? -13.139 -21.288 35.274 1.00 92.19 338 CYS A CA 1
ATOM 2730 C C . CYS A 1 338 ? -11.706 -20.916 35.674 1.00 92.19 338 CYS A C 1
ATOM 2732 O O . CYS A 1 338 ? -11.441 -20.426 36.780 1.00 92.19 338 CYS A O 1
ATOM 2734 N N . ASP A 1 339 ? -10.768 -21.169 34.762 1.00 89.44 339 ASP A N 1
ATOM 2735 C CA . ASP A 1 339 ? -9.330 -21.049 35.013 1.00 89.44 339 ASP A CA 1
ATOM 2736 C C . ASP A 1 339 ? -8.805 -19.647 34.693 1.00 89.44 339 ASP A C 1
ATOM 2738 O O . ASP A 1 339 ? -7.837 -19.179 35.305 1.00 89.44 339 ASP A O 1
ATOM 2742 N N . THR A 1 340 ? -9.470 -18.937 33.778 1.00 92.62 340 THR A N 1
ATOM 2743 C CA . THR A 1 340 ? -9.064 -17.594 33.355 1.00 92.62 340 THR A CA 1
ATOM 2744 C C . THR A 1 340 ? -10.164 -16.558 33.569 1.00 92.62 340 THR A C 1
ATOM 2746 O O . THR A 1 340 ? -11.355 -16.832 33.449 1.00 92.62 340 THR A O 1
ATOM 2749 N N . TRP A 1 341 ? -9.775 -15.319 33.882 1.00 93.19 341 TRP A N 1
ATOM 2750 C CA . TRP A 1 341 ? -10.740 -14.229 34.047 1.00 93.19 341 TRP A CA 1
ATOM 2751 C C . TRP A 1 341 ? -11.594 -13.960 32.795 1.00 93.19 341 TRP A C 1
ATOM 2753 O O . TRP A 1 341 ? -12.789 -13.755 32.970 1.00 93.19 341 TRP A O 1
ATOM 2763 N N . PRO A 1 342 ? -11.082 -14.035 31.550 1.00 94.19 342 PRO A N 1
ATOM 2764 C CA . PRO A 1 342 ? -11.924 -13.943 30.355 1.00 94.19 342 PRO A CA 1
ATOM 2765 C C . PRO A 1 342 ? -13.062 -14.971 30.277 1.00 94.19 342 PRO A C 1
ATOM 2767 O O . PRO A 1 342 ? -14.146 -14.626 29.809 1.00 94.19 342 PRO A O 1
ATOM 2770 N N . GLU A 1 343 ? -12.857 -16.206 30.752 1.00 94.31 343 GLU A N 1
ATOM 2771 C CA . GLU A 1 343 ? -13.901 -17.249 30.781 1.00 94.31 343 GLU A CA 1
ATOM 2772 C C . GLU A 1 343 ? -15.067 -16.889 31.704 1.00 94.31 343 GLU A C 1
ATOM 2774 O O . GLU A 1 343 ? -16.172 -17.395 31.523 1.00 94.31 343 GLU A O 1
ATOM 2779 N N . ILE A 1 344 ? -14.883 -15.968 32.660 1.00 95.94 344 ILE A N 1
ATOM 2780 C CA . ILE A 1 344 ? -15.983 -15.532 33.527 1.00 95.94 344 ILE A CA 1
ATOM 2781 C C . ILE A 1 344 ? -17.148 -14.937 32.728 1.00 95.94 344 ILE A C 1
ATOM 2783 O O . ILE A 1 344 ? -18.284 -15.006 33.183 1.00 95.94 344 ILE A O 1
ATOM 2787 N N . LEU A 1 345 ? -16.897 -14.396 31.528 1.00 96.56 345 LEU A N 1
ATOM 2788 C CA . LEU A 1 345 ? -17.947 -13.889 30.645 1.00 96.56 345 LEU A CA 1
ATOM 2789 C C . LEU A 1 345 ? -18.898 -15.006 30.191 1.00 96.56 345 LEU A C 1
ATOM 2791 O O . LEU A 1 345 ? -20.104 -14.780 30.131 1.00 96.56 345 LEU A O 1
ATOM 2795 N N . ASP A 1 346 ? -18.393 -16.218 29.948 1.00 95.75 346 ASP A N 1
ATOM 2796 C CA . ASP A 1 346 ? -19.227 -17.374 29.602 1.00 95.75 346 ASP A CA 1
ATOM 2797 C C . ASP A 1 346 ? -20.103 -17.791 30.797 1.00 95.75 346 ASP A C 1
ATOM 2799 O O . ASP A 1 346 ? -21.283 -18.112 30.644 1.00 95.75 346 ASP A O 1
ATOM 2803 N N . HIS A 1 347 ? -19.576 -17.689 32.019 1.00 96.88 347 HIS A N 1
ATOM 2804 C CA . HIS A 1 347 ? -20.351 -17.938 33.237 1.00 96.88 347 HIS A CA 1
ATOM 2805 C C . HIS A 1 347 ? -21.377 -16.831 33.521 1.00 96.88 347 HIS A C 1
ATOM 2807 O O . HIS A 1 347 ? -22.507 -17.137 33.902 1.00 96.88 347 HIS A O 1
ATOM 2813 N N . CYS A 1 348 ? -21.037 -15.561 33.284 1.00 97.38 348 CYS A N 1
ATOM 2814 C CA . CYS A 1 348 ? -21.991 -14.450 33.318 1.00 97.38 348 CYS A CA 1
ATOM 2815 C C . CYS A 1 348 ? -23.117 -14.668 32.302 1.00 97.38 348 CYS A C 1
ATOM 2817 O O . CYS A 1 348 ? -24.283 -14.494 32.644 1.00 97.38 348 CYS A O 1
ATOM 2819 N N . SER A 1 349 ? -22.773 -15.116 31.087 1.00 96.94 349 SER A N 1
ATOM 2820 C CA . SER A 1 349 ? -23.728 -15.480 30.040 1.00 96.94 349 SER A CA 1
ATOM 2821 C C . SER A 1 349 ? -24.711 -16.545 30.525 1.00 96.94 349 SER A C 1
ATOM 2823 O O . SER A 1 349 ? -25.912 -16.368 30.342 1.00 96.94 349 SER A O 1
ATOM 2825 N N . LEU A 1 350 ? -24.237 -17.610 31.181 1.00 96.69 350 LEU A N 1
ATOM 2826 C CA . LEU A 1 350 ? -25.090 -18.668 31.737 1.00 96.69 350 LEU A CA 1
ATOM 2827 C C . LEU A 1 350 ? -25.955 -18.177 32.906 1.00 96.69 350 LEU A C 1
ATOM 2829 O O . LEU A 1 350 ? -27.143 -18.485 32.954 1.00 96.69 350 LEU A O 1
ATOM 2833 N N . ALA A 1 351 ? -25.389 -17.379 33.815 1.00 96.50 351 ALA A N 1
ATOM 2834 C CA . ALA A 1 351 ? -26.068 -16.907 35.025 1.00 96.50 351 ALA A CA 1
ATOM 2835 C C . ALA A 1 351 ? -27.281 -16.001 34.749 1.00 96.50 351 ALA A C 1
ATOM 2837 O O . ALA A 1 351 ? -28.135 -15.835 35.622 1.00 96.50 351 ALA A O 1
ATOM 2838 N N . VAL A 1 352 ? -27.355 -15.403 33.555 1.00 96.75 352 VAL A N 1
ATOM 2839 C CA . VAL A 1 352 ? -28.447 -14.500 33.164 1.00 96.75 352 VAL A CA 1
ATOM 2840 C C . VAL A 1 352 ? -29.491 -15.134 32.245 1.00 96.75 352 VAL A C 1
ATOM 2842 O O . VAL A 1 352 ? -30.552 -14.539 32.098 1.00 96.75 352 VAL A O 1
ATOM 2845 N N . ARG A 1 353 ? -29.250 -16.321 31.659 1.00 94.94 353 ARG A N 1
ATOM 2846 C CA . ARG A 1 353 ? -30.132 -16.921 30.626 1.00 94.94 353 ARG A CA 1
ATOM 2847 C C . ARG A 1 353 ? -31.575 -17.125 31.065 1.00 94.94 353 ARG A C 1
ATOM 2849 O O . ARG A 1 353 ? -32.481 -16.868 30.280 1.00 94.94 353 ARG A O 1
ATOM 2856 N N . ASP A 1 354 ? -31.764 -17.550 32.308 1.00 93.56 354 ASP A N 1
ATOM 2857 C CA . ASP A 1 354 ? -33.076 -17.918 32.850 1.00 93.56 354 ASP A CA 1
ATOM 2858 C C . ASP A 1 354 ? -33.675 -16.815 33.739 1.00 93.56 354 ASP A C 1
ATOM 2860 O O . ASP A 1 354 ? -34.621 -17.037 34.498 1.00 93.56 354 ASP A O 1
ATOM 2864 N N . VAL A 1 355 ? -33.116 -15.603 33.682 1.00 95.62 355 VAL A N 1
ATOM 2865 C CA . VAL A 1 355 ? -33.570 -14.483 34.505 1.00 95.62 355 VAL A CA 1
ATOM 2866 C C . VAL A 1 355 ? -34.881 -13.914 33.964 1.00 95.62 355 VAL A C 1
ATOM 2868 O O . VAL A 1 355 ? -35.004 -13.581 32.787 1.00 95.62 355 VAL A O 1
ATOM 2871 N N . SER A 1 356 ? -35.876 -13.756 34.838 1.00 95.88 356 SER A N 1
ATOM 2872 C CA . SER A 1 356 ? -37.160 -13.176 34.441 1.00 95.88 356 SER A CA 1
ATOM 2873 C C . SER A 1 356 ? -37.010 -11.703 34.036 1.00 95.88 356 SER A C 1
ATOM 2875 O O . SER A 1 356 ? -36.214 -10.963 34.615 1.00 95.88 356 SER A O 1
ATOM 2877 N N . ARG A 1 357 ? -37.826 -11.224 33.086 1.00 93.50 357 ARG A N 1
ATOM 2878 C CA . ARG A 1 357 ? -37.815 -9.805 32.674 1.00 93.50 357 ARG A CA 1
ATOM 2879 C C . ARG A 1 357 ? -38.067 -8.847 33.845 1.00 93.50 357 ARG A C 1
ATOM 2881 O O . ARG A 1 357 ? -37.485 -7.769 33.880 1.00 93.50 357 ARG A O 1
ATOM 2888 N N . ARG A 1 358 ? -38.901 -9.250 34.811 1.00 95.38 358 ARG A N 1
ATOM 2889 C CA . ARG A 1 358 ? -39.151 -8.482 36.040 1.00 95.38 358 ARG A CA 1
ATOM 2890 C C . ARG A 1 358 ? -37.864 -8.282 36.838 1.00 95.38 358 ARG A C 1
ATOM 2892 O O . ARG A 1 358 ? -37.600 -7.170 37.280 1.00 95.38 358 ARG A O 1
ATOM 2899 N N . ASP A 1 359 ? -37.067 -9.334 36.990 1.00 94.81 359 ASP A N 1
ATOM 2900 C CA . ASP A 1 359 ? -35.794 -9.252 37.706 1.00 94.81 359 ASP A CA 1
ATOM 2901 C C . ASP A 1 359 ? -34.742 -8.466 36.913 1.00 94.81 359 ASP A C 1
ATOM 2903 O O . ASP A 1 359 ? -33.929 -7.769 37.515 1.00 94.81 359 ASP A O 1
ATOM 2907 N N . LEU A 1 360 ? -34.761 -8.544 35.574 1.00 94.94 360 LEU A N 1
ATOM 2908 C CA . LEU A 1 360 ? -33.904 -7.702 34.732 1.00 94.94 360 LEU A CA 1
ATOM 2909 C C . LEU A 1 360 ? -34.223 -6.221 34.945 1.00 94.94 360 LEU A C 1
ATOM 2911 O O . LEU A 1 360 ? -33.311 -5.453 35.216 1.00 94.94 360 LEU A O 1
ATOM 2915 N N . LEU A 1 361 ? -35.500 -5.828 34.900 1.00 94.94 361 LEU A N 1
ATOM 2916 C CA . LEU A 1 361 ? -35.931 -4.441 35.133 1.00 94.94 361 LEU A CA 1
ATOM 2917 C C . LEU A 1 361 ? -35.653 -3.953 36.561 1.00 94.94 361 LEU A C 1
ATOM 2919 O O . LEU A 1 361 ? -35.499 -2.756 36.781 1.00 94.94 361 LEU A O 1
ATOM 2923 N N . ALA A 1 362 ? -35.568 -4.863 37.535 1.00 94.75 362 ALA A N 1
ATOM 2924 C CA . ALA A 1 362 ? -35.184 -4.513 38.900 1.00 94.75 362 ALA A CA 1
ATOM 2925 C C . ALA A 1 362 ? -33.689 -4.158 39.031 1.00 94.75 362 ALA A C 1
ATOM 2927 O O . ALA A 1 362 ? -33.312 -3.464 39.974 1.00 94.75 362 ALA A O 1
ATOM 2928 N N . ALA A 1 363 ? -32.841 -4.637 38.115 1.00 93.94 363 ALA A N 1
ATOM 2929 C CA . ALA A 1 363 ? -31.386 -4.478 38.177 1.00 93.94 363 ALA A CA 1
ATOM 2930 C C . ALA A 1 363 ? -30.800 -3.592 37.063 1.00 93.94 363 ALA A C 1
ATOM 2932 O O . ALA A 1 363 ? -29.731 -3.008 37.243 1.00 93.94 363 ALA A O 1
ATOM 2933 N N . ILE A 1 364 ? -31.475 -3.507 35.917 1.00 94.88 364 ILE A N 1
ATOM 2934 C CA . ILE A 1 364 ? -31.030 -2.812 34.708 1.00 94.88 364 ILE A CA 1
ATOM 2935 C C . ILE A 1 364 ? -32.018 -1.673 34.421 1.00 94.88 364 ILE A C 1
ATOM 2937 O O . ILE A 1 364 ? -33.221 -1.931 34.331 1.00 94.88 364 ILE A O 1
ATOM 2941 N N . PRO A 1 365 ? -31.541 -0.428 34.230 1.00 94.25 365 PRO A N 1
ATOM 2942 C CA . PRO A 1 365 ? -32.398 0.684 33.836 1.00 94.25 365 PRO A CA 1
ATOM 2943 C C . PRO A 1 365 ? -33.196 0.379 32.562 1.00 94.25 365 PRO A C 1
ATOM 2945 O O . PRO A 1 365 ? -32.652 -0.135 31.584 1.00 94.25 365 PRO A O 1
ATOM 2948 N N . GLU A 1 366 ? -34.479 0.748 32.546 1.00 92.25 366 GLU A N 1
ATOM 2949 C CA . GLU A 1 366 ? -35.396 0.421 31.444 1.00 92.25 366 GLU A CA 1
ATOM 2950 C C . GLU A 1 366 ? -34.906 0.934 30.080 1.00 92.25 366 GLU A C 1
ATOM 2952 O O . GLU A 1 366 ? -35.009 0.225 29.083 1.00 92.25 366 GLU A O 1
ATOM 2957 N N . HIS A 1 367 ? -34.282 2.115 30.036 1.00 88.94 367 HIS A N 1
ATOM 2958 C CA . HIS A 1 367 ? -33.732 2.691 28.804 1.00 88.94 367 HIS A CA 1
ATOM 2959 C C . HIS A 1 367 ? -32.519 1.922 28.240 1.00 88.94 367 HIS A C 1
ATOM 2961 O O . HIS A 1 367 ? -32.251 2.015 27.041 1.00 88.94 367 HIS A O 1
ATOM 2967 N N . ILE A 1 368 ? -31.806 1.153 29.077 1.00 88.19 368 ILE A N 1
ATOM 2968 C CA . ILE A 1 368 ? -30.699 0.270 28.666 1.00 88.19 368 ILE A CA 1
ATOM 2969 C C . ILE A 1 368 ? -31.257 -1.090 28.235 1.00 88.19 368 ILE A C 1
ATOM 2971 O O . ILE A 1 368 ? -30.879 -1.626 27.190 1.00 88.19 368 ILE A O 1
ATOM 2975 N N . LEU A 1 369 ? -32.187 -1.648 29.020 1.00 90.00 369 LEU A N 1
ATOM 2976 C CA . LEU A 1 369 ? -32.781 -2.950 28.721 1.00 90.00 369 LEU A CA 1
ATOM 2977 C C . LEU A 1 369 ? -33.657 -2.901 27.459 1.00 90.00 369 LEU A C 1
ATOM 2979 O O . LEU A 1 369 ? -33.620 -3.831 26.660 1.00 90.00 369 LEU A O 1
ATOM 2983 N N . ARG A 1 370 ? -34.422 -1.823 27.248 1.00 88.94 370 ARG A N 1
ATOM 2984 C CA . ARG A 1 370 ? -35.356 -1.654 26.121 1.00 88.94 370 ARG A CA 1
ATOM 2985 C C . ARG A 1 370 ? -36.217 -2.923 25.930 1.00 88.94 370 ARG A C 1
ATOM 2987 O O . ARG A 1 370 ? -36.824 -3.433 26.879 1.00 88.94 370 ARG A O 1
ATOM 2994 N N . SER A 1 371 ? -36.261 -3.474 24.719 1.00 88.38 371 SER A N 1
ATOM 2995 C CA . SER A 1 371 ? -36.971 -4.712 24.371 1.00 88.38 371 SER A CA 1
ATOM 2996 C C . SER A 1 371 ? -36.173 -5.998 24.630 1.00 88.38 371 SER A C 1
ATOM 2998 O O . SER A 1 371 ? -36.707 -7.081 24.401 1.00 88.38 371 SER A O 1
ATOM 3000 N N . ARG A 1 372 ? -34.935 -5.914 25.137 1.00 90.81 372 ARG A N 1
ATOM 3001 C CA . ARG A 1 372 ? -34.042 -7.071 25.289 1.00 90.81 372 ARG A CA 1
ATOM 3002 C C . ARG A 1 372 ? -34.573 -8.100 26.282 1.00 90.81 372 ARG A C 1
ATOM 3004 O O . ARG A 1 372 ? -35.142 -7.775 27.331 1.00 90.81 372 ARG A O 1
ATOM 3011 N N . THR A 1 373 ? -34.352 -9.358 25.942 1.00 94.06 373 THR A N 1
ATOM 3012 C CA . THR A 1 373 ? -34.625 -10.543 26.750 1.00 94.06 373 THR A CA 1
ATOM 3013 C C . THR A 1 373 ? -33.377 -10.985 27.517 1.00 94.06 373 THR A C 1
ATOM 3015 O O . THR A 1 373 ? -32.265 -10.521 27.272 1.00 94.06 373 THR A O 1
ATOM 3018 N N . ALA A 1 374 ? -33.547 -11.937 28.432 1.00 95.19 374 ALA A N 1
ATOM 3019 C CA . ALA A 1 374 ? -32.439 -12.592 29.126 1.00 95.19 374 ALA A CA 1
ATOM 3020 C C . ALA A 1 374 ? -31.432 -13.253 28.168 1.00 95.19 374 ALA A C 1
ATOM 3022 O O . ALA A 1 374 ? -30.229 -13.269 28.431 1.00 95.19 374 ALA A O 1
ATOM 3023 N N . LEU A 1 375 ? -31.918 -13.761 27.033 1.00 95.00 375 LEU A N 1
ATOM 3024 C CA . LEU A 1 375 ? -31.077 -14.340 25.994 1.00 95.00 375 LEU A CA 1
ATOM 3025 C C . LEU A 1 375 ? -30.248 -13.275 25.272 1.00 95.00 375 LEU A C 1
ATOM 3027 O O . LEU A 1 375 ? -29.072 -13.518 25.039 1.00 95.00 375 LEU A O 1
ATOM 3031 N N . ASP A 1 376 ? -30.809 -12.096 25.001 1.00 93.81 376 ASP A N 1
ATOM 3032 C CA . ASP A 1 376 ? -30.059 -10.998 24.373 1.00 93.81 376 ASP A CA 1
ATOM 3033 C C . ASP A 1 376 ? -28.950 -10.488 25.310 1.00 93.81 376 ASP A C 1
ATOM 3035 O O . ASP A 1 376 ? -27.799 -10.324 24.908 1.00 93.81 376 ASP A O 1
ATOM 3039 N N . VAL A 1 377 ? -29.258 -10.353 26.607 1.00 95.38 377 VAL A N 1
ATOM 3040 C CA . VAL A 1 377 ? -28.266 -10.041 27.654 1.00 95.38 377 VAL A CA 1
ATOM 3041 C C . VAL A 1 377 ? -27.163 -11.112 27.702 1.00 95.38 377 VAL A C 1
ATOM 3043 O O . VAL A 1 377 ? -25.980 -10.792 27.804 1.00 95.38 377 VAL A O 1
ATOM 3046 N N . SER A 1 378 ? -27.536 -12.392 27.597 1.00 96.62 378 SER A N 1
ATOM 3047 C CA . SER A 1 378 ? -26.611 -13.533 27.543 1.00 96.62 378 SER A CA 1
ATOM 3048 C C . SER A 1 378 ? -25.711 -13.509 26.298 1.00 96.62 378 SER A C 1
ATOM 3050 O O . SER A 1 378 ? -24.522 -13.851 26.385 1.00 96.62 378 SER A O 1
ATOM 3052 N N . ASP A 1 379 ? -26.255 -13.092 25.153 1.00 95.50 379 ASP A N 1
ATOM 3053 C CA . ASP A 1 379 ? -25.535 -12.998 23.886 1.00 95.50 379 ASP A CA 1
ATOM 3054 C C . ASP A 1 379 ? -24.462 -11.904 23.933 1.00 95.50 379 ASP A C 1
ATOM 3056 O O . ASP A 1 379 ? -23.357 -12.146 23.448 1.00 95.50 379 ASP A O 1
ATOM 3060 N N . VAL A 1 380 ? -24.719 -10.757 24.581 1.00 95.44 380 VAL A N 1
ATOM 3061 C CA . VAL A 1 380 ? -23.722 -9.675 24.739 1.00 95.44 380 VAL A CA 1
ATOM 3062 C C . VAL A 1 380 ? -22.424 -10.200 25.354 1.00 95.44 380 VAL A C 1
ATOM 3064 O O . VAL A 1 380 ? -21.355 -9.977 24.791 1.00 95.44 380 VAL A O 1
ATOM 3067 N N . PHE A 1 381 ? -22.488 -10.991 26.429 1.00 97.12 381 PHE A N 1
ATOM 3068 C CA . PHE A 1 381 ? -21.285 -11.586 27.029 1.00 97.12 381 PHE A CA 1
ATOM 3069 C C . PHE A 1 381 ? -20.556 -12.542 26.085 1.00 97.12 381 PHE A C 1
ATOM 3071 O O . PHE A 1 381 ? -19.325 -12.528 26.008 1.00 97.12 381 PHE A O 1
ATOM 3078 N N . THR A 1 382 ? -21.315 -13.351 25.343 1.00 95.56 382 THR A N 1
ATOM 3079 C CA . THR A 1 382 ? -20.752 -14.294 24.371 1.00 95.56 382 THR A CA 1
ATOM 3080 C C . THR A 1 382 ? -20.036 -13.548 23.241 1.00 95.56 382 THR A C 1
ATOM 3082 O O . THR A 1 382 ? -18.952 -13.945 22.812 1.00 95.56 382 THR A O 1
ATOM 3085 N N . LEU A 1 383 ? -20.612 -12.437 22.780 1.00 94.69 383 LEU A N 1
ATOM 3086 C CA . LEU A 1 383 ? -20.033 -11.569 21.759 1.00 94.69 383 LEU A CA 1
ATOM 3087 C C . LEU A 1 383 ? -18.792 -10.832 22.285 1.00 94.69 383 LEU A C 1
ATOM 3089 O O . LEU A 1 383 ? -17.766 -10.827 21.609 1.00 94.69 383 LEU A O 1
ATOM 3093 N N . THR A 1 384 ? -18.814 -10.300 23.512 1.00 95.12 384 THR A N 1
ATOM 3094 C CA . THR A 1 384 ? -17.631 -9.700 24.161 1.00 95.12 384 THR A CA 1
ATOM 3095 C C . THR A 1 384 ? -16.482 -10.703 24.293 1.00 95.12 384 THR A C 1
ATOM 3097 O O . THR A 1 384 ? -15.315 -10.363 24.063 1.00 95.12 384 THR A O 1
ATOM 3100 N N . ARG A 1 385 ? -16.797 -11.964 24.615 1.00 94.44 385 ARG A N 1
ATOM 3101 C CA . ARG A 1 385 ? -15.817 -13.056 24.669 1.00 94.44 385 ARG A CA 1
ATOM 3102 C C . ARG A 1 385 ? -15.226 -13.360 23.293 1.00 94.44 385 ARG A C 1
ATOM 3104 O O . ARG A 1 385 ? -14.008 -13.535 23.196 1.00 94.44 385 ARG A O 1
ATOM 3111 N N . ALA A 1 386 ? -16.064 -13.388 22.254 1.00 93.12 386 ALA A N 1
ATOM 3112 C CA . ALA A 1 386 ? -15.638 -13.594 20.872 1.00 93.12 386 ALA A CA 1
ATOM 3113 C C . ALA A 1 386 ? -14.723 -12.461 20.382 1.00 93.12 386 ALA A C 1
ATOM 3115 O O . ALA A 1 386 ? -13.678 -12.744 19.802 1.00 93.12 386 ALA A O 1
ATOM 3116 N N . ILE A 1 387 ? -15.042 -11.199 20.697 1.00 90.94 387 ILE A N 1
ATOM 3117 C CA . ILE A 1 387 ? -14.181 -10.039 20.406 1.00 90.94 387 ILE A CA 1
ATOM 3118 C C . ILE A 1 387 ? -12.823 -10.192 21.096 1.00 90.94 387 ILE A C 1
ATOM 3120 O O . ILE A 1 387 ? -11.780 -10.076 20.455 1.00 90.94 387 ILE A O 1
ATOM 3124 N N . SER A 1 388 ? -12.825 -10.510 22.392 1.00 88.94 388 SER A N 1
ATOM 3125 C CA . SER A 1 388 ? -11.597 -10.607 23.191 1.00 88.94 388 SER A CA 1
ATOM 3126 C C . SER A 1 388 ? -10.654 -11.717 22.709 1.00 88.94 388 SER A C 1
ATOM 3128 O O . SER A 1 388 ? -9.441 -11.545 22.764 1.00 88.94 388 SER A O 1
ATOM 3130 N N . ALA A 1 389 ? -11.195 -12.839 22.220 1.00 89.56 389 ALA A N 1
ATOM 3131 C CA . ALA A 1 389 ? -10.407 -13.933 21.641 1.00 89.56 389 ALA A CA 1
ATOM 3132 C C . ALA A 1 389 ? -10.198 -13.837 20.124 1.00 89.56 389 ALA A C 1
ATOM 3134 O O . ALA A 1 389 ? -9.514 -14.692 19.566 1.00 89.56 389 ALA A O 1
ATOM 3135 N N . ARG A 1 390 ? -10.797 -12.846 19.449 1.00 88.50 390 ARG A N 1
ATOM 3136 C CA . ARG A 1 390 ? -10.913 -12.807 17.980 1.00 88.50 390 ARG A CA 1
ATOM 3137 C C . ARG A 1 390 ? -11.485 -14.116 17.395 1.00 88.50 390 ARG A C 1
ATOM 3139 O O . ARG A 1 390 ? -11.072 -14.569 16.328 1.00 88.50 390 ARG A O 1
ATOM 3146 N N . ASP A 1 391 ? -12.450 -14.727 18.088 1.00 91.38 391 ASP A N 1
ATOM 3147 C CA . ASP A 1 391 ? -13.052 -16.014 17.717 1.00 91.38 391 ASP A CA 1
ATOM 3148 C C . ASP A 1 391 ? -14.196 -15.831 16.706 1.00 91.38 391 ASP A C 1
ATOM 3150 O O . ASP A 1 391 ? -15.348 -15.543 17.049 1.00 91.38 391 ASP A O 1
ATOM 3154 N N . ARG A 1 392 ? -13.862 -16.023 15.427 1.00 91.31 392 ARG A N 1
ATOM 3155 C CA . ARG A 1 392 ? -14.805 -15.930 14.301 1.00 91.31 392 ARG A CA 1
ATOM 3156 C C . ARG A 1 392 ? -15.881 -17.013 14.333 1.00 91.31 392 ARG A C 1
ATOM 3158 O O . ARG A 1 392 ? -17.008 -16.753 13.914 1.00 91.31 392 ARG A O 1
ATOM 3165 N N . THR A 1 393 ? -15.551 -18.208 14.817 1.00 91.88 393 THR A N 1
ATOM 3166 C CA . THR A 1 393 ? -16.484 -19.341 14.859 1.00 91.88 393 THR A CA 1
ATOM 3167 C C . THR A 1 393 ? -17.565 -19.070 15.892 1.00 91.88 393 THR A C 1
ATOM 3169 O O . THR A 1 393 ? -18.754 -19.131 15.578 1.00 91.88 393 THR A O 1
ATOM 3172 N N . LYS A 1 394 ? -17.158 -18.658 17.099 1.00 91.56 394 LYS A N 1
ATOM 3173 C CA . LYS A 1 394 ? -18.092 -18.311 18.171 1.00 91.56 394 LYS A CA 1
ATOM 3174 C C . LYS A 1 394 ? -18.998 -17.148 17.785 1.00 91.56 394 LYS A C 1
ATOM 3176 O O . LYS A 1 394 ? -20.199 -17.205 18.040 1.00 91.56 394 LYS A O 1
ATOM 3181 N N . LEU A 1 395 ? -18.446 -16.123 17.134 1.00 92.19 395 LEU A N 1
ATOM 3182 C CA . LEU A 1 395 ? -19.240 -15.017 16.603 1.00 92.19 395 LEU A CA 1
ATOM 3183 C C . LEU A 1 395 ? -20.301 -15.512 15.605 1.00 92.19 395 LEU A C 1
ATOM 3185 O O . LEU A 1 395 ? -21.468 -15.148 15.733 1.00 92.19 395 LEU A O 1
ATOM 3189 N N . ALA A 1 396 ? -19.921 -16.354 14.640 1.00 90.06 396 ALA A N 1
ATOM 3190 C CA . ALA A 1 396 ? -20.843 -16.874 13.630 1.00 90.06 396 ALA A CA 1
ATOM 3191 C C . ALA A 1 396 ? -21.955 -17.750 14.236 1.00 90.06 396 ALA A C 1
ATOM 3193 O O . ALA A 1 396 ? -23.108 -17.689 13.801 1.00 90.06 396 ALA A O 1
ATOM 3194 N N . ASP A 1 397 ? -21.637 -18.553 15.251 1.00 92.25 397 ASP A N 1
ATOM 3195 C CA . ASP A 1 397 ? -22.618 -19.365 15.978 1.00 92.25 397 ASP A CA 1
ATOM 3196 C C . ASP A 1 397 ? -23.639 -18.494 16.714 1.00 92.25 397 ASP A C 1
ATOM 3198 O O . ASP A 1 397 ? -24.850 -18.697 16.573 1.00 92.25 397 ASP A O 1
ATOM 3202 N N . THR A 1 398 ? -23.162 -17.482 17.442 1.00 91.88 398 THR A N 1
ATOM 3203 C CA . THR A 1 398 ? -24.023 -16.541 18.167 1.00 91.88 398 THR A CA 1
ATOM 3204 C C . THR A 1 398 ? -24.877 -15.716 17.207 1.00 91.88 398 THR A C 1
ATOM 3206 O O . THR A 1 398 ? -26.084 -15.601 17.418 1.00 91.88 398 THR A O 1
ATOM 3209 N N . ALA A 1 399 ? -24.304 -15.232 16.100 1.00 89.38 399 ALA A N 1
ATOM 3210 C CA . ALA A 1 399 ? -25.035 -14.510 15.060 1.00 89.38 399 ALA A CA 1
ATOM 3211 C C . ALA A 1 399 ? -26.204 -15.342 14.508 1.00 89.38 399 ALA A C 1
ATOM 3213 O O . ALA A 1 399 ? -27.343 -14.877 14.470 1.00 89.38 399 ALA A O 1
ATOM 3214 N N . ARG A 1 400 ? -25.959 -16.616 14.163 1.00 90.06 400 ARG A N 1
ATOM 3215 C CA . ARG A 1 400 ? -27.009 -17.537 13.689 1.00 90.06 400 ARG A CA 1
ATOM 3216 C C . ARG A 1 400 ? -28.103 -17.753 14.735 1.00 90.06 400 ARG A C 1
ATOM 3218 O O . ARG A 1 400 ? -29.275 -17.854 14.376 1.00 90.06 400 ARG A O 1
ATOM 3225 N N . SER A 1 401 ? -27.736 -17.830 16.013 1.00 91.75 401 SER A N 1
ATOM 3226 C CA . SER A 1 401 ? -28.689 -17.965 17.120 1.00 91.75 401 SER A CA 1
ATOM 3227 C C . SER A 1 401 ? -29.575 -16.722 17.282 1.00 91.75 401 SER A C 1
ATOM 3229 O O . SER A 1 401 ? -30.794 -16.849 17.410 1.00 91.75 401 SER A O 1
ATOM 3231 N N . ILE A 1 402 ? -28.995 -15.519 17.227 1.00 89.81 402 ILE A N 1
ATOM 3232 C CA . ILE A 1 402 ? -29.724 -14.238 17.279 1.00 89.81 402 ILE A CA 1
ATOM 3233 C C . ILE A 1 402 ? -30.708 -14.135 16.107 1.00 89.81 402 ILE A C 1
ATOM 3235 O O . ILE A 1 402 ? -31.900 -13.911 16.321 1.00 89.81 402 ILE A O 1
ATOM 3239 N N . MET A 1 403 ? -30.243 -14.418 14.885 1.00 86.12 403 MET A N 1
ATOM 3240 C CA . MET A 1 403 ? -31.074 -14.365 13.677 1.00 86.12 403 MET A CA 1
ATOM 3241 C C . MET A 1 403 ? -32.252 -15.347 13.725 1.00 86.12 403 MET A C 1
ATOM 3243 O O . MET A 1 403 ? -33.371 -14.979 13.383 1.00 86.12 403 MET A O 1
ATOM 3247 N N . ARG A 1 404 ? -32.044 -16.586 14.197 1.00 89.88 404 ARG A N 1
ATOM 3248 C CA . ARG A 1 404 ? -33.130 -17.580 14.349 1.00 89.88 404 ARG A CA 1
ATOM 3249 C C . ARG A 1 404 ? -34.224 -17.126 15.311 1.00 89.88 404 ARG A C 1
ATOM 3251 O O . ARG A 1 404 ? -35.374 -17.519 15.147 1.00 89.88 404 ARG A O 1
ATOM 3258 N N . ARG A 1 405 ? -33.866 -16.316 16.309 1.00 90.75 405 ARG A N 1
ATOM 3259 C CA . ARG A 1 405 ? -34.799 -15.747 17.289 1.00 90.75 405 ARG A CA 1
ATOM 3260 C C . ARG A 1 405 ? -35.450 -14.448 16.806 1.00 90.75 405 ARG A C 1
ATOM 3262 O O . ARG A 1 405 ? -36.299 -13.923 17.514 1.00 90.75 405 ARG A O 1
ATOM 3269 N N . SER A 1 406 ? -35.080 -13.947 15.620 1.00 81.25 406 SER A N 1
ATOM 3270 C CA . SER A 1 406 ? -35.496 -12.632 15.104 1.00 81.25 406 SER A CA 1
ATOM 3271 C C . SER A 1 406 ? -35.214 -11.490 16.092 1.00 81.25 406 SER A C 1
ATOM 3273 O O . SER A 1 406 ? -35.995 -10.549 16.199 1.00 81.25 406 SER A O 1
ATOM 3275 N N . SER A 1 407 ? -34.113 -11.595 16.844 1.00 83.00 407 SER A N 1
ATOM 3276 C CA . SER A 1 407 ? -33.655 -10.529 17.736 1.00 83.00 407 SER A CA 1
ATOM 3277 C C . SER A 1 407 ? -32.835 -9.504 16.951 1.00 83.00 407 SER A C 1
ATOM 3279 O O . SER A 1 407 ? -32.027 -9.874 16.098 1.00 83.00 407 SER A O 1
ATOM 3281 N N . CYS A 1 408 ? -33.036 -8.221 17.255 1.00 73.38 408 CYS A N 1
ATOM 3282 C CA . CYS A 1 408 ? -32.317 -7.099 16.652 1.00 73.38 408 CYS A CA 1
ATOM 3283 C C . CYS A 1 408 ? -31.207 -6.576 17.577 1.00 73.38 408 CYS A C 1
ATOM 3285 O O . CYS A 1 408 ? -31.066 -5.366 17.705 1.00 73.38 408 CYS A O 1
ATOM 3287 N N . GLU A 1 409 ? -30.475 -7.449 18.284 1.00 84.81 409 GLU A N 1
ATOM 3288 C CA . GLU A 1 409 ? -29.434 -7.029 19.236 1.00 84.81 409 GLU A CA 1
ATOM 3289 C C . GLU A 1 409 ? -28.340 -6.182 18.546 1.00 84.81 409 GLU A C 1
ATOM 3291 O O . GLU A 1 409 ? -27.507 -6.743 17.823 1.00 84.81 409 GLU A O 1
ATOM 3296 N N . PRO A 1 410 ? -28.266 -4.858 18.799 1.00 80.00 410 PRO A N 1
ATOM 3297 C CA . PRO A 1 410 ? -27.323 -3.972 18.109 1.00 80.00 410 PRO A CA 1
ATOM 3298 C C . PRO A 1 410 ? -25.853 -4.295 18.412 1.00 80.00 410 PRO A C 1
ATOM 3300 O O . PRO A 1 410 ? -24.959 -3.991 17.618 1.00 80.00 410 PRO A O 1
ATOM 3303 N N . PHE A 1 411 ? -25.574 -4.958 19.544 1.00 87.12 411 PHE A N 1
ATOM 3304 C CA . PHE A 1 411 ? -24.221 -5.390 19.901 1.00 87.12 411 PHE A CA 1
ATOM 3305 C C . PHE A 1 411 ? -23.639 -6.437 18.936 1.00 87.12 411 PHE A C 1
ATOM 3307 O O . PHE A 1 411 ? -22.417 -6.535 18.805 1.00 87.12 411 PHE A O 1
ATOM 3314 N N . LEU A 1 412 ? -24.484 -7.209 18.238 1.00 86.75 412 LEU A N 1
ATOM 3315 C CA . LEU A 1 412 ? -24.027 -8.189 17.248 1.00 86.75 412 LEU A CA 1
ATOM 3316 C C . LEU A 1 412 ? -23.241 -7.514 16.129 1.00 86.75 412 LEU A C 1
ATOM 3318 O O . LEU A 1 412 ? -22.138 -7.949 15.800 1.00 86.75 412 LEU A O 1
ATOM 3322 N N . SER A 1 413 ? -23.793 -6.444 15.568 1.00 81.56 413 SER A N 1
ATOM 3323 C CA . SER A 1 413 ? -23.157 -5.724 14.477 1.00 81.56 413 SER A CA 1
ATOM 3324 C C . SER A 1 413 ? -21.802 -5.164 14.933 1.00 81.56 413 SER A C 1
ATOM 3326 O O . SER A 1 413 ? -20.814 -5.308 14.211 1.00 81.56 413 SER A O 1
ATOM 3328 N N . TYR A 1 414 ? -21.719 -4.589 16.142 1.00 86.69 414 TYR A N 1
ATOM 3329 C CA . TYR A 1 414 ? -20.445 -4.133 16.719 1.00 86.69 414 TYR A CA 1
ATOM 3330 C C . TYR A 1 414 ? -19.422 -5.278 16.792 1.00 86.69 414 TYR A C 1
ATOM 3332 O O . TYR A 1 414 ? -18.290 -5.144 16.330 1.00 86.69 414 TYR A O 1
ATOM 3340 N N . ALA A 1 415 ? -19.825 -6.448 17.294 1.00 89.06 415 ALA A N 1
ATOM 3341 C CA . ALA A 1 415 ? -18.943 -7.610 17.372 1.00 89.06 415 ALA A CA 1
ATOM 3342 C C . ALA A 1 415 ? -18.476 -8.111 15.997 1.00 89.06 415 ALA A C 1
ATOM 3344 O O . ALA A 1 415 ? -17.324 -8.525 15.856 1.00 89.06 415 ALA A O 1
ATOM 3345 N N . ILE A 1 416 ? -19.334 -8.035 14.976 1.00 85.56 416 ILE A N 1
ATOM 3346 C CA . ILE A 1 416 ? -18.959 -8.339 13.592 1.00 85.56 416 ILE A CA 1
ATOM 3347 C C . ILE A 1 416 ? -17.872 -7.375 13.109 1.00 85.56 416 ILE A C 1
ATOM 3349 O O . ILE A 1 416 ? -16.851 -7.842 12.600 1.00 85.56 416 ILE A O 1
ATOM 3353 N N . ALA A 1 417 ? -18.044 -6.066 13.309 1.00 84.19 417 ALA A N 1
ATOM 3354 C CA . ALA A 1 417 ? -17.054 -5.068 12.904 1.00 84.19 417 ALA A CA 1
ATOM 3355 C C . ALA A 1 417 ? -15.684 -5.307 13.565 1.00 84.19 417 ALA A C 1
ATOM 3357 O O . ALA A 1 417 ? -14.656 -5.219 12.904 1.00 84.19 417 ALA A O 1
ATOM 3358 N N . MET A 1 418 ? -15.661 -5.688 14.846 1.00 86.06 418 MET A N 1
ATOM 3359 C CA . MET A 1 418 ? -14.411 -5.879 15.597 1.00 86.06 418 MET A CA 1
ATOM 3360 C C . MET A 1 418 ? -13.664 -7.187 15.289 1.00 86.06 418 MET A C 1
ATOM 3362 O O . MET A 1 418 ? -12.458 -7.277 15.518 1.00 86.06 418 MET A O 1
ATOM 3366 N N . VAL A 1 419 ? -14.362 -8.235 14.838 1.00 84.50 419 VAL A N 1
ATOM 3367 C CA . VAL A 1 419 ? -13.777 -9.579 14.631 1.00 84.50 419 VAL A CA 1
ATOM 3368 C C . VAL A 1 419 ? -13.514 -9.873 13.151 1.00 84.50 419 VAL A C 1
ATOM 3370 O O . VAL A 1 419 ? -12.624 -10.665 12.807 1.00 84.50 419 VAL A O 1
ATOM 3373 N N . THR A 1 420 ? -14.297 -9.268 12.258 1.00 78.25 420 THR A N 1
ATOM 3374 C CA . THR A 1 420 ? -14.126 -9.429 10.814 1.00 78.25 420 THR A CA 1
ATOM 3375 C C . THR A 1 420 ? -13.173 -8.375 10.261 1.00 78.25 420 THR A C 1
ATOM 3377 O O . THR A 1 420 ? -13.133 -7.246 10.724 1.00 78.25 420 THR A O 1
ATOM 3380 N N . SER A 1 421 ? -12.377 -8.759 9.264 1.00 69.06 421 SER A N 1
ATOM 3381 C CA . SER A 1 421 ? -11.442 -7.861 8.572 1.00 69.06 421 SER A CA 1
ATOM 3382 C C . SER A 1 421 ? -12.031 -7.294 7.276 1.00 69.06 421 SER A C 1
ATOM 3384 O O . SER A 1 421 ? -11.284 -6.865 6.403 1.00 69.06 421 SER A O 1
ATOM 3386 N N . LYS A 1 422 ? -13.351 -7.405 7.083 1.00 71.75 422 LYS A N 1
ATOM 3387 C CA . LYS A 1 422 ? -14.036 -6.964 5.865 1.00 71.75 422 LYS A CA 1
ATOM 3388 C C . LYS A 1 422 ? -14.856 -5.722 6.172 1.00 71.75 422 LYS A C 1
ATOM 3390 O O . LYS A 1 422 ? -15.563 -5.693 7.176 1.00 71.75 422 LYS A O 1
ATOM 3395 N N . MET A 1 423 ? -14.789 -4.754 5.265 1.00 73.00 423 MET A N 1
ATOM 3396 C CA . MET A 1 423 ? -15.654 -3.581 5.267 1.00 73.00 423 MET A CA 1
ATOM 3397 C C . MET A 1 423 ? -17.130 -4.022 5.276 1.00 73.00 423 MET A C 1
ATOM 3399 O O . MET A 1 423 ? -17.516 -4.910 4.509 1.00 73.00 423 MET A O 1
ATOM 3403 N N . LEU A 1 424 ? -17.945 -3.446 6.162 1.00 73.81 424 LEU A N 1
ATOM 3404 C CA . LEU A 1 424 ? -19.389 -3.706 6.199 1.00 73.81 424 LEU A CA 1
ATOM 3405 C C . LEU A 1 424 ? -20.118 -2.730 5.276 1.00 73.81 424 LEU A C 1
ATOM 3407 O O . LEU A 1 424 ? -19.737 -1.565 5.177 1.00 73.81 424 LEU A O 1
ATOM 3411 N N . GLU A 1 425 ? -21.201 -3.198 4.653 1.00 73.31 425 GLU A N 1
ATOM 3412 C CA . GLU A 1 425 ? -22.110 -2.351 3.875 1.00 73.31 425 GLU A CA 1
ATOM 3413 C C . GLU A 1 425 ? -22.664 -1.207 4.736 1.00 73.31 425 GLU A C 1
ATOM 3415 O O . GLU A 1 425 ? -23.063 -1.423 5.882 1.00 73.31 425 GLU A O 1
ATOM 3420 N N . LYS A 1 426 ? -22.762 -0.002 4.162 1.00 69.31 426 LYS A N 1
ATOM 3421 C CA . LYS A 1 426 ? -23.254 1.196 4.862 1.00 69.31 426 LYS A CA 1
ATOM 3422 C C . LYS A 1 426 ? -24.655 1.017 5.463 1.00 69.31 426 LYS A C 1
ATOM 3424 O O . LYS A 1 426 ? -24.935 1.538 6.535 1.00 69.31 426 LYS A O 1
ATOM 3429 N N . SER A 1 427 ? -25.529 0.245 4.816 1.00 69.25 427 SER A N 1
ATOM 3430 C CA . SER A 1 427 ? -26.849 -0.108 5.363 1.00 69.25 427 SER A CA 1
ATOM 3431 C C . SER A 1 427 ? -26.744 -0.837 6.703 1.00 69.25 427 SER A C 1
ATOM 3433 O O . SER A 1 427 ? -27.421 -0.463 7.650 1.00 69.25 427 SER A O 1
ATOM 3435 N N . ARG A 1 428 ? -25.820 -1.797 6.819 1.00 69.56 428 ARG A N 1
ATOM 3436 C CA . ARG A 1 428 ? -25.584 -2.567 8.050 1.00 69.56 428 ARG A CA 1
ATOM 3437 C C . ARG A 1 428 ? -24.940 -1.742 9.157 1.00 69.56 428 ARG A C 1
ATOM 3439 O O . ARG A 1 428 ? -25.031 -2.121 10.319 1.00 69.56 428 ARG A O 1
ATOM 3446 N N . ILE A 1 429 ? -24.276 -0.643 8.794 1.00 69.06 429 ILE A N 1
ATOM 3447 C CA . ILE A 1 429 ? -23.781 0.341 9.757 1.00 69.06 429 ILE A CA 1
ATOM 3448 C C . ILE A 1 429 ? -24.958 1.111 10.355 1.00 69.06 429 ILE A C 1
ATOM 3450 O O . ILE A 1 429 ? -25.040 1.303 11.557 1.00 69.06 429 ILE A O 1
ATOM 3454 N N . ARG A 1 430 ? -25.936 1.501 9.543 1.00 67.00 430 ARG A N 1
ATOM 3455 C CA . ARG A 1 430 ? -27.119 2.214 10.049 1.00 67.00 430 ARG A CA 1
ATOM 3456 C C . ARG A 1 430 ? -28.028 1.348 10.925 1.00 67.00 430 ARG A C 1
ATOM 3458 O O . ARG A 1 430 ? -28.807 1.895 11.694 1.00 67.00 430 ARG A O 1
ATOM 3465 N N . ASP A 1 431 ? -27.887 0.025 10.849 1.00 65.12 431 ASP A N 1
ATOM 3466 C CA . ASP A 1 431 ? -28.544 -0.933 11.746 1.00 65.12 431 ASP A CA 1
ATOM 3467 C C . ASP A 1 431 ? -27.874 -1.029 13.145 1.00 65.12 431 ASP A C 1
ATOM 3469 O O . ASP A 1 431 ? -28.311 -1.821 13.984 1.00 65.12 431 ASP A O 1
ATOM 3473 N N . PHE A 1 432 ? -26.784 -0.288 13.406 1.00 66.88 432 PHE A N 1
ATOM 3474 C CA . PHE A 1 432 ? -26.113 -0.212 14.714 1.00 66.88 432 PHE A CA 1
ATOM 3475 C C . PHE A 1 432 ? -26.973 0.507 15.785 1.00 66.88 432 PHE A C 1
ATOM 3477 O O . PHE A 1 432 ? -28.154 0.798 15.611 1.00 66.88 432 PHE A O 1
ATOM 3484 N N . TYR A 1 433 ? -26.356 0.779 16.942 1.00 65.31 433 TYR A N 1
ATOM 3485 C CA . TYR A 1 433 ? -26.849 1.759 17.910 1.00 65.31 433 TYR A CA 1
ATOM 3486 C C . TYR A 1 433 ? -27.049 3.147 17.275 1.00 65.31 433 TYR A C 1
ATOM 3488 O O . TYR A 1 433 ? -26.473 3.440 16.231 1.00 65.31 433 TYR A O 1
ATOM 3496 N N . ASP A 1 434 ? -27.821 3.996 17.961 1.00 75.50 434 ASP A N 1
ATOM 3497 C CA . ASP A 1 434 ? -28.002 5.413 17.625 1.00 75.50 434 ASP A CA 1
ATOM 3498 C C . ASP A 1 434 ? -26.637 6.098 17.364 1.00 75.50 434 ASP A C 1
ATOM 3500 O O . ASP A 1 434 ? -25.638 5.728 17.988 1.00 75.50 434 ASP A O 1
ATOM 3504 N N . SER A 1 435 ? -26.586 7.091 16.464 1.00 76.75 435 SER A N 1
ATOM 3505 C CA . SER A 1 435 ? -25.341 7.746 16.003 1.00 76.75 435 SER A CA 1
ATOM 3506 C C . SER A 1 435 ? -24.462 8.289 17.130 1.00 76.75 435 SER A C 1
ATOM 3508 O O . SER A 1 435 ? -23.247 8.361 16.985 1.00 76.75 435 SER A O 1
ATOM 3510 N N . ASP A 1 436 ? -25.067 8.626 18.265 1.00 78.50 436 ASP A N 1
ATOM 3511 C CA . ASP A 1 436 ? -24.393 9.220 19.421 1.00 78.50 436 ASP A CA 1
ATOM 3512 C C . ASP A 1 436 ? -23.747 8.160 20.332 1.00 78.50 436 ASP A C 1
ATOM 3514 O O . ASP A 1 436 ? -23.119 8.471 21.346 1.00 78.50 436 ASP A O 1
ATOM 3518 N N . HIS A 1 437 ? -23.927 6.877 20.014 1.00 86.00 437 HIS A N 1
ATOM 3519 C CA . HIS A 1 437 ? -23.490 5.776 20.851 1.00 86.00 437 HIS A CA 1
ATOM 3520 C C . HIS A 1 437 ? -22.044 5.365 20.562 1.00 86.00 437 HIS A C 1
ATOM 3522 O O . HIS A 1 437 ? -21.663 5.099 19.431 1.00 86.00 437 HIS A O 1
ATOM 3528 N N . ALA A 1 438 ? -21.260 5.124 21.609 1.00 85.38 438 ALA A N 1
ATOM 3529 C CA . ALA A 1 438 ? -19.856 4.718 21.507 1.00 85.38 438 ALA A CA 1
ATOM 3530 C C . ALA A 1 438 ? -19.594 3.566 20.527 1.00 85.38 438 ALA A C 1
ATOM 3532 O O . ALA A 1 438 ? -18.720 3.630 19.669 1.00 85.38 438 ALA A O 1
ATOM 3533 N N . ALA A 1 439 ? -20.360 2.480 20.664 1.00 85.62 439 ALA A N 1
ATOM 3534 C CA . ALA A 1 439 ? -20.217 1.301 19.813 1.00 85.62 439 ALA A CA 1
ATOM 3535 C C . ALA A 1 439 ? -20.422 1.617 18.319 1.00 85.62 439 ALA A C 1
ATOM 3537 O O . ALA A 1 439 ? -19.814 0.942 17.490 1.00 85.62 439 ALA A O 1
ATOM 3538 N N . TYR A 1 440 ? -21.234 2.632 17.993 1.00 87.00 440 TYR A N 1
ATOM 3539 C CA . TYR A 1 440 ? -21.402 3.141 16.633 1.00 87.00 440 TYR A CA 1
ATOM 3540 C C . TYR A 1 440 ? -20.086 3.723 16.114 1.00 87.00 440 TYR A C 1
ATOM 3542 O O . TYR A 1 440 ? -19.563 3.248 15.105 1.00 87.00 440 TYR A O 1
ATOM 3550 N N . HIS A 1 441 ? -19.502 4.674 16.856 1.00 89.06 441 HIS A N 1
ATOM 3551 C CA . HIS A 1 441 ? -18.236 5.326 16.501 1.00 89.06 441 HIS A CA 1
ATOM 3552 C C . HIS A 1 441 ? -17.121 4.299 16.289 1.00 89.06 441 HIS A C 1
ATOM 3554 O O . HIS A 1 441 ? -16.470 4.301 15.247 1.00 89.06 441 HIS A O 1
ATOM 3560 N N . HIS A 1 442 ? -16.958 3.355 17.222 1.00 86.94 442 HIS A N 1
ATOM 3561 C CA . HIS A 1 442 ? -15.921 2.314 17.134 1.00 86.94 442 HIS A CA 1
ATOM 3562 C C . HIS A 1 442 ? -16.105 1.383 15.948 1.00 86.94 442 HIS A C 1
ATOM 3564 O O . HIS A 1 442 ? -15.141 1.062 15.253 1.00 86.94 442 HIS A O 1
ATOM 3570 N N . ALA A 1 443 ? -17.337 0.937 15.705 1.00 86.38 443 ALA A N 1
ATOM 3571 C CA . ALA A 1 443 ? -17.614 0.080 14.565 1.00 86.38 443 ALA A CA 1
ATOM 3572 C C . ALA A 1 443 ? -17.353 0.813 13.245 1.00 86.38 443 ALA A C 1
ATOM 3574 O O . ALA A 1 443 ? -16.795 0.222 12.320 1.00 86.38 443 ALA A O 1
ATOM 3575 N N . LEU A 1 444 ? -17.712 2.096 13.169 1.00 88.62 444 LEU A N 1
ATOM 3576 C CA . LEU A 1 444 ? -17.480 2.932 12.001 1.00 88.62 444 LEU A CA 1
ATOM 3577 C C . LEU A 1 444 ? -15.981 3.162 11.758 1.00 88.62 444 LEU A C 1
ATOM 3579 O O . LEU A 1 444 ? -15.514 2.913 10.649 1.00 88.62 444 LEU A O 1
ATOM 3583 N N . ALA A 1 445 ? -15.207 3.515 12.789 1.00 90.31 445 ALA A N 1
ATOM 3584 C CA . ALA A 1 445 ? -13.750 3.640 12.698 1.00 90.31 445 ALA A CA 1
ATOM 3585 C C . ALA A 1 445 ? -13.085 2.334 12.241 1.00 90.31 445 ALA A C 1
ATOM 3587 O O . ALA A 1 445 ? -12.273 2.334 11.315 1.00 90.31 445 ALA A O 1
ATOM 3588 N N . GLN A 1 446 ? -13.467 1.196 12.827 1.00 87.31 446 GLN A N 1
ATOM 3589 C CA . GLN A 1 446 ? -12.926 -0.107 12.435 1.00 87.31 446 GLN A CA 1
ATOM 3590 C C . GLN A 1 446 ? -13.284 -0.467 10.985 1.00 87.31 446 GLN A C 1
ATOM 3592 O O . GLN A 1 446 ? -12.471 -1.066 10.272 1.00 87.31 446 GLN A O 1
ATOM 3597 N N . ASN A 1 447 ? -14.482 -0.092 10.533 1.00 87.81 447 ASN A N 1
ATOM 3598 C CA . ASN A 1 447 ? -14.916 -0.277 9.154 1.00 87.81 447 ASN A CA 1
ATOM 3599 C C . ASN A 1 447 ? -14.096 0.593 8.186 1.00 87.81 447 ASN A C 1
ATOM 3601 O O . ASN A 1 447 ? -13.616 0.087 7.173 1.00 87.81 447 ASN A O 1
ATOM 3605 N N . ILE A 1 448 ? -13.830 1.854 8.550 1.00 91.44 448 ILE A N 1
ATOM 3606 C CA . ILE A 1 448 ? -12.946 2.761 7.804 1.00 91.44 448 ILE A CA 1
ATOM 3607 C C . ILE A 1 448 ? -11.546 2.150 7.662 1.00 91.44 448 ILE A C 1
ATOM 3609 O O . ILE A 1 448 ? -11.041 2.024 6.547 1.00 91.44 448 ILE A O 1
ATOM 3613 N N . MET A 1 449 ? -10.939 1.686 8.760 1.00 87.88 449 MET A N 1
ATOM 3614 C CA . MET A 1 449 ? -9.606 1.063 8.717 1.00 87.88 449 MET A CA 1
ATOM 3615 C C . MET A 1 449 ? -9.595 -0.211 7.860 1.00 87.88 449 MET A C 1
ATOM 3617 O O . MET A 1 449 ? -8.696 -0.413 7.041 1.00 87.88 449 MET A O 1
ATOM 3621 N N . SER A 1 450 ? -10.631 -1.046 7.996 1.00 84.06 450 SER A N 1
ATOM 3622 C CA . SER A 1 450 ? -10.779 -2.292 7.228 1.00 84.06 450 SER A CA 1
ATOM 3623 C C . SER A 1 450 ? -11.076 -2.056 5.744 1.00 84.06 450 SER A C 1
ATOM 3625 O O . SER A 1 450 ? -10.827 -2.947 4.936 1.00 84.06 450 SER A O 1
ATOM 3627 N N . GLY A 1 451 ? -11.611 -0.887 5.377 1.00 86.75 451 GLY A N 1
ATOM 3628 C CA . GLY A 1 451 ? -11.806 -0.458 3.990 1.00 86.75 451 GLY A CA 1
ATOM 3629 C C . GLY A 1 451 ? -10.555 0.185 3.386 1.00 86.75 451 GLY A C 1
ATOM 3630 O O . GLY A 1 451 ? -10.202 -0.110 2.245 1.00 86.75 451 GLY A O 1
ATOM 3631 N N . PHE A 1 452 ? -9.838 1.007 4.158 1.00 87.94 452 PHE A N 1
ATOM 3632 C CA . PHE A 1 452 ? -8.634 1.709 3.701 1.00 87.94 452 PHE A CA 1
ATOM 3633 C C . PHE A 1 452 ? -7.501 0.750 3.323 1.00 87.94 452 PHE A C 1
ATOM 3635 O O . PHE A 1 452 ? -6.900 0.881 2.254 1.00 87.94 452 PHE A O 1
ATOM 3642 N N . TYR A 1 453 ? -7.231 -0.242 4.177 1.00 83.44 453 TYR A N 1
ATOM 3643 C CA . TYR A 1 453 ? -6.126 -1.179 3.979 1.00 83.44 453 TYR A CA 1
ATOM 3644 C C . TYR A 1 453 ? -6.206 -1.951 2.646 1.00 83.44 453 TYR A C 1
ATOM 3646 O O . TYR A 1 453 ? -5.251 -1.902 1.876 1.00 83.44 453 TYR A O 1
ATOM 3654 N N . PRO A 1 454 ? -7.309 -2.635 2.284 1.00 80.88 454 PRO A N 1
ATOM 3655 C CA . PRO A 1 454 ? -7.401 -3.298 0.984 1.00 80.88 454 PRO A CA 1
ATOM 3656 C C . PRO A 1 454 ? -7.445 -2.310 -0.188 1.00 80.88 454 PRO A C 1
ATOM 3658 O O . PRO A 1 454 ? -6.894 -2.620 -1.241 1.00 80.88 454 PRO A O 1
ATOM 3661 N N . LEU A 1 455 ? -8.047 -1.126 -0.021 1.00 85.25 455 LEU A N 1
ATOM 3662 C CA . LEU A 1 455 ? -8.127 -0.120 -1.082 1.00 85.25 455 LEU A CA 1
ATOM 3663 C C . LEU A 1 455 ? -6.736 0.397 -1.484 1.00 85.25 455 LEU A C 1
ATOM 3665 O O . LEU A 1 455 ? -6.420 0.489 -2.672 1.00 85.25 455 LEU A O 1
ATOM 3669 N N . ILE A 1 456 ? -5.889 0.709 -0.502 1.00 83.75 456 ILE A N 1
ATOM 3670 C CA . ILE A 1 456 ? -4.591 1.358 -0.728 1.00 83.75 456 ILE A CA 1
ATOM 3671 C C . ILE A 1 456 ? -3.416 0.378 -0.594 1.00 83.75 456 ILE A C 1
ATOM 3673 O O . ILE A 1 456 ? -2.556 0.345 -1.473 1.00 83.75 456 ILE A O 1
ATOM 3677 N N . ILE A 1 457 ? -3.391 -0.449 0.455 1.00 72.75 457 ILE A N 1
ATOM 3678 C CA . ILE A 1 457 ? -2.223 -1.246 0.870 1.00 72.75 457 ILE A CA 1
ATOM 3679 C C . ILE A 1 457 ? -2.171 -2.631 0.205 1.00 72.75 457 ILE A C 1
ATOM 3681 O O . ILE A 1 457 ? -1.125 -3.008 -0.320 1.00 72.75 457 ILE A O 1
ATOM 3685 N N . ASN A 1 458 ? -3.283 -3.377 0.183 1.00 68.69 458 ASN A N 1
ATOM 3686 C CA . ASN A 1 458 ? -3.296 -4.821 -0.134 1.00 68.69 458 ASN A CA 1
ATOM 3687 C C . ASN A 1 458 ? -4.033 -5.210 -1.431 1.00 68.69 458 ASN A C 1
ATOM 3689 O O . ASN A 1 458 ? -4.450 -6.355 -1.599 1.00 68.69 458 ASN A O 1
ATOM 3693 N N . ALA A 1 459 ? -4.270 -4.279 -2.355 1.00 60.50 459 ALA A N 1
ATOM 3694 C CA . ALA A 1 459 ? -4.973 -4.624 -3.592 1.00 60.50 459 ALA A CA 1
ATOM 3695 C C . ALA A 1 459 ? -4.023 -5.254 -4.625 1.00 60.50 459 ALA A C 1
ATOM 3697 O O . ALA A 1 459 ? -3.604 -4.637 -5.612 1.00 60.50 459 ALA A O 1
ATOM 3698 N N . ASP A 1 460 ? -3.695 -6.513 -4.348 1.00 53.22 460 ASP A N 1
ATOM 3699 C CA . ASP A 1 460 ? -3.029 -7.447 -5.240 1.00 53.22 460 ASP A CA 1
ATOM 3700 C C . ASP A 1 460 ? -4.000 -7.819 -6.371 1.00 53.22 460 ASP A C 1
ATOM 3702 O O . ASP A 1 460 ? -5.044 -8.427 -6.151 1.00 53.22 460 ASP A O 1
ATOM 3706 N N . GLY A 1 461 ? -3.692 -7.379 -7.593 1.00 50.59 461 GLY A N 1
ATOM 3707 C CA . GLY A 1 461 ? -4.486 -7.667 -8.798 1.00 50.59 461 GLY A CA 1
ATOM 3708 C C . GLY A 1 461 ? -4.728 -6.458 -9.704 1.00 50.59 461 GLY A C 1
ATOM 3709 O O . GLY A 1 461 ? -4.841 -6.611 -10.912 1.00 50.59 461 GLY A O 1
ATOM 3710 N N . ILE A 1 462 ? -4.702 -5.237 -9.161 1.00 49.84 462 ILE A N 1
ATOM 3711 C CA . ILE A 1 462 ? -5.023 -4.006 -9.924 1.00 49.84 462 ILE A CA 1
ATOM 3712 C C . ILE A 1 462 ? -3.809 -3.478 -10.720 1.00 49.84 462 ILE A C 1
ATOM 3714 O O . ILE A 1 462 ? -3.914 -2.588 -11.561 1.00 49.84 462 ILE A O 1
ATOM 3718 N N . ALA A 1 463 ? -2.619 -4.033 -10.478 1.00 48.75 463 ALA A N 1
ATOM 3719 C CA . ALA A 1 463 ? -1.393 -3.613 -11.153 1.00 48.75 463 ALA A CA 1
ATOM 3720 C C . ALA A 1 463 ? -1.368 -3.975 -12.656 1.00 48.75 463 ALA A C 1
ATOM 3722 O O . ALA A 1 463 ? -0.599 -3.367 -13.401 1.00 48.75 463 ALA A O 1
ATOM 3723 N N . LEU A 1 464 ? -2.225 -4.900 -13.112 1.00 47.09 464 LEU A N 1
ATOM 3724 C CA . LEU A 1 464 ? -2.176 -5.514 -14.445 1.00 47.09 464 LEU A CA 1
ATOM 3725 C C . LEU A 1 464 ? -3.464 -5.299 -15.269 1.00 47.09 464 LEU A C 1
ATOM 3727 O O . LEU A 1 464 ? -4.024 -6.244 -15.798 1.00 47.09 464 LEU A O 1
ATOM 3731 N N . GLY A 1 465 ? -3.910 -4.050 -15.413 1.00 48.06 465 GLY A N 1
ATOM 3732 C CA . GLY A 1 465 ? -4.595 -3.610 -16.643 1.00 48.06 465 GLY A CA 1
ATOM 3733 C C . GLY A 1 465 ? -6.027 -4.088 -16.926 1.00 48.06 465 GLY A C 1
ATOM 3734 O O . GLY A 1 465 ? -6.476 -3.914 -18.052 1.00 48.06 465 GLY A O 1
ATOM 3735 N N . ASP A 1 466 ? -6.774 -4.635 -15.964 1.00 48.16 466 ASP A N 1
ATOM 3736 C CA . ASP A 1 466 ? -8.192 -4.944 -16.203 1.00 48.16 466 ASP A CA 1
ATOM 3737 C C . ASP A 1 466 ? -9.070 -3.697 -15.986 1.00 48.16 466 ASP A C 1
ATOM 3739 O O . ASP A 1 466 ? -9.357 -3.293 -14.855 1.00 48.16 466 ASP A O 1
ATOM 3743 N N . GLY A 1 467 ? -9.523 -3.093 -17.091 1.00 47.56 467 GLY A N 1
ATOM 3744 C CA . GLY A 1 467 ? -10.312 -1.850 -17.150 1.00 47.56 467 GLY A CA 1
ATOM 3745 C C . GLY A 1 467 ? -11.670 -1.853 -16.428 1.00 47.56 467 GLY A C 1
ATOM 3746 O O . GLY A 1 467 ? -12.334 -0.829 -16.390 1.00 47.56 467 GLY A O 1
ATOM 3747 N N . GLY A 1 468 ? -12.089 -2.963 -15.808 1.00 54.94 468 GLY A N 1
ATOM 3748 C CA . GLY A 1 468 ? -13.275 -3.007 -14.936 1.00 54.94 468 GLY A CA 1
ATOM 3749 C C . GLY A 1 468 ? -12.991 -2.703 -13.460 1.00 54.94 468 GLY A C 1
ATOM 3750 O O . GLY A 1 468 ? -13.913 -2.437 -12.694 1.00 54.94 468 GLY A O 1
ATOM 3751 N N . VAL A 1 469 ? -11.724 -2.740 -13.041 1.00 69.06 469 VAL A N 1
ATOM 3752 C CA . VAL A 1 469 ? -11.349 -2.731 -11.619 1.00 69.06 469 VAL A CA 1
ATOM 3753 C C . VAL A 1 469 ? -11.315 -1.315 -11.024 1.00 69.06 469 VAL A C 1
ATOM 3755 O O . VAL A 1 469 ? -11.526 -1.142 -9.824 1.00 69.06 469 VAL A O 1
ATOM 3758 N N . TRP A 1 470 ? -11.087 -0.277 -11.833 1.00 76.56 470 TRP A N 1
ATOM 3759 C CA . TRP A 1 470 ? -10.906 1.089 -11.323 1.00 76.56 470 TRP A CA 1
ATOM 3760 C C . TRP A 1 470 ? -12.207 1.817 -10.982 1.00 76.56 470 TRP A C 1
ATOM 3762 O O . TRP A 1 470 ? -12.221 2.569 -10.010 1.00 76.56 470 TRP A O 1
ATOM 3772 N N . ALA A 1 471 ? -13.313 1.518 -11.666 1.00 77.12 471 ALA A N 1
ATOM 3773 C CA . ALA A 1 471 ? -14.631 2.023 -11.277 1.00 77.12 471 ALA A CA 1
ATOM 3774 C C . ALA A 1 471 ? -15.041 1.526 -9.873 1.00 77.12 471 ALA A C 1
ATOM 3776 O O . ALA A 1 471 ? -15.608 2.275 -9.077 1.00 77.12 471 ALA A O 1
ATOM 3777 N N . ASP A 1 472 ? -14.711 0.275 -9.526 1.00 79.69 472 ASP A N 1
ATOM 3778 C CA . ASP A 1 472 ? -14.912 -0.261 -8.171 1.00 79.69 472 ASP A CA 1
ATOM 3779 C C . ASP A 1 472 ? -14.007 0.419 -7.136 1.00 79.69 472 ASP A C 1
ATOM 3781 O O . ASP A 1 472 ? -14.439 0.688 -6.011 1.00 79.69 472 ASP A O 1
ATOM 3785 N N . VAL A 1 473 ? -12.764 0.731 -7.513 1.00 83.19 473 VAL A N 1
ATOM 3786 C CA . VAL A 1 473 ? -11.825 1.481 -6.666 1.00 83.19 473 VAL A CA 1
ATOM 3787 C C . VAL A 1 473 ? -12.341 2.896 -6.403 1.00 83.19 473 VAL A C 1
ATOM 3789 O O . VAL A 1 473 ? -12.337 3.316 -5.247 1.00 83.19 473 VAL A O 1
ATOM 3792 N N . ALA A 1 474 ? -12.826 3.602 -7.428 1.00 85.56 474 ALA A N 1
ATOM 3793 C CA . ALA A 1 474 ? -13.422 4.930 -7.293 1.00 85.56 474 ALA A CA 1
ATOM 3794 C C . ALA A 1 474 ? -14.624 4.889 -6.339 1.00 85.56 474 ALA A C 1
ATOM 3796 O O . ALA A 1 474 ? -14.615 5.563 -5.306 1.00 85.56 474 ALA A O 1
ATOM 3797 N N . ARG A 1 475 ? -15.601 4.003 -6.595 1.00 85.81 475 ARG A N 1
ATOM 3798 C CA . ARG A 1 475 ? -16.767 3.802 -5.711 1.00 85.81 475 ARG A CA 1
ATOM 3799 C C . ARG A 1 475 ? -16.364 3.517 -4.265 1.00 85.81 475 ARG A C 1
ATOM 3801 O O . ARG A 1 475 ? -16.948 4.076 -3.338 1.00 85.81 475 ARG A O 1
ATOM 3808 N N . SER A 1 476 ? -15.359 2.667 -4.066 1.00 87.25 476 SER A N 1
ATOM 3809 C CA . SER A 1 476 ? -14.853 2.330 -2.733 1.00 87.25 476 SER A CA 1
ATOM 3810 C C . SER A 1 476 ? -14.188 3.529 -2.052 1.00 87.25 476 SER A C 1
ATOM 3812 O O . SER A 1 476 ? -14.386 3.726 -0.856 1.00 87.25 476 SER A O 1
ATOM 3814 N N . ALA A 1 477 ? -13.446 4.356 -2.795 1.00 90.62 477 ALA A N 1
ATOM 3815 C CA . ALA A 1 477 ? -12.803 5.562 -2.276 1.00 90.62 477 ALA A CA 1
ATOM 3816 C C . ALA A 1 477 ? -13.829 6.607 -1.819 1.00 90.62 477 ALA A C 1
ATOM 3818 O O . ALA A 1 477 ? -13.740 7.094 -0.692 1.00 90.62 477 ALA A O 1
ATOM 3819 N N . PHE A 1 478 ? -14.836 6.899 -2.649 1.00 91.44 478 PHE A N 1
ATOM 3820 C CA . PHE A 1 478 ? -15.923 7.814 -2.290 1.00 91.44 478 PHE A CA 1
ATOM 3821 C C . PHE A 1 478 ? -16.760 7.274 -1.128 1.00 91.44 478 PHE A C 1
ATOM 3823 O O . PHE A 1 478 ? -17.011 7.995 -0.165 1.00 91.44 478 PHE A O 1
ATOM 3830 N N . SER A 1 479 ? -17.109 5.983 -1.143 1.00 90.31 479 SER A N 1
ATOM 3831 C CA . SER A 1 479 ? -17.817 5.367 -0.017 1.00 90.31 479 SER A CA 1
ATOM 3832 C C . SER A 1 479 ? -17.008 5.450 1.278 1.00 90.31 479 SER A C 1
ATOM 3834 O O . SER A 1 479 ? -17.592 5.658 2.338 1.00 90.31 479 SER A O 1
ATOM 3836 N N . LEU A 1 480 ? -15.688 5.266 1.220 1.00 92.25 480 LEU A N 1
ATOM 3837 C CA . LEU A 1 480 ? -14.821 5.357 2.391 1.00 92.25 480 LEU A CA 1
ATOM 3838 C C . LEU A 1 480 ? -14.714 6.797 2.904 1.00 92.25 480 LEU A C 1
ATOM 3840 O O . LEU A 1 480 ? -14.786 7.013 4.111 1.00 92.25 480 LEU A O 1
ATOM 3844 N N . ARG A 1 481 ? -14.616 7.780 2.001 1.00 94.19 481 ARG A N 1
ATOM 3845 C CA . ARG A 1 481 ? -14.681 9.206 2.347 1.00 94.19 481 ARG A CA 1
ATOM 3846 C C . ARG A 1 481 ? -15.971 9.535 3.097 1.00 94.19 481 ARG A C 1
ATOM 3848 O O . ARG A 1 481 ? -15.910 10.173 4.144 1.00 94.19 481 ARG A O 1
ATOM 3855 N N . ASP A 1 482 ? -17.115 9.091 2.585 1.00 93.25 482 ASP A N 1
ATOM 3856 C CA . ASP A 1 482 ? -18.412 9.361 3.206 1.00 93.25 482 ASP A CA 1
ATOM 3857 C C . ASP A 1 482 ? -18.509 8.759 4.612 1.00 93.25 482 ASP A C 1
ATOM 3859 O O . ASP A 1 482 ? -19.107 9.364 5.497 1.00 93.25 482 ASP A O 1
ATOM 3863 N N . LEU A 1 483 ? -17.911 7.582 4.834 1.00 92.44 483 LEU A N 1
ATOM 3864 C CA . LEU A 1 483 ? -17.833 6.979 6.167 1.00 92.44 483 LEU A CA 1
ATOM 3865 C C . LEU A 1 483 ? -16.929 7.781 7.107 1.00 92.44 483 LEU A C 1
ATOM 3867 O O . LEU A 1 483 ? -17.273 7.932 8.276 1.00 92.44 483 LEU A O 1
ATOM 3871 N N . CYS A 1 484 ? -15.806 8.316 6.616 1.00 95.44 484 CYS A N 1
ATOM 3872 C CA . CYS A 1 484 ? -14.969 9.218 7.407 1.00 95.44 484 CYS A CA 1
ATOM 3873 C C . CYS A 1 484 ? -15.745 10.468 7.828 1.00 95.44 484 CYS A C 1
ATOM 3875 O O . CYS A 1 484 ? -15.724 10.807 9.004 1.00 95.44 484 CYS A O 1
ATOM 3877 N N . LEU A 1 485 ? -16.456 11.123 6.906 1.00 94.88 485 LEU A N 1
ATOM 3878 C CA . LEU A 1 485 ? -17.263 12.306 7.227 1.00 94.88 485 LEU A CA 1
ATOM 3879 C C . LEU A 1 485 ? -18.355 11.988 8.255 1.00 94.88 485 LEU A C 1
ATOM 3881 O O . LEU A 1 485 ? -18.511 12.714 9.229 1.00 94.88 485 LEU A O 1
ATOM 3885 N N . GLU A 1 486 ? -19.049 10.863 8.081 1.00 93.00 486 GLU A N 1
ATOM 3886 C CA . GLU A 1 486 ? -20.062 10.383 9.025 1.00 93.00 486 GLU A CA 1
ATOM 3887 C C . GLU A 1 486 ? -19.475 10.102 10.417 1.00 93.00 486 GLU A C 1
ATOM 3889 O O . GLU A 1 486 ? -20.106 10.397 11.429 1.00 93.00 486 GLU A O 1
ATOM 3894 N N . TYR A 1 487 ? -18.245 9.585 10.489 1.00 94.06 487 TYR A N 1
ATOM 3895 C CA . TYR A 1 487 ? -17.547 9.413 11.761 1.00 94.06 487 TYR A CA 1
ATOM 3896 C C . TYR A 1 487 ? -17.176 10.755 12.389 1.00 94.06 487 TYR A C 1
ATOM 3898 O O . TYR A 1 487 ? -17.364 10.932 13.587 1.00 94.06 487 TYR A O 1
ATOM 3906 N N . LEU A 1 488 ? -16.620 11.685 11.610 1.00 94.56 488 LEU A N 1
ATOM 3907 C CA . LEU A 1 488 ? -16.133 12.965 12.127 1.00 94.56 488 LEU A CA 1
ATOM 3908 C C . LEU A 1 488 ? -17.266 13.855 12.647 1.00 94.56 488 LEU A C 1
ATOM 3910 O O . LEU A 1 488 ? -17.033 14.587 13.610 1.00 94.56 488 LEU A O 1
ATOM 3914 N N . ASP A 1 489 ? -18.454 13.742 12.049 1.00 92.81 489 ASP A N 1
ATOM 3915 C CA . ASP A 1 489 ? -19.690 14.403 12.482 1.00 92.81 489 ASP A CA 1
ATOM 3916 C C . ASP A 1 489 ? -20.263 13.779 13.766 1.00 92.81 489 ASP A C 1
ATOM 3918 O O . ASP A 1 489 ? -20.650 14.490 14.690 1.00 92.81 489 ASP A O 1
ATOM 3922 N N . ALA A 1 490 ? -20.267 12.444 13.863 1.00 90.62 490 ALA A N 1
ATOM 3923 C CA . ALA A 1 490 ? -20.889 11.739 14.984 1.00 90.62 490 ALA A CA 1
ATOM 3924 C C . ALA A 1 490 ? -19.984 11.584 16.221 1.00 90.62 490 ALA A C 1
ATOM 3926 O O . ALA A 1 490 ? -20.480 11.535 17.346 1.00 90.62 490 ALA A O 1
ATOM 3927 N N . ALA A 1 491 ? -18.672 11.418 16.033 1.00 92.56 491 ALA A N 1
ATOM 3928 C CA . ALA A 1 491 ? -17.750 11.060 17.106 1.00 92.56 491 ALA A CA 1
ATOM 3929 C C . ALA A 1 491 ? -17.287 12.288 17.910 1.00 92.56 491 ALA A C 1
ATOM 3931 O O . ALA A 1 491 ? -17.025 13.345 17.328 1.00 92.56 491 ALA A O 1
ATOM 3932 N N . PRO A 1 492 ? -17.063 12.149 19.230 1.00 93.75 492 PRO A N 1
ATOM 3933 C CA . PRO A 1 492 ? -16.555 13.239 20.055 1.00 93.75 492 PRO A CA 1
ATOM 3934 C C . PRO A 1 492 ? -15.147 13.695 19.627 1.00 93.75 492 PRO A C 1
ATOM 3936 O O . PRO A 1 492 ? -14.380 12.918 19.038 1.00 93.75 492 PRO A O 1
ATOM 3939 N N . PRO A 1 493 ? -14.751 14.938 19.966 1.00 93.00 493 PRO A N 1
ATOM 3940 C CA . PRO A 1 493 ? -13.441 15.485 19.604 1.00 93.00 493 PRO A CA 1
ATOM 3941 C C . PRO A 1 493 ? -12.273 14.708 20.230 1.00 93.00 493 PRO A C 1
ATOM 3943 O O . PRO A 1 493 ? -11.173 14.689 19.682 1.00 93.00 493 PRO A O 1
ATOM 3946 N N . ASP A 1 494 ? -12.504 14.035 21.361 1.00 92.31 494 ASP A N 1
ATOM 3947 C CA . ASP A 1 494 ? -11.507 13.251 22.086 1.00 92.31 494 ASP A CA 1
ATOM 3948 C C . ASP A 1 494 ? -11.573 11.740 21.808 1.00 92.31 494 ASP A C 1
ATOM 3950 O O . ASP A 1 494 ? -10.881 10.983 22.494 1.00 92.31 494 ASP A O 1
ATOM 3954 N N . ALA A 1 495 ? -12.365 11.283 20.828 1.00 92.19 495 ALA A N 1
ATOM 3955 C CA . ALA A 1 495 ? -12.435 9.867 20.457 1.00 92.19 495 ALA A CA 1
ATOM 3956 C C . ALA A 1 495 ? -11.049 9.312 20.087 1.00 92.19 495 ALA A C 1
ATOM 3958 O O . ALA A 1 495 ? -10.277 9.955 19.369 1.00 92.19 495 ALA A O 1
ATOM 3959 N N . CYS A 1 496 ? -10.718 8.105 20.560 1.00 87.62 496 CYS A N 1
ATOM 3960 C CA . CYS A 1 496 ? -9.358 7.583 20.415 1.00 87.62 496 CYS A CA 1
ATOM 3961 C C . CYS A 1 496 ? -8.951 7.313 18.959 1.00 87.62 496 CYS A C 1
ATOM 3963 O O . CYS A 1 496 ? -7.782 7.505 18.622 1.00 87.62 496 CYS A O 1
ATOM 3965 N N . GLU A 1 497 ? -9.898 6.958 18.091 1.00 90.31 497 GLU A N 1
ATOM 3966 C CA . GLU A 1 497 ? -9.689 6.689 16.668 1.00 90.31 497 GLU A CA 1
ATOM 3967 C C . GLU A 1 497 ? -9.769 7.959 15.807 1.00 90.31 497 GLU A C 1
ATOM 3969 O O . GLU A 1 497 ? -9.416 7.905 14.629 1.00 90.31 497 GLU A O 1
ATOM 3974 N N . ARG A 1 498 ? -10.183 9.117 16.360 1.00 92.69 498 ARG A N 1
ATOM 3975 C CA . ARG A 1 498 ? -10.380 10.356 15.576 1.00 92.69 498 ARG A CA 1
ATOM 3976 C C . ARG A 1 498 ? -9.122 10.765 14.822 1.00 92.69 498 ARG A C 1
ATOM 3978 O O . ARG A 1 498 ? -9.199 11.106 13.648 1.00 92.69 498 ARG A O 1
ATOM 3985 N N . CYS A 1 499 ? -7.964 10.653 15.473 1.00 90.81 499 CYS A N 1
ATOM 3986 C CA . CYS A 1 499 ? -6.666 10.905 14.850 1.00 90.81 499 CYS A CA 1
ATOM 3987 C C . CYS A 1 499 ? -6.468 10.044 13.592 1.00 90.81 499 CYS A C 1
ATOM 3989 O O . CYS A 1 499 ? -6.180 10.581 12.527 1.00 90.81 499 CYS A O 1
ATOM 3991 N N . SER A 1 500 ? -6.659 8.726 13.689 1.00 90.00 500 SER A N 1
ATOM 3992 C CA . SER A 1 500 ? -6.466 7.823 12.551 1.00 90.00 500 SER A CA 1
ATOM 3993 C C . SER A 1 500 ? -7.541 7.979 11.480 1.00 90.00 500 SER A C 1
ATOM 3995 O O . SER A 1 500 ? -7.227 7.885 10.298 1.00 90.00 500 SER A O 1
ATOM 3997 N N . VAL A 1 501 ? -8.796 8.258 11.847 1.00 93.69 501 VAL A N 1
ATOM 3998 C CA . VAL A 1 501 ? -9.850 8.544 10.859 1.00 93.69 501 VAL A CA 1
ATOM 3999 C C . VAL A 1 501 ? -9.538 9.823 10.079 1.00 93.69 501 VAL A C 1
ATOM 4001 O O . VAL A 1 501 ? -9.689 9.827 8.860 1.00 93.69 501 VAL A O 1
ATOM 4004 N N . LEU A 1 502 ? -9.033 10.871 10.737 1.00 94.38 502 LEU A N 1
ATOM 4005 C CA . LEU A 1 502 ? -8.560 12.083 10.062 1.00 94.38 502 LEU A CA 1
ATOM 4006 C C . LEU A 1 502 ? -7.360 11.798 9.144 1.00 94.38 502 LEU A C 1
ATOM 4008 O O . LEU A 1 502 ? -7.335 12.297 8.023 1.00 94.38 502 LEU A O 1
ATOM 4012 N N . GLU A 1 503 ? -6.406 10.951 9.555 1.00 91.69 503 GLU A N 1
ATOM 4013 C CA . GLU A 1 503 ? -5.303 10.513 8.676 1.00 91.69 503 GLU A CA 1
ATOM 4014 C C . GLU A 1 503 ? -5.826 9.800 7.420 1.00 91.69 503 GLU A C 1
ATOM 4016 O O . GLU A 1 503 ? -5.409 10.129 6.306 1.00 91.69 503 GLU A O 1
ATOM 4021 N N . VAL A 1 504 ? -6.773 8.865 7.579 1.00 93.12 504 VAL A N 1
ATOM 4022 C CA . VAL A 1 504 ? -7.426 8.183 6.449 1.00 93.12 504 VAL A CA 1
ATOM 4023 C C . VAL A 1 504 ? -8.174 9.180 5.576 1.00 93.12 504 VAL A C 1
ATOM 4025 O O . VAL A 1 504 ? -8.066 9.110 4.354 1.00 93.12 504 VAL A O 1
ATOM 4028 N N . TYR A 1 505 ? -8.911 10.118 6.171 1.00 94.44 505 TYR A N 1
ATOM 4029 C CA . TYR A 1 505 ? -9.656 11.129 5.430 1.00 94.44 505 TYR A CA 1
ATOM 4030 C C . TYR A 1 505 ? -8.727 12.006 4.588 1.00 94.44 505 TYR A C 1
ATOM 4032 O O . TYR A 1 505 ? -8.957 12.157 3.390 1.00 94.44 505 TYR A O 1
ATOM 4040 N N . ILE A 1 506 ? -7.630 12.501 5.170 1.00 92.50 506 ILE A N 1
ATOM 4041 C CA . ILE A 1 506 ? -6.598 13.265 4.456 1.00 92.50 506 ILE A CA 1
ATOM 4042 C C . ILE A 1 506 ? -6.026 12.435 3.300 1.00 92.50 506 ILE A C 1
ATOM 4044 O O . ILE A 1 506 ? -5.961 12.922 2.169 1.00 92.50 506 ILE A O 1
ATOM 4048 N N . ALA A 1 507 ? -5.654 11.176 3.550 1.00 92.62 507 ALA A N 1
ATOM 4049 C CA . ALA A 1 507 ? -5.104 10.290 2.527 1.00 92.62 507 ALA A CA 1
ATOM 4050 C C . ALA A 1 507 ? -6.103 10.027 1.388 1.00 92.62 507 ALA A C 1
ATOM 4052 O O . ALA A 1 507 ? -5.742 10.144 0.218 1.00 92.62 507 ALA A O 1
ATOM 4053 N N . ILE A 1 508 ? -7.367 9.732 1.703 1.00 93.25 508 ILE A N 1
ATOM 4054 C CA . ILE A 1 508 ? -8.422 9.483 0.712 1.00 93.25 508 ILE A CA 1
ATOM 4055 C C . ILE A 1 508 ? -8.775 10.747 -0.068 1.00 93.25 508 ILE A C 1
ATOM 4057 O O . ILE A 1 508 ? -8.924 10.691 -1.285 1.00 93.25 508 ILE A O 1
ATOM 4061 N N . ARG A 1 509 ? -8.825 11.907 0.583 1.00 91.69 509 ARG A N 1
ATOM 4062 C CA . ARG A 1 509 ? -9.033 13.195 -0.085 1.00 91.69 509 ARG A CA 1
ATOM 4063 C C . ARG A 1 509 ? -7.899 13.472 -1.075 1.00 91.69 509 ARG A C 1
ATOM 4065 O O . ARG A 1 509 ? -8.154 13.860 -2.216 1.00 91.69 509 ARG A O 1
ATOM 4072 N N . LEU A 1 510 ? -6.647 13.244 -0.670 1.00 90.25 510 LEU A N 1
ATOM 4073 C CA . LEU A 1 510 ? -5.496 13.343 -1.571 1.00 90.25 510 LEU A CA 1
ATOM 4074 C C . LEU A 1 510 ? -5.559 12.301 -2.694 1.00 90.25 510 LEU A C 1
ATOM 4076 O O . LEU A 1 510 ? -5.194 12.619 -3.817 1.00 90.25 510 LEU A O 1
ATOM 4080 N N . PHE A 1 511 ? -6.059 11.094 -2.435 1.00 90.94 511 PHE A N 1
ATOM 4081 C CA . PHE A 1 511 ? -6.224 10.045 -3.444 1.00 90.94 511 PHE A CA 1
ATOM 4082 C C . PHE A 1 511 ? -7.310 10.344 -4.486 1.00 90.94 511 PHE A C 1
ATOM 4084 O O . PHE A 1 511 ? -7.089 10.056 -5.658 1.00 90.94 511 PHE A O 1
ATOM 4091 N N . ILE A 1 512 ? -8.448 10.917 -4.085 1.00 88.06 512 ILE A N 1
ATOM 4092 C CA . ILE A 1 512 ? -9.576 11.209 -4.985 1.00 88.06 512 ILE A CA 1
ATOM 4093 C C . ILE A 1 512 ? -9.281 12.462 -5.804 1.00 88.06 512 ILE A C 1
ATOM 4095 O O . ILE A 1 512 ? -9.072 12.389 -7.011 1.00 88.06 512 ILE A O 1
ATOM 4099 N N . TRP A 1 513 ? -9.123 13.607 -5.146 1.00 84.88 513 TRP A N 1
ATOM 4100 C CA . TRP A 1 513 ? -8.957 14.896 -5.833 1.00 84.88 513 TRP A CA 1
ATOM 4101 C C . TRP A 1 513 ? -7.516 15.320 -5.960 1.00 84.88 513 TRP A C 1
ATOM 4103 O O . TRP A 1 513 ? -7.116 15.966 -6.919 1.00 84.88 513 TRP A O 1
ATOM 4113 N N . GLY A 1 514 ? -6.715 14.953 -4.965 1.00 80.38 514 GLY A N 1
ATOM 4114 C CA . GLY A 1 514 ? -5.445 15.610 -4.822 1.00 80.38 514 GLY A CA 1
ATOM 4115 C C . GLY A 1 514 ? -5.718 17.087 -4.514 1.00 80.38 514 GLY A C 1
ATOM 4116 O O . GLY A 1 514 ? -6.833 17.520 -4.232 1.00 80.38 514 GLY A O 1
ATOM 4117 N N . PRO A 1 515 ? -4.680 17.877 -4.366 1.00 67.56 515 PRO A N 1
ATOM 4118 C CA . PRO A 1 515 ? -4.765 19.317 -4.234 1.00 67.56 515 PRO A CA 1
ATOM 4119 C C . PRO A 1 515 ? -4.800 20.028 -5.591 1.00 67.56 515 PRO A C 1
ATOM 4121 O O . PRO A 1 515 ? -3.882 19.884 -6.395 1.00 67.56 515 PRO A O 1
ATOM 4124 N N . ASP A 1 516 ? -5.804 20.886 -5.757 1.00 57.75 516 ASP A N 1
ATOM 4125 C CA . ASP A 1 516 ? -6.081 21.621 -6.997 1.00 57.75 516 ASP A CA 1
ATOM 4126 C C . ASP A 1 516 ? -5.008 22.673 -7.336 1.00 57.75 516 ASP A C 1
ATOM 4128 O O . ASP A 1 516 ? -4.686 22.896 -8.505 1.00 57.75 516 ASP A O 1
ATOM 4132 N N . GLU A 1 517 ? -4.388 23.296 -6.323 1.00 60.84 517 GLU A N 1
ATOM 4133 C CA . GLU A 1 517 ? -3.361 24.323 -6.512 1.00 60.84 517 GLU A CA 1
ATOM 4134 C C . GLU A 1 517 ? -2.004 23.981 -5.851 1.00 60.84 517 GLU A C 1
ATOM 4136 O O . GLU A 1 517 ? -1.940 23.420 -4.749 1.00 60.84 517 GLU A O 1
ATOM 4141 N N . PRO A 1 518 ? -0.864 24.334 -6.487 1.00 52.97 518 PRO A N 1
ATOM 4142 C CA . PRO A 1 518 ? 0.472 23.981 -5.988 1.00 52.97 518 PRO A CA 1
ATOM 4143 C C . PRO A 1 518 ? 0.925 24.766 -4.752 1.00 52.97 518 PRO A C 1
ATOM 4145 O O . PRO A 1 518 ? 1.881 24.361 -4.091 1.00 52.97 518 PRO A O 1
ATOM 4148 N N . GLU A 1 519 ? 0.304 25.915 -4.485 1.00 60.16 519 GLU A N 1
ATOM 4149 C CA . GLU A 1 519 ? 0.749 26.884 -3.471 1.00 60.16 519 GLU A CA 1
ATOM 4150 C C . GLU A 1 519 ? -0.219 26.991 -2.287 1.00 60.16 519 GLU A C 1
ATOM 4152 O O . GLU A 1 519 ? 0.140 27.529 -1.240 1.00 60.16 519 GLU A O 1
ATOM 4157 N N . THR A 1 520 ? -1.415 26.420 -2.414 1.00 66.94 520 THR A N 1
ATOM 4158 C CA . THR A 1 520 ? -2.500 26.536 -1.443 1.00 66.94 520 THR A CA 1
ATOM 4159 C C . THR A 1 520 ? -3.141 25.165 -1.228 1.00 66.94 520 THR A C 1
ATOM 4161 O O . THR A 1 520 ? -3.455 24.409 -2.143 1.00 66.94 520 THR A O 1
ATOM 4164 N N . LEU A 1 521 ? -3.275 24.775 0.036 1.00 78.75 521 LEU A N 1
ATOM 4165 C CA . LEU A 1 521 ? -4.232 23.740 0.419 1.00 78.75 521 LEU A CA 1
ATOM 4166 C C . LEU A 1 521 ? -5.641 24.329 0.250 1.00 78.75 521 LEU A C 1
ATOM 4168 O O . LEU A 1 521 ? -5.824 25.509 0.557 1.00 78.75 521 LEU A O 1
ATOM 4172 N N . SER A 1 522 ? -6.624 23.537 -0.191 1.00 83.62 522 SER A N 1
ATOM 4173 C CA . SER A 1 522 ? -8.031 23.956 -0.085 1.00 83.62 522 SER A CA 1
ATOM 4174 C C . SER A 1 522 ? -8.347 24.274 1.374 1.00 83.62 522 SER A C 1
ATOM 4176 O O . SER A 1 522 ? -7.809 23.591 2.250 1.00 83.62 522 SER A O 1
ATOM 4178 N N . ASP A 1 523 ? -9.252 25.208 1.635 1.00 85.56 523 ASP A N 1
ATOM 4179 C CA . ASP A 1 523 ? -9.623 25.561 3.010 1.00 85.56 523 ASP A CA 1
ATOM 4180 C C . ASP A 1 523 ? -10.148 24.347 3.793 1.00 85.56 523 ASP A C 1
ATOM 4182 O O . ASP A 1 523 ? -9.652 24.087 4.881 1.00 85.56 523 ASP A O 1
ATOM 4186 N N . GLU A 1 524 ? -10.955 23.482 3.166 1.00 86.75 524 GLU A N 1
ATOM 4187 C CA . GLU A 1 524 ? -11.404 22.212 3.765 1.00 86.75 524 GLU A CA 1
ATOM 4188 C C . GLU A 1 524 ? -10.237 21.346 4.281 1.00 86.75 524 GLU A C 1
ATOM 4190 O O . GLU A 1 524 ? -10.232 20.884 5.421 1.00 86.75 524 GLU A O 1
ATOM 4195 N N . LEU A 1 525 ? -9.210 21.132 3.452 1.00 87.00 525 LEU A N 1
ATOM 4196 C CA . LEU A 1 525 ? -8.030 20.363 3.848 1.00 87.00 525 LEU A CA 1
ATOM 4197 C C . LEU A 1 525 ? -7.188 21.086 4.911 1.00 87.00 525 LEU A C 1
ATOM 4199 O O . LEU A 1 525 ? -6.599 20.410 5.750 1.00 87.00 525 LEU A O 1
ATOM 4203 N N . LYS A 1 526 ? -7.119 22.426 4.914 1.00 89.12 526 LYS A N 1
ATOM 4204 C CA . LYS A 1 526 ? -6.446 23.172 5.996 1.00 89.12 526 LYS A CA 1
ATOM 4205 C C . LYS A 1 526 ? -7.159 22.959 7.326 1.00 89.12 526 LYS A C 1
ATOM 4207 O O . LYS A 1 526 ? -6.491 22.651 8.310 1.00 89.12 526 LYS A O 1
ATOM 4212 N N . ASP A 1 527 ? -8.482 23.077 7.323 1.00 91.81 527 ASP A N 1
ATOM 4213 C CA . ASP A 1 527 ? -9.320 22.898 8.508 1.00 91.81 527 ASP A CA 1
ATOM 4214 C C . ASP A 1 527 ? -9.184 21.466 9.036 1.00 91.81 527 ASP A C 1
ATOM 4216 O O . ASP A 1 527 ? -8.885 21.259 10.210 1.00 91.81 527 ASP A O 1
ATOM 4220 N N . THR A 1 528 ? -9.246 20.481 8.134 1.00 92.44 528 THR A N 1
ATOM 4221 C CA . THR A 1 528 ? -9.010 19.063 8.446 1.00 92.44 528 THR A CA 1
ATOM 4222 C C . THR A 1 528 ? -7.622 18.827 9.057 1.00 92.44 528 THR A C 1
ATOM 4224 O O . THR A 1 528 ? -7.479 18.059 10.006 1.00 92.44 528 THR A O 1
ATOM 4227 N N . ILE A 1 529 ? -6.569 19.457 8.519 1.00 91.56 529 ILE A N 1
ATOM 4228 C CA . ILE A 1 529 ? -5.197 19.313 9.035 1.00 91.56 529 ILE A CA 1
ATOM 4229 C C . ILE A 1 529 ? -5.074 19.912 10.436 1.00 91.56 529 ILE A C 1
ATOM 4231 O O . ILE A 1 529 ? -4.403 19.332 11.292 1.00 91.56 529 ILE A O 1
ATOM 4235 N N . GLU A 1 530 ? -5.688 21.068 10.678 1.00 92.31 530 GLU A N 1
ATOM 4236 C CA . GLU A 1 530 ? -5.653 21.695 11.996 1.00 92.31 530 GLU A CA 1
ATOM 4237 C C . GLU A 1 530 ? -6.419 20.859 13.023 1.00 92.31 530 GLU A C 1
ATOM 4239 O O . GLU A 1 530 ? -5.920 20.597 14.120 1.00 92.31 530 GLU A O 1
ATOM 4244 N N . GLU A 1 531 ? -7.575 20.329 12.630 1.00 92.88 531 GLU A N 1
ATOM 4245 C CA . GLU A 1 531 ? -8.330 19.381 13.438 1.00 92.88 531 GLU A CA 1
ATOM 4246 C C . GLU A 1 531 ? -7.527 18.103 13.728 1.00 92.88 531 GLU A C 1
ATOM 4248 O O . GLU A 1 531 ? -7.496 17.610 14.857 1.00 92.88 531 GLU A O 1
ATOM 4253 N N . TRP A 1 532 ? -6.804 17.588 12.734 1.00 93.19 532 TRP A N 1
ATOM 4254 C CA . TRP A 1 532 ? -5.938 16.428 12.905 1.00 93.19 532 TRP A CA 1
ATOM 4255 C C . TRP A 1 532 ? -4.809 16.691 13.907 1.00 93.19 532 TRP A C 1
ATOM 4257 O O . TRP A 1 532 ? -4.570 15.857 14.779 1.00 93.19 532 TRP A O 1
ATOM 4267 N N . ARG A 1 533 ? -4.163 17.864 13.877 1.00 91.44 533 ARG A N 1
ATOM 4268 C CA . ARG A 1 533 ? -3.135 18.244 14.873 1.00 91.44 533 ARG A CA 1
ATOM 4269 C C . ARG A 1 533 ? -3.696 18.302 16.291 1.00 91.44 533 ARG A C 1
ATOM 4271 O O . ARG A 1 533 ? -3.041 17.879 17.252 1.00 91.44 533 ARG A O 1
ATOM 4278 N N . VAL A 1 534 ? -4.917 18.810 16.422 1.00 91.81 534 VAL A N 1
ATOM 4279 C CA . VAL A 1 534 ? -5.666 18.806 17.680 1.00 91.81 534 VAL A CA 1
ATOM 4280 C C . VAL A 1 534 ? -5.920 17.370 18.148 1.00 91.81 534 VAL A C 1
ATOM 4282 O O . VAL A 1 534 ? -5.583 17.030 19.287 1.00 91.81 534 VAL A O 1
ATOM 4285 N N . ALA A 1 535 ? -6.418 16.501 17.265 1.00 91.75 535 ALA A N 1
ATOM 4286 C CA . ALA A 1 535 ? -6.682 15.096 17.565 1.00 91.75 535 ALA A CA 1
ATOM 4287 C C . ALA A 1 535 ? -5.404 14.324 17.936 1.00 91.75 535 ALA A C 1
ATOM 4289 O O . ALA A 1 535 ? -5.426 13.532 18.878 1.00 91.75 535 ALA A O 1
ATOM 4290 N N . VAL A 1 536 ? -4.274 14.588 17.268 1.00 88.94 536 VAL A N 1
ATOM 4291 C CA . VAL A 1 536 ? -2.949 14.047 17.623 1.00 88.94 536 VAL A CA 1
ATOM 4292 C C . VAL A 1 536 ? -2.570 14.456 19.044 1.00 88.94 536 VAL A C 1
ATOM 4294 O O . VAL A 1 536 ? -2.208 13.607 19.860 1.00 88.94 536 VAL A O 1
ATOM 4297 N N . THR A 1 537 ? -2.716 15.740 19.378 1.00 89.56 537 THR A N 1
ATOM 4298 C CA . THR A 1 537 ? -2.393 16.255 20.716 1.00 89.56 537 THR A CA 1
ATOM 4299 C C . THR A 1 537 ? -3.273 15.607 21.788 1.00 89.56 537 THR A C 1
ATOM 4301 O O . THR A 1 537 ? -2.773 15.198 22.840 1.00 89.56 537 THR A O 1
ATOM 4304 N N . LEU A 1 538 ? -4.578 15.464 21.534 1.00 89.69 538 LEU A N 1
ATOM 4305 C CA . LEU A 1 538 ? -5.499 14.754 22.427 1.00 89.69 538 LEU A CA 1
ATOM 4306 C C . LEU A 1 538 ? -5.107 13.275 22.568 1.00 89.69 538 LEU A C 1
ATOM 4308 O O . LEU A 1 538 ? -5.050 12.763 23.689 1.00 89.69 538 LEU A O 1
ATOM 4312 N N . ASN A 1 539 ? -4.757 12.607 21.465 1.00 88.12 539 ASN A N 1
ATOM 4313 C CA . ASN A 1 539 ? -4.266 11.228 21.454 1.00 88.12 539 ASN A CA 1
ATOM 4314 C C . ASN A 1 539 ? -3.008 11.051 22.310 1.00 88.12 539 ASN A C 1
ATOM 4316 O O . ASN A 1 539 ? -2.930 10.147 23.138 1.00 88.12 539 ASN A O 1
ATOM 4320 N N . GLU A 1 540 ? -2.039 11.947 22.203 1.00 86.06 540 GLU A N 1
ATOM 4321 C CA . GLU A 1 540 ? -0.825 11.876 23.014 1.00 86.06 540 GLU A CA 1
ATOM 4322 C C . GLU A 1 540 ? -1.093 12.143 24.496 1.00 86.06 540 GLU A C 1
ATOM 4324 O O . GLU A 1 540 ? -0.593 11.419 25.360 1.00 86.06 540 GLU A O 1
ATOM 4329 N N . LYS A 1 541 ? -1.889 13.172 24.808 1.00 87.19 541 LYS A N 1
ATOM 4330 C CA . LYS A 1 541 ? -2.105 13.622 26.190 1.00 87.19 541 LYS A CA 1
ATOM 4331 C C . LYS A 1 541 ? -3.048 12.721 26.974 1.00 87.19 541 LYS A C 1
ATOM 4333 O O . LYS A 1 541 ? -2.766 12.457 28.141 1.00 87.19 541 LYS A O 1
ATOM 4338 N N . LEU A 1 542 ? -4.147 12.276 26.367 1.00 87.38 542 LEU A N 1
ATOM 4339 C CA . LEU A 1 542 ? -5.160 11.436 27.016 1.00 87.38 542 LEU A CA 1
ATOM 4340 C C . LEU A 1 542 ? -4.855 9.959 26.806 1.00 87.38 542 LEU A C 1
ATOM 4342 O O . LEU A 1 542 ? -4.843 9.166 27.748 1.00 87.38 542 LEU A O 1
ATOM 4346 N N . TRP A 1 543 ? -4.559 9.611 25.560 1.00 85.38 543 TRP A N 1
ATOM 4347 C CA . TRP A 1 543 ? -4.488 8.237 25.099 1.00 85.38 543 TRP A CA 1
ATOM 4348 C C . TRP A 1 543 ? -3.058 7.703 24.991 1.00 85.38 543 TRP A C 1
ATOM 4350 O O . TRP A 1 543 ? -2.876 6.571 24.564 1.00 85.38 543 TRP A O 1
ATOM 4360 N N . GLY A 1 544 ? -2.034 8.476 25.371 1.00 78.88 544 GLY A N 1
ATOM 4361 C CA . GLY A 1 544 ? -0.631 8.046 25.400 1.00 78.88 544 GLY A CA 1
ATOM 4362 C C . GLY A 1 544 ? -0.027 7.695 24.040 1.00 78.88 544 GLY A C 1
ATOM 4363 O O . GLY A 1 544 ? 1.002 7.020 23.998 1.00 78.88 544 GLY A O 1
ATOM 4364 N N . GLY A 1 545 ? -0.665 8.101 22.938 1.00 73.25 545 GLY A N 1
ATOM 4365 C CA . GLY A 1 545 ? -0.246 7.720 21.589 1.00 73.25 545 GLY A CA 1
ATOM 4366 C C . GLY A 1 545 ? -0.495 6.244 21.251 1.00 73.25 545 GLY A C 1
ATOM 4367 O O . GLY A 1 545 ? 0.152 5.735 20.340 1.00 73.25 545 GLY A O 1
ATOM 4368 N N . TYR A 1 546 ? -1.341 5.532 22.013 1.00 63.72 546 TYR A N 1
ATOM 4369 C CA . TYR A 1 546 ? -1.564 4.083 21.862 1.00 63.72 546 TYR A CA 1
ATOM 4370 C C . TYR A 1 546 ? -2.503 3.706 20.712 1.00 63.72 546 TYR A C 1
ATOM 4372 O O . TYR A 1 546 ? -2.429 2.586 20.225 1.00 63.72 546 TYR A O 1
ATOM 4380 N N . PHE A 1 547 ? -3.398 4.604 20.296 1.00 64.12 547 PHE A N 1
ATOM 4381 C CA . PHE A 1 547 ? -4.420 4.305 19.281 1.00 64.12 547 PHE A CA 1
ATOM 4382 C C . PHE A 1 547 ? -4.038 4.786 17.882 1.00 64.12 547 PHE A C 1
ATOM 4384 O O . PHE A 1 547 ? -4.899 5.027 17.043 1.00 64.12 547 PHE A O 1
ATOM 4391 N N . ARG A 1 548 ? -2.738 4.923 17.618 1.00 63.00 548 ARG A N 1
ATOM 4392 C CA . ARG A 1 548 ? -2.249 5.063 16.250 1.00 63.00 548 ARG A CA 1
ATOM 4393 C C . ARG A 1 548 ? -2.270 3.668 15.615 1.00 63.00 548 ARG A C 1
ATOM 4395 O O . ARG A 1 548 ? -1.534 2.788 16.050 1.00 63.00 548 ARG A O 1
ATOM 4402 N N . HIS A 1 549 ? -3.176 3.456 14.659 1.00 67.75 549 HIS A N 1
ATOM 4403 C CA . HIS A 1 549 ? -3.282 2.206 13.891 1.00 67.75 549 HIS A CA 1
ATOM 4404 C C . HIS A 1 549 ? -2.014 1.949 13.045 1.00 67.75 549 HIS A C 1
ATOM 4406 O O . HIS A 1 549 ? -1.092 2.756 13.060 1.00 67.75 549 HIS A O 1
ATOM 4412 N N . GLU A 1 550 ? -1.965 0.849 12.283 1.00 61.69 550 GLU A N 1
ATOM 4413 C CA . GLU A 1 550 ? -0.833 0.480 11.399 1.00 61.69 550 GLU A CA 1
ATOM 4414 C C . GLU A 1 550 ? -0.399 1.613 10.445 1.00 61.69 550 GLU A C 1
ATOM 4416 O O . GLU A 1 550 ? 0.760 1.702 10.064 1.00 61.69 550 GLU A O 1
ATOM 4421 N N . ILE A 1 551 ? -1.318 2.519 10.103 1.00 68.00 551 ILE A N 1
ATOM 4422 C CA . ILE A 1 551 ? -1.082 3.701 9.256 1.00 68.00 551 ILE A CA 1
ATOM 4423 C C . ILE A 1 551 ? -0.608 4.943 10.033 1.00 68.00 551 ILE A C 1
ATOM 4425 O O . ILE A 1 551 ? -0.465 6.023 9.463 1.00 68.00 551 ILE A O 1
ATOM 4429 N N . GLY A 1 552 ? -0.428 4.822 11.346 1.00 71.62 552 GLY A N 1
ATOM 4430 C CA . GLY A 1 552 ? -0.145 5.930 12.242 1.00 71.62 552 GLY A CA 1
ATOM 4431 C C . GLY A 1 552 ? 1.168 6.622 11.905 1.00 71.62 552 GLY A C 1
ATOM 4432 O O . GLY A 1 552 ? 2.218 5.986 11.865 1.00 71.62 552 GLY A O 1
ATOM 4433 N N . GLY A 1 553 ? 1.115 7.940 11.705 1.00 80.12 553 GLY A N 1
ATOM 4434 C CA . GLY A 1 553 ? 2.271 8.722 11.259 1.00 80.12 553 GLY A CA 1
ATOM 4435 C C . GLY A 1 553 ? 2.362 8.885 9.739 1.00 80.12 553 GLY A C 1
ATOM 4436 O O . GLY A 1 553 ? 3.188 9.668 9.275 1.00 80.12 553 GLY A O 1
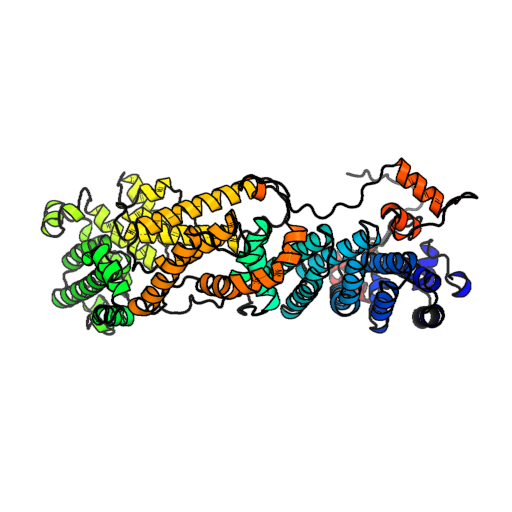ATOM 4437 N N . LEU A 1 554 ? 1.486 8.239 8.954 1.00 85.75 554 LEU A N 1
ATOM 4438 C CA . LEU A 1 554 ? 1.341 8.540 7.525 1.00 85.75 554 LEU A CA 1
ATOM 4439 C C . LEU A 1 554 ? 0.930 10.005 7.316 1.00 85.75 554 LEU A C 1
ATOM 4441 O O . LEU A 1 554 ? 1.461 10.668 6.426 1.00 85.75 554 LEU A O 1
ATOM 4445 N N . GLY A 1 555 ? 0.024 10.519 8.158 1.00 86.38 555 GLY A N 1
ATOM 4446 C CA . GLY A 1 555 ? -0.384 11.924 8.133 1.00 86.38 555 GLY A CA 1
ATOM 4447 C C . GLY A 1 555 ? 0.792 12.865 8.390 1.00 86.38 555 GLY A C 1
ATOM 4448 O O . GLY A 1 555 ? 1.021 13.774 7.599 1.00 86.38 555 GLY A O 1
ATOM 4449 N N . GLU A 1 556 ? 1.584 12.604 9.437 1.00 87.38 556 GLU A N 1
ATOM 4450 C CA . GLU A 1 556 ? 2.804 13.369 9.755 1.00 87.38 556 GLU A CA 1
ATOM 4451 C C . GLU A 1 556 ? 3.787 13.361 8.581 1.00 87.38 556 GLU A C 1
ATOM 4453 O O . GLU A 1 556 ? 4.163 14.423 8.088 1.00 87.38 556 GLU A O 1
ATOM 4458 N N . LEU A 1 557 ? 4.121 12.172 8.064 1.00 89.00 557 LEU A N 1
ATOM 4459 C CA . LEU A 1 557 ? 5.047 12.014 6.943 1.00 89.00 557 LEU A CA 1
ATOM 4460 C C . LEU A 1 557 ? 4.594 12.798 5.707 1.00 89.00 557 LEU A C 1
ATOM 4462 O O . LEU A 1 557 ? 5.395 13.512 5.100 1.00 89.00 557 LEU A O 1
ATOM 4466 N N . ILE A 1 558 ? 3.317 12.673 5.330 1.00 90.88 558 ILE A N 1
ATOM 4467 C CA . ILE A 1 558 ? 2.763 13.388 4.178 1.00 90.88 558 ILE A CA 1
ATOM 4468 C C . ILE A 1 558 ? 2.829 14.889 4.427 1.00 90.88 558 ILE A C 1
ATOM 4470 O O . ILE A 1 558 ? 3.345 15.613 3.582 1.00 90.88 558 ILE A O 1
ATOM 4474 N N . LEU A 1 559 ? 2.309 15.369 5.556 1.00 88.31 559 LEU A N 1
ATOM 4475 C CA . LEU A 1 559 ? 2.108 16.795 5.805 1.00 88.31 559 LEU A CA 1
ATOM 4476 C C . LEU A 1 559 ? 3.419 17.557 6.008 1.00 88.31 559 LEU A C 1
ATOM 4478 O O . LEU A 1 559 ? 3.552 18.658 5.468 1.00 88.31 559 LEU A O 1
ATOM 4482 N N . ASP A 1 560 ? 4.399 16.959 6.688 1.00 89.56 560 ASP A N 1
ATOM 4483 C CA . ASP A 1 560 ? 5.730 17.550 6.885 1.00 89.56 560 ASP A CA 1
ATOM 4484 C C . ASP A 1 560 ? 6.466 17.739 5.554 1.00 89.56 560 ASP A C 1
ATOM 4486 O O . ASP A 1 560 ? 7.212 18.705 5.359 1.00 89.56 560 ASP A O 1
ATOM 4490 N N . ARG A 1 561 ? 6.227 16.831 4.604 1.00 91.31 561 ARG A N 1
ATOM 4491 C CA . ARG A 1 561 ? 6.869 16.831 3.286 1.00 91.31 561 ARG A CA 1
ATOM 4492 C C . ARG A 1 561 ? 6.044 17.492 2.202 1.00 91.31 561 ARG A C 1
ATOM 4494 O O . ARG A 1 561 ? 6.598 17.857 1.169 1.00 91.31 561 ARG A O 1
ATOM 4501 N N . LEU A 1 562 ? 4.751 17.717 2.429 1.00 88.12 562 LEU A N 1
ATOM 4502 C CA . LEU A 1 562 ? 3.812 18.103 1.380 1.00 88.12 562 LEU A CA 1
ATOM 4503 C C . LEU A 1 562 ? 4.261 19.357 0.640 1.00 88.12 562 LEU A C 1
ATOM 4505 O O . LEU A 1 562 ? 4.340 19.355 -0.584 1.00 88.12 562 LEU A O 1
ATOM 4509 N N . ILE A 1 563 ? 4.591 20.422 1.368 1.00 85.94 563 ILE A N 1
ATOM 4510 C CA . ILE A 1 563 ? 5.010 21.698 0.779 1.00 85.94 563 ILE A CA 1
ATOM 4511 C C . ILE A 1 563 ? 6.385 21.599 0.086 1.00 85.94 563 ILE A C 1
ATOM 4513 O O . ILE A 1 563 ? 6.463 21.989 -1.085 1.00 85.94 563 ILE A O 1
ATOM 4517 N N . PRO A 1 564 ? 7.472 21.126 0.735 1.00 90.00 564 PRO A N 1
ATOM 4518 C CA . PRO A 1 564 ? 8.783 21.052 0.084 1.00 90.00 564 PRO A CA 1
ATOM 4519 C C . PRO A 1 564 ? 8.793 20.102 -1.122 1.00 90.00 564 PRO A C 1
ATOM 4521 O O . PRO A 1 564 ? 9.259 20.502 -2.192 1.00 90.00 564 PRO A O 1
ATOM 4524 N N . ALA A 1 565 ? 8.188 18.916 -0.999 1.00 90.75 565 ALA A N 1
ATOM 4525 C CA . ALA A 1 565 ? 8.045 17.960 -2.094 1.00 90.75 565 ALA A CA 1
ATOM 4526 C C . ALA A 1 565 ? 7.285 18.568 -3.277 1.00 90.75 565 ALA A C 1
ATOM 4528 O O . ALA A 1 565 ? 7.711 18.456 -4.426 1.00 90.75 565 ALA A O 1
ATOM 4529 N N . SER A 1 566 ? 6.194 19.291 -3.001 1.00 86.25 566 SER A N 1
ATOM 4530 C CA . SER A 1 566 ? 5.421 19.955 -4.052 1.00 86.25 566 SER A CA 1
ATOM 4531 C C . SER A 1 566 ? 6.257 20.973 -4.810 1.00 86.25 566 SER A C 1
ATOM 4533 O O . SER A 1 566 ? 6.193 21.016 -6.033 1.00 86.25 566 SER A O 1
ATOM 4535 N N . LYS A 1 567 ? 7.078 21.772 -4.120 1.00 87.81 567 LYS A N 1
ATOM 4536 C CA . LYS A 1 567 ? 7.961 22.749 -4.775 1.00 87.81 567 LYS A CA 1
ATOM 4537 C C . LYS A 1 567 ? 9.007 22.069 -5.655 1.00 87.81 567 LYS A C 1
ATOM 4539 O O . LYS A 1 567 ? 9.211 22.510 -6.783 1.00 87.81 567 LYS A O 1
ATOM 4544 N N . MET A 1 568 ? 9.631 21.003 -5.155 1.00 90.31 568 MET A N 1
ATOM 4545 C CA . MET A 1 568 ? 10.655 20.246 -5.879 1.00 90.31 568 MET A CA 1
ATOM 4546 C C . MET A 1 568 ? 10.089 19.570 -7.133 1.00 90.31 568 MET A C 1
ATOM 4548 O O . MET A 1 568 ? 10.671 19.660 -8.214 1.00 90.31 568 MET A O 1
ATOM 4552 N N . TRP A 1 569 ? 8.931 18.926 -7.001 1.00 90.00 569 TRP A N 1
ATOM 4553 C CA . TRP A 1 569 ? 8.378 18.051 -8.030 1.00 90.00 569 TRP A CA 1
ATOM 4554 C C . TRP A 1 569 ? 7.322 18.706 -8.922 1.00 90.00 569 TRP A C 1
ATOM 4556 O O . TRP A 1 569 ? 6.906 18.101 -9.908 1.00 90.00 569 TRP A O 1
ATOM 4566 N N . ARG A 1 570 ? 6.935 19.963 -8.665 1.00 86.00 570 ARG A N 1
ATOM 4567 C CA . ARG A 1 570 ? 5.925 20.683 -9.461 1.00 86.00 570 ARG A CA 1
ATOM 4568 C C . ARG A 1 570 ? 6.238 20.698 -10.945 1.00 86.00 570 ARG A C 1
ATOM 4570 O O . ARG A 1 570 ? 5.390 20.321 -11.745 1.00 86.00 570 ARG A O 1
ATOM 4577 N N . GLN A 1 571 ? 7.414 21.196 -11.327 1.00 85.50 571 GLN A N 1
ATOM 4578 C CA . GLN A 1 571 ? 7.728 21.367 -12.744 1.00 85.50 571 GLN A CA 1
ATOM 4579 C C . GLN A 1 571 ? 7.870 20.012 -13.456 1.00 85.50 571 GLN A C 1
ATOM 4581 O O . GLN A 1 571 ? 7.255 19.871 -14.511 1.00 85.50 571 GLN A O 1
ATOM 4586 N N . PRO A 1 572 ? 8.599 19.013 -12.914 1.00 85.94 572 PRO A N 1
ATOM 4587 C CA . PRO A 1 572 ? 8.662 17.693 -13.533 1.00 85.94 572 PRO A CA 1
ATOM 4588 C C . PRO A 1 572 ? 7.285 17.035 -13.660 1.00 85.94 572 PRO A C 1
ATOM 4590 O O . PRO A 1 572 ? 6.913 16.645 -14.760 1.00 85.94 572 PRO A O 1
ATOM 4593 N N . LEU A 1 573 ? 6.501 16.985 -12.575 1.00 85.44 573 LEU A N 1
ATOM 4594 C CA . LEU A 1 573 ? 5.209 16.293 -12.548 1.00 85.44 573 LEU A CA 1
ATOM 4595 C C . LEU A 1 573 ? 4.136 16.990 -13.392 1.00 85.44 573 LEU A C 1
ATOM 4597 O O . LEU A 1 573 ? 3.416 16.315 -14.123 1.00 85.44 573 LEU A O 1
ATOM 4601 N N . ARG A 1 574 ? 4.083 18.329 -13.414 1.00 80.88 574 ARG A N 1
ATOM 4602 C CA . ARG A 1 574 ? 3.151 19.051 -14.299 1.00 80.88 574 ARG A CA 1
ATOM 4603 C C . ARG A 1 574 ? 3.411 18.806 -15.779 1.00 80.88 574 ARG A C 1
ATOM 4605 O O . ARG A 1 574 ? 2.453 18.720 -16.524 1.00 80.88 574 ARG A O 1
ATOM 4612 N N . ARG A 1 575 ? 4.663 18.656 -16.227 1.00 77.69 575 ARG A N 1
ATOM 4613 C CA . ARG A 1 575 ? 4.928 18.333 -17.647 1.00 77.69 575 ARG A CA 1
ATOM 4614 C C . ARG A 1 575 ? 4.287 17.009 -18.080 1.00 77.69 575 ARG A C 1
ATOM 4616 O O . ARG A 1 575 ? 4.081 16.796 -19.265 1.00 77.69 575 ARG A O 1
ATOM 4623 N N . ILE A 1 576 ? 4.033 16.114 -17.129 1.00 73.56 576 ILE A N 1
ATOM 4624 C CA . ILE A 1 576 ? 3.593 14.737 -17.374 1.00 73.56 576 ILE A CA 1
ATOM 4625 C C . ILE A 1 576 ? 2.082 14.609 -17.206 1.00 73.56 576 ILE A C 1
ATOM 4627 O O . ILE A 1 576 ? 1.440 13.880 -17.958 1.00 73.56 576 ILE A O 1
ATOM 4631 N N . PHE A 1 577 ? 1.546 15.294 -16.197 1.00 74.38 577 PHE A N 1
ATOM 4632 C CA . PHE A 1 577 ? 0.155 15.197 -15.771 1.00 74.38 577 PHE A CA 1
ATOM 4633 C C . PHE A 1 577 ? -0.674 16.440 -16.114 1.00 74.38 577 PHE A C 1
ATOM 4635 O O . PHE A 1 577 ? -1.810 16.541 -15.673 1.00 74.38 577 PHE A O 1
ATOM 4642 N N . ALA A 1 578 ? -0.130 17.403 -16.866 1.00 64.12 578 ALA A N 1
ATOM 4643 C CA . ALA A 1 578 ? -0.935 18.486 -17.417 1.00 64.12 578 ALA A CA 1
ATOM 4644 C C . ALA A 1 578 ? -1.896 17.914 -18.466 1.00 64.12 578 ALA A C 1
ATOM 4646 O O . ALA A 1 578 ? -1.532 17.765 -19.632 1.00 64.12 578 ALA A O 1
ATOM 4647 N N . SER A 1 579 ? -3.112 17.578 -18.047 1.00 54.34 579 SER A N 1
ATOM 4648 C CA . SER A 1 579 ? -4.268 17.656 -18.929 1.00 54.34 579 SER A CA 1
ATOM 4649 C C . SER A 1 579 ? -4.710 19.124 -18.988 1.00 54.34 579 SER A C 1
ATOM 4651 O O . SER A 1 579 ? -4.807 19.803 -17.967 1.00 54.34 579 SER A O 1
ATOM 4653 N N . ASP A 1 580 ? -4.940 19.634 -20.198 1.00 44.59 580 ASP A N 1
ATOM 4654 C CA . ASP A 1 580 ? -5.519 20.968 -20.443 1.00 44.59 580 ASP A CA 1
ATOM 4655 C C . ASP A 1 580 ? -7.043 21.000 -20.188 1.00 44.59 580 ASP A C 1
ATOM 4657 O O . ASP A 1 580 ? -7.692 22.028 -20.371 1.00 44.59 580 ASP A O 1
ATOM 4661 N N . GLU A 1 581 ? -7.640 19.889 -19.751 1.00 50.03 581 GLU A N 1
ATOM 4662 C CA . GLU A 1 581 ? -9.089 19.724 -19.653 1.00 50.03 581 GLU A CA 1
ATOM 4663 C C . GLU A 1 581 ? -9.505 19.333 -18.231 1.00 50.03 581 GLU A C 1
ATOM 4665 O O . GLU A 1 581 ? -8.993 18.366 -17.662 1.00 50.03 581 GLU A O 1
ATOM 4670 N N . GLN A 1 582 ? -10.456 20.093 -17.674 1.00 49.91 582 GLN A N 1
ATOM 4671 C CA . GLN A 1 582 ? -11.183 19.767 -16.446 1.00 49.91 582 GLN A CA 1
ATOM 4672 C C . GLN A 1 582 ? -11.968 18.467 -16.664 1.00 49.91 582 GLN A C 1
ATOM 4674 O O . GLN A 1 582 ? -13.085 18.504 -17.172 1.00 49.91 582 GLN A O 1
ATOM 4679 N N . HIS A 1 583 ? -11.366 17.333 -16.325 1.00 52.09 583 HIS A N 1
ATOM 4680 C CA . HIS A 1 583 ? -12.048 16.042 -16.301 1.00 52.09 583 HIS A CA 1
ATOM 4681 C C . HIS A 1 583 ? -12.812 15.882 -14.981 1.00 52.09 583 HIS A C 1
ATOM 4683 O O . HIS A 1 583 ? -12.432 16.469 -13.960 1.00 52.09 583 HIS A O 1
ATOM 4689 N N . ASP A 1 584 ? -13.904 15.115 -14.996 1.00 56.81 584 ASP A N 1
ATOM 4690 C CA . ASP A 1 584 ? -14.571 14.707 -13.758 1.00 56.81 584 ASP A CA 1
ATOM 4691 C C . ASP A 1 584 ? -13.657 13.736 -12.988 1.00 56.81 584 ASP A C 1
ATOM 4693 O O . ASP A 1 584 ? -12.967 12.901 -13.577 1.00 56.81 584 ASP A O 1
ATOM 4697 N N . ALA A 1 585 ? -13.651 13.819 -11.657 1.00 59.38 585 ALA A N 1
ATOM 4698 C CA . ALA A 1 585 ? -12.771 13.015 -10.815 1.00 59.38 585 ALA A CA 1
ATOM 4699 C C . ALA A 1 585 ? -13.027 11.507 -10.969 1.00 59.38 585 ALA A C 1
ATOM 4701 O O . ALA A 1 585 ? -12.136 10.727 -10.660 1.00 59.38 585 ALA A O 1
ATOM 4702 N N . GLU A 1 586 ? -14.211 11.081 -11.425 1.00 59.81 586 GLU A N 1
ATOM 4703 C CA . GLU A 1 586 ? -14.502 9.676 -11.748 1.00 59.81 586 GLU A CA 1
ATOM 4704 C C . GLU A 1 586 ? -13.871 9.228 -13.079 1.00 59.81 586 GLU A C 1
ATOM 4706 O O . GLU A 1 586 ? -13.357 8.111 -13.160 1.00 59.81 586 GLU A O 1
ATOM 4711 N N . GLU A 1 587 ? -13.822 10.105 -14.087 1.00 57.88 587 GLU A N 1
ATOM 4712 C CA . GLU A 1 587 ? -13.198 9.837 -15.394 1.00 57.88 587 GLU A CA 1
ATOM 4713 C C . GLU A 1 587 ? -11.666 9.712 -15.264 1.00 57.88 587 GLU A C 1
ATOM 4715 O O . GLU A 1 587 ? -11.036 8.881 -15.923 1.00 57.88 587 GLU A O 1
ATOM 4720 N N . ASP A 1 588 ? -11.065 10.437 -14.313 1.00 66.62 588 ASP A N 1
ATOM 4721 C CA . ASP A 1 588 ? -9.635 10.365 -13.979 1.00 66.62 588 ASP A CA 1
ATOM 4722 C C . ASP A 1 588 ? -9.185 8.993 -13.436 1.00 66.62 588 ASP A C 1
ATOM 4724 O O . ASP A 1 588 ? -8.002 8.645 -13.527 1.00 66.62 588 ASP A O 1
ATOM 4728 N N . PHE A 1 589 ? -10.089 8.198 -12.845 1.00 68.75 589 PHE A N 1
ATOM 4729 C CA . PHE A 1 589 ? -9.760 6.833 -12.397 1.00 68.75 589 PHE A CA 1
ATOM 4730 C C . PHE A 1 589 ? -9.663 5.854 -13.570 1.00 68.75 589 PHE A C 1
ATOM 4732 O O . PHE A 1 589 ? -8.947 4.856 -13.459 1.00 68.75 589 PHE A O 1
ATOM 4739 N N . GLU A 1 590 ? -10.362 6.136 -14.672 1.00 61.50 590 GLU A N 1
ATOM 4740 C CA . GLU A 1 590 ? -10.354 5.330 -15.897 1.00 61.50 590 GLU A CA 1
ATOM 4741 C C . GLU A 1 590 ? -9.254 5.747 -16.880 1.00 61.50 590 GLU A C 1
ATOM 4743 O O . GLU A 1 590 ? -8.944 4.981 -17.793 1.00 61.50 590 GLU A O 1
ATOM 4748 N N . ALA A 1 591 ? -8.625 6.913 -16.675 1.00 59.94 591 ALA A N 1
ATOM 4749 C CA . ALA A 1 591 ? -7.477 7.375 -17.449 1.00 59.94 591 ALA A CA 1
ATOM 4750 C C . ALA A 1 591 ? -6.310 6.379 -17.320 1.00 59.94 591 ALA A C 1
ATOM 4752 O O . ALA A 1 591 ? -5.512 6.408 -16.373 1.00 59.94 591 ALA A O 1
ATOM 4753 N N . ASP A 1 592 ? -6.252 5.438 -18.265 1.00 54.59 592 ASP A N 1
ATOM 4754 C CA . ASP A 1 592 ? -5.364 4.297 -18.156 1.00 54.59 592 ASP A CA 1
ATOM 4755 C C . ASP A 1 592 ? -3.902 4.728 -18.265 1.00 54.59 592 ASP A C 1
ATOM 4757 O O . ASP A 1 592 ? -3.496 5.676 -18.951 1.00 54.59 592 ASP A O 1
ATOM 4761 N N . PHE A 1 593 ? -3.078 3.957 -17.576 1.00 58.91 593 PHE A N 1
ATOM 4762 C CA . PHE A 1 593 ? -1.648 4.010 -17.737 1.00 58.91 593 PHE A CA 1
ATOM 4763 C C . PHE A 1 593 ? -1.268 3.188 -18.960 1.00 58.91 593 PHE A C 1
ATOM 4765 O O . PHE A 1 593 ? -0.615 2.148 -18.830 1.00 58.91 593 PHE A O 1
ATOM 4772 N N . ASP A 1 594 ? -1.696 3.629 -20.142 1.00 56.12 594 ASP A N 1
ATOM 4773 C CA . ASP A 1 594 ? -1.247 2.995 -21.369 1.00 56.12 594 ASP A CA 1
ATOM 4774 C C . ASP A 1 594 ? 0.281 3.120 -21.409 1.00 56.12 594 ASP A C 1
ATOM 4776 O O . ASP A 1 594 ? 0.813 4.246 -21.397 1.00 56.12 594 ASP A O 1
ATOM 4780 N N . PRO A 1 595 ? 1.026 1.995 -21.384 1.00 54.22 595 PRO A N 1
ATOM 4781 C CA . PRO A 1 595 ? 2.449 2.058 -21.648 1.00 54.22 595 PRO A CA 1
ATOM 4782 C C . PRO A 1 595 ? 2.608 2.725 -23.016 1.00 54.22 595 PRO A C 1
ATOM 4784 O O . PRO A 1 595 ? 1.784 2.471 -23.898 1.00 54.22 595 PRO A O 1
ATOM 4787 N N . PRO A 1 596 ? 3.619 3.589 -23.209 1.00 58.41 596 PRO A N 1
ATOM 4788 C CA . PRO A 1 596 ? 3.819 4.213 -24.505 1.00 58.41 596 PRO A CA 1
ATOM 4789 C C . PRO A 1 596 ? 3.872 3.113 -25.560 1.00 58.41 596 PRO A C 1
ATOM 4791 O O . PRO A 1 596 ? 4.698 2.198 -25.488 1.00 58.41 596 PRO A O 1
ATOM 4794 N N . GLY A 1 597 ? 2.884 3.151 -26.454 1.00 61.81 597 GLY A N 1
ATOM 4795 C CA . GLY A 1 597 ? 2.724 2.147 -27.485 1.00 61.81 597 GLY A CA 1
ATOM 4796 C C . GLY A 1 597 ? 3.963 2.128 -28.366 1.00 61.81 597 GLY A C 1
ATOM 4797 O O . GLY A 1 597 ? 4.578 3.161 -28.617 1.00 61.81 597 GLY A O 1
ATOM 4798 N N . GLU A 1 598 ? 4.328 0.942 -28.849 1.00 74.81 598 GLU A N 1
ATOM 4799 C CA . GLU A 1 598 ? 5.256 0.833 -29.972 1.00 74.81 598 GLU A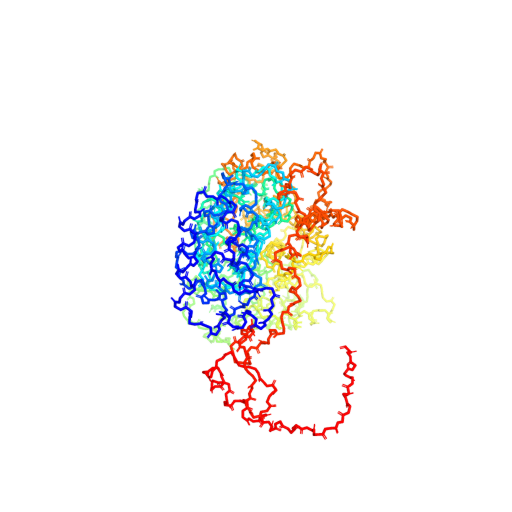 CA 1
ATOM 4800 C C . GLU A 1 598 ? 4.771 1.757 -31.096 1.00 74.81 598 GLU A C 1
ATOM 4802 O O . GLU A 1 598 ? 3.586 1.716 -31.454 1.00 74.81 598 GLU A O 1
ATOM 4807 N N . ARG A 1 599 ? 5.676 2.578 -31.649 1.00 87.25 599 ARG A N 1
ATOM 4808 C CA . ARG A 1 599 ? 5.341 3.478 -32.756 1.00 87.25 599 ARG A CA 1
ATOM 4809 C C . ARG A 1 599 ? 4.657 2.672 -33.854 1.00 87.25 599 ARG A C 1
ATOM 4811 O O . ARG A 1 599 ? 5.132 1.613 -34.280 1.00 87.25 599 ARG A O 1
ATOM 4818 N N . THR A 1 600 ? 3.492 3.145 -34.277 1.00 85.81 600 THR A N 1
ATOM 4819 C CA . THR A 1 600 ? 2.673 2.415 -35.241 1.00 85.81 600 THR A CA 1
ATOM 4820 C C . THR A 1 600 ? 3.051 2.826 -36.656 1.00 85.81 600 THR A C 1
ATOM 4822 O O . THR A 1 600 ? 3.238 3.999 -36.953 1.00 85.81 600 THR A O 1
ATOM 4825 N N . PHE A 1 601 ? 3.182 1.835 -37.535 1.00 88.81 601 PHE A N 1
ATOM 4826 C CA . PHE A 1 601 ? 3.527 2.040 -38.937 1.00 88.81 601 PHE A CA 1
ATOM 4827 C C . PHE A 1 601 ? 2.591 1.209 -39.803 1.00 88.81 601 PHE A C 1
ATOM 4829 O O . PHE A 1 601 ? 2.339 0.028 -39.528 1.00 88.81 601 PHE A O 1
ATOM 4836 N N . SER A 1 602 ? 2.109 1.801 -40.886 1.00 92.56 602 SER A N 1
ATOM 4837 C CA . SER A 1 602 ? 1.391 1.086 -41.929 1.00 92.56 602 SER A CA 1
ATOM 4838 C C . SER A 1 602 ? 2.303 0.067 -42.614 1.00 92.56 602 SER A C 1
ATOM 4840 O O . SER A 1 602 ? 3.533 0.177 -42.658 1.00 92.56 602 SER A O 1
ATOM 4842 N N . LYS A 1 603 ? 1.691 -0.942 -43.237 1.00 92.06 603 LYS A N 1
ATOM 4843 C CA . LYS A 1 603 ? 2.428 -1.935 -44.030 1.00 92.06 603 LYS A CA 1
ATOM 4844 C C . LYS A 1 603 ? 3.243 -1.286 -45.160 1.00 92.06 603 LYS A C 1
ATOM 4846 O O . LYS A 1 603 ? 4.324 -1.774 -45.478 1.00 92.06 603 LYS A O 1
ATOM 4851 N N . ALA A 1 604 ? 2.732 -0.208 -45.759 1.00 93.69 604 ALA A N 1
ATOM 4852 C CA . ALA A 1 604 ? 3.415 0.519 -46.825 1.00 93.69 604 ALA A CA 1
ATOM 4853 C C . ALA A 1 604 ? 4.679 1.225 -46.311 1.00 93.69 604 ALA A C 1
ATOM 4855 O O . ALA A 1 604 ? 5.725 1.129 -46.950 1.00 93.69 604 ALA A O 1
ATOM 4856 N N . GLU A 1 605 ? 4.614 1.849 -45.133 1.00 92.88 605 GLU A N 1
ATOM 4857 C CA . GLU A 1 605 ? 5.768 2.491 -44.491 1.00 92.88 605 GLU A CA 1
ATOM 4858 C C . GLU A 1 605 ? 6.840 1.472 -44.106 1.00 92.88 605 GLU A C 1
ATOM 4860 O O . GLU A 1 605 ? 8.017 1.677 -44.398 1.00 92.88 605 GLU A O 1
ATOM 4865 N N . LEU A 1 606 ? 6.448 0.328 -43.536 1.00 92.25 606 LEU A N 1
ATOM 4866 C CA . LEU A 1 606 ? 7.391 -0.747 -43.215 1.00 92.25 606 LEU A CA 1
ATOM 4867 C C . LEU A 1 606 ? 8.109 -1.272 -44.468 1.00 92.25 606 LEU A C 1
ATOM 4869 O O . LEU A 1 606 ? 9.326 -1.448 -44.448 1.00 92.25 606 LEU A O 1
ATOM 4873 N N . LEU A 1 607 ? 7.381 -1.489 -45.569 1.00 90.31 607 LEU A N 1
ATOM 4874 C CA . LEU A 1 607 ? 7.970 -1.909 -46.848 1.00 90.31 607 LEU A CA 1
ATOM 4875 C C . LEU A 1 607 ? 8.887 -0.832 -47.436 1.00 90.31 607 LEU A C 1
ATOM 4877 O O . LEU A 1 607 ? 9.954 -1.146 -47.965 1.00 90.31 607 LEU A O 1
ATOM 4881 N N . HIS A 1 608 ? 8.494 0.437 -47.323 1.00 91.75 608 HIS A N 1
ATOM 4882 C CA . HIS A 1 608 ? 9.306 1.565 -47.760 1.00 91.75 608 HIS A CA 1
ATOM 4883 C C . HIS A 1 608 ? 10.637 1.621 -47.001 1.00 91.75 608 HIS A C 1
ATOM 4885 O O . HIS A 1 608 ? 11.689 1.733 -47.635 1.00 91.75 608 HIS A O 1
ATOM 4891 N N . TRP A 1 609 ? 10.601 1.483 -45.674 1.00 92.94 609 TRP A N 1
ATOM 4892 C CA . TRP A 1 609 ? 11.790 1.415 -44.825 1.00 92.94 609 TRP A CA 1
ATOM 4893 C C . TRP A 1 609 ? 12.662 0.201 -45.144 1.00 92.94 609 TRP A C 1
ATOM 4895 O O . TRP A 1 609 ? 13.871 0.346 -45.309 1.00 92.94 609 TRP A O 1
ATOM 4905 N N . GLN A 1 610 ? 12.068 -0.982 -45.327 1.00 90.44 610 GLN A N 1
ATOM 4906 C CA . GLN A 1 610 ? 12.808 -2.174 -45.753 1.00 90.44 610 GLN A CA 1
ATOM 4907 C C . GLN A 1 610 ? 13.531 -1.944 -47.087 1.00 90.44 610 GLN A C 1
ATOM 4909 O O . GLN A 1 610 ? 14.713 -2.260 -47.201 1.00 90.44 610 GLN A O 1
ATOM 4914 N N . ARG A 1 611 ? 12.869 -1.338 -48.081 1.00 91.81 611 ARG A N 1
ATOM 4915 C CA . ARG A 1 611 ? 13.520 -0.966 -49.345 1.00 91.81 611 ARG A CA 1
ATOM 4916 C C . ARG A 1 611 ? 14.696 -0.022 -49.098 1.00 91.81 611 ARG A C 1
ATOM 4918 O O . ARG A 1 611 ? 15.776 -0.310 -49.594 1.00 91.81 611 ARG A O 1
ATOM 4925 N N . ARG A 1 612 ? 14.526 1.052 -48.318 1.00 90.62 612 ARG A N 1
ATOM 4926 C CA . ARG A 1 612 ? 15.621 2.009 -48.046 1.00 90.62 612 ARG A CA 1
ATOM 4927 C C . ARG A 1 612 ? 16.845 1.346 -47.425 1.00 90.62 612 ARG A C 1
ATOM 4929 O O . ARG A 1 612 ? 17.966 1.699 -47.764 1.00 90.62 612 ARG A O 1
ATOM 4936 N N . VAL A 1 613 ? 16.626 0.386 -46.531 1.00 87.62 613 VAL A N 1
ATOM 4937 C CA . VAL A 1 613 ? 17.706 -0.305 -45.818 1.00 87.62 613 VAL A CA 1
ATOM 4938 C C . VAL A 1 613 ? 18.393 -1.357 -46.695 1.00 87.62 613 VAL A C 1
ATOM 4940 O O . VAL A 1 613 ? 19.617 -1.462 -46.681 1.00 87.62 613 VAL A O 1
ATOM 4943 N N . PHE A 1 614 ? 17.634 -2.152 -47.455 1.00 85.06 614 PHE A N 1
ATOM 4944 C CA . PHE A 1 614 ? 18.178 -3.308 -48.184 1.00 85.06 614 PHE A CA 1
ATOM 4945 C C . PHE A 1 614 ? 18.481 -3.046 -49.666 1.00 85.06 614 PHE A C 1
ATOM 4947 O O . PHE A 1 614 ? 19.271 -3.780 -50.258 1.00 85.06 614 PHE A O 1
ATOM 4954 N N . ALA A 1 615 ? 17.846 -2.045 -50.272 1.00 87.88 615 ALA A N 1
ATOM 4955 C CA . ALA A 1 615 ? 17.969 -1.695 -51.686 1.00 87.88 615 ALA A CA 1
ATOM 4956 C C . ALA A 1 615 ? 17.761 -0.177 -51.897 1.00 87.88 615 ALA A C 1
ATOM 4958 O O . ALA A 1 615 ? 16.767 0.220 -52.520 1.00 87.88 615 ALA A O 1
ATOM 4959 N N . PRO A 1 616 ? 18.653 0.677 -51.352 1.00 87.69 616 PRO A N 1
ATOM 4960 C CA . PRO A 1 616 ? 18.559 2.124 -51.527 1.00 87.69 616 PRO A CA 1
ATOM 4961 C C . PRO A 1 616 ? 18.662 2.499 -53.011 1.00 87.69 616 PRO A C 1
ATOM 4963 O O . PRO A 1 616 ? 19.457 1.922 -53.756 1.00 87.69 616 PRO A O 1
ATOM 4966 N N . LEU A 1 617 ? 17.847 3.461 -53.437 1.00 89.88 617 LEU A N 1
ATOM 4967 C CA . LEU A 1 617 ? 17.860 4.010 -54.790 1.00 89.88 617 LEU A CA 1
ATOM 4968 C C . LEU A 1 617 ? 18.787 5.226 -54.869 1.00 89.88 617 LEU A C 1
ATOM 4970 O O . LEU A 1 617 ? 19.015 5.928 -53.883 1.00 89.88 617 LEU A O 1
ATOM 4974 N N . GLU A 1 618 ? 19.301 5.498 -56.065 1.00 87.50 618 GLU A N 1
ATOM 4975 C CA . GLU A 1 618 ? 20.068 6.714 -56.327 1.00 87.50 618 GLU A CA 1
ATOM 4976 C C . GLU A 1 618 ? 19.177 7.949 -56.099 1.00 87.50 618 GLU A C 1
ATOM 4978 O O . GLU A 1 618 ? 18.093 8.058 -56.673 1.00 87.50 618 GLU A O 1
ATOM 4983 N N . GLY A 1 619 ? 19.610 8.850 -55.213 1.00 87.50 619 GLY A N 1
ATOM 4984 C CA . GLY A 1 619 ? 18.835 10.018 -54.782 1.00 87.50 619 GLY A CA 1
ATOM 4985 C C . GLY A 1 619 ? 18.006 9.827 -53.504 1.00 87.50 619 GLY A C 1
ATOM 4986 O O . GLY A 1 619 ? 17.422 10.804 -53.035 1.00 87.50 619 GLY A O 1
ATOM 4987 N N . ASP A 1 620 ? 17.970 8.628 -52.905 1.00 87.88 620 ASP A N 1
ATOM 4988 C CA . ASP A 1 620 ? 17.398 8.467 -51.562 1.00 87.88 620 ASP A CA 1
ATOM 4989 C C . ASP A 1 620 ? 18.191 9.329 -50.550 1.00 87.88 620 ASP A C 1
ATOM 4991 O O . ASP A 1 620 ? 19.427 9.351 -50.588 1.00 87.88 620 ASP A O 1
ATOM 4995 N N . PRO A 1 621 ? 17.517 10.022 -49.611 1.00 88.12 621 PRO A N 1
ATOM 4996 C CA . PRO A 1 621 ? 18.214 10.757 -48.563 1.00 88.12 621 PRO A CA 1
ATOM 4997 C C . PRO A 1 621 ? 18.975 9.792 -47.636 1.00 88.12 621 PRO A C 1
ATOM 4999 O O . PRO A 1 621 ? 18.599 8.612 -47.542 1.00 88.12 621 PRO A O 1
ATOM 5002 N N . PRO A 1 622 ? 20.000 10.279 -46.904 1.00 87.25 622 PRO A N 1
ATOM 5003 C CA . PRO A 1 622 ? 20.684 9.494 -45.881 1.00 87.25 622 PRO A CA 1
ATOM 5004 C C . PRO A 1 622 ? 19.700 8.812 -44.925 1.00 87.25 622 PRO A C 1
ATOM 5006 O O . PRO A 1 622 ? 18.617 9.332 -44.633 1.00 87.25 622 PRO A O 1
ATOM 5009 N N . LEU A 1 623 ? 20.051 7.604 -44.481 1.00 89.25 623 LEU A N 1
ATOM 5010 C CA . LEU A 1 623 ? 19.221 6.856 -43.547 1.00 89.25 623 LEU A CA 1
ATOM 5011 C C . LEU A 1 623 ? 19.308 7.511 -42.169 1.00 89.25 623 LEU A C 1
ATOM 5013 O O . LEU A 1 623 ? 20.387 7.567 -41.581 1.00 89.25 623 LEU A O 1
ATOM 5017 N N . ASP A 1 624 ? 18.166 7.957 -41.663 1.00 90.31 624 ASP A N 1
ATOM 5018 C CA . ASP A 1 624 ? 18.029 8.325 -40.264 1.00 90.31 624 ASP A CA 1
ATOM 5019 C C . ASP A 1 624 ? 17.721 7.057 -39.464 1.00 90.31 624 ASP A C 1
ATOM 5021 O O . ASP A 1 624 ? 16.677 6.424 -39.640 1.00 90.31 624 ASP A O 1
ATOM 5025 N N . TRP A 1 625 ? 18.680 6.637 -38.645 1.00 91.69 625 TRP A N 1
ATOM 5026 C CA . TRP A 1 625 ? 18.562 5.416 -37.853 1.00 91.69 625 TRP A CA 1
ATOM 5027 C C . TRP A 1 625 ? 17.598 5.585 -36.685 1.00 91.69 625 TRP A C 1
ATOM 5029 O O . TRP A 1 625 ? 16.987 4.597 -36.278 1.00 91.69 625 TRP A O 1
ATOM 5039 N N . SER A 1 626 ? 17.439 6.808 -36.176 1.00 91.31 626 SER A N 1
ATOM 5040 C CA . SER A 1 626 ? 16.524 7.100 -35.079 1.00 91.31 626 SER A CA 1
ATOM 5041 C C . SER A 1 626 ? 15.066 6.987 -35.533 1.00 91.31 626 SER A C 1
ATOM 5043 O O . SER A 1 626 ? 14.224 6.493 -34.795 1.00 91.31 626 SER A O 1
ATOM 5045 N N . GLU A 1 627 ? 14.763 7.286 -36.793 1.00 92.19 627 GLU A N 1
ATOM 5046 C CA . GLU A 1 627 ? 13.398 7.188 -37.327 1.00 92.19 627 GLU A CA 1
ATOM 5047 C C . GLU A 1 627 ? 12.999 5.776 -37.780 1.00 92.19 627 GLU A C 1
ATOM 5049 O O . GLU A 1 627 ? 11.832 5.505 -38.074 1.00 92.19 627 GLU A O 1
ATOM 5054 N N . MET A 1 628 ? 13.943 4.832 -37.811 1.00 92.25 628 MET A N 1
ATOM 5055 C CA . MET A 1 628 ? 13.679 3.484 -38.301 1.00 92.25 628 MET A CA 1
ATOM 5056 C C . MET A 1 628 ? 12.613 2.765 -37.443 1.00 92.25 628 MET A C 1
ATOM 5058 O O . MET A 1 628 ? 12.688 2.772 -36.212 1.00 92.25 628 MET A O 1
ATOM 5062 N N . PRO A 1 629 ? 11.636 2.066 -38.051 1.00 92.69 629 PRO A N 1
ATOM 5063 C CA . PRO A 1 629 ? 10.710 1.225 -37.305 1.00 92.69 629 PRO A CA 1
ATOM 5064 C C . PRO A 1 629 ? 11.439 0.052 -36.644 1.00 92.69 629 PRO A C 1
ATOM 5066 O O . PRO A 1 629 ? 12.221 -0.647 -37.299 1.00 92.69 629 PRO A O 1
ATOM 5069 N N . ARG A 1 630 ? 11.111 -0.259 -35.386 1.00 90.44 630 ARG A N 1
ATOM 5070 C CA . ARG A 1 630 ? 11.719 -1.377 -34.642 1.00 90.44 630 ARG A CA 1
ATOM 5071 C C . ARG A 1 630 ? 11.635 -2.711 -35.387 1.00 90.44 630 ARG A C 1
ATOM 5073 O O . ARG A 1 630 ? 12.621 -3.430 -35.495 1.00 90.44 630 ARG A O 1
ATOM 5080 N N . LYS A 1 631 ? 10.488 -3.018 -36.000 1.00 87.00 631 LYS A N 1
ATOM 5081 C CA . LYS A 1 631 ? 10.302 -4.243 -36.808 1.00 87.00 631 LYS A CA 1
ATOM 5082 C C . LYS A 1 631 ? 11.273 -4.334 -37.992 1.00 87.00 631 LYS A C 1
ATOM 5084 O O . LYS A 1 631 ? 11.656 -5.431 -38.410 1.00 87.00 631 LYS A O 1
ATOM 5089 N N . VAL A 1 632 ? 11.670 -3.189 -38.551 1.00 89.75 632 VAL A N 1
ATOM 5090 C CA . VAL A 1 632 ? 12.665 -3.116 -39.628 1.00 89.75 632 VAL A CA 1
ATOM 5091 C C . VAL A 1 632 ? 14.070 -3.300 -39.061 1.00 89.75 632 VAL A C 1
ATOM 5093 O O . VAL A 1 632 ? 14.821 -4.092 -39.629 1.00 89.75 632 VAL A O 1
ATOM 5096 N N . LEU A 1 633 ? 14.389 -2.682 -37.915 1.00 88.88 633 LEU A N 1
ATOM 5097 C CA . LEU A 1 633 ? 15.642 -2.927 -37.190 1.00 88.88 633 LEU A CA 1
ATOM 5098 C C . LEU A 1 633 ? 15.827 -4.416 -36.889 1.00 88.88 633 LEU A C 1
ATOM 5100 O O . LEU A 1 633 ? 16.862 -4.979 -37.227 1.00 88.88 633 LEU A O 1
ATOM 5104 N N . GLU A 1 634 ? 14.821 -5.070 -36.308 1.00 83.25 634 GLU A N 1
ATOM 5105 C CA . GLU A 1 634 ? 14.863 -6.499 -35.978 1.00 83.25 634 GLU A CA 1
ATOM 5106 C C . GLU A 1 634 ? 15.117 -7.343 -37.236 1.00 83.25 634 GLU A C 1
ATOM 5108 O O . GLU A 1 634 ? 15.965 -8.238 -37.237 1.00 83.25 634 GLU A O 1
ATOM 5113 N N . SER A 1 635 ? 14.459 -6.996 -38.347 1.00 80.88 635 SER A N 1
ATOM 5114 C CA . SER A 1 635 ? 14.666 -7.651 -39.643 1.00 80.88 635 SER A CA 1
ATOM 5115 C C . SER A 1 635 ? 16.064 -7.406 -40.225 1.00 80.88 635 SER A C 1
ATOM 5117 O O . SER A 1 635 ? 16.594 -8.275 -40.909 1.00 80.88 635 SER A O 1
ATOM 5119 N N . PHE A 1 636 ? 16.670 -6.242 -39.986 1.00 80.81 636 PHE A N 1
ATOM 5120 C CA . PHE A 1 636 ? 17.999 -5.863 -40.479 1.00 80.81 636 PHE A CA 1
ATOM 5121 C C . PHE A 1 636 ? 19.142 -6.422 -39.626 1.00 80.81 636 PHE A C 1
ATOM 5123 O O . PHE A 1 636 ? 20.136 -6.938 -40.149 1.00 80.81 636 PHE A O 1
ATOM 5130 N N . ALA A 1 637 ? 19.004 -6.345 -38.306 1.00 75.00 637 ALA A N 1
ATOM 5131 C CA . ALA A 1 637 ? 19.944 -6.906 -37.352 1.00 75.00 637 ALA A CA 1
ATOM 5132 C C . ALA A 1 637 ? 19.919 -8.437 -37.418 1.00 75.00 637 ALA A C 1
ATOM 5134 O O . ALA A 1 637 ? 20.973 -9.069 -37.326 1.00 75.00 637 ALA A O 1
ATOM 5135 N N . HIS A 1 638 ? 18.758 -9.036 -37.704 1.00 71.19 638 HIS A N 1
ATOM 5136 C CA . HIS A 1 638 ? 18.569 -10.485 -37.755 1.00 71.19 638 HIS A CA 1
ATOM 5137 C C . HIS A 1 638 ? 17.873 -10.968 -39.046 1.00 71.19 638 HIS A C 1
ATOM 5139 O O . HIS A 1 638 ? 16.872 -11.692 -38.979 1.00 71.19 638 HIS A O 1
ATOM 5145 N N . PRO A 1 639 ? 18.396 -10.646 -40.247 1.00 55.56 639 PRO A N 1
ATOM 5146 C CA . PRO A 1 639 ? 17.741 -11.014 -41.488 1.00 55.56 639 PRO A CA 1
ATOM 5147 C C . PRO A 1 639 ? 17.831 -12.530 -41.628 1.00 55.56 639 PRO A C 1
ATOM 5149 O O . PRO A 1 639 ? 18.906 -13.074 -41.875 1.00 55.56 639 PRO A O 1
ATOM 5152 N N . LYS A 1 640 ? 16.687 -13.209 -41.481 1.00 50.47 640 LYS A N 1
ATOM 5153 C CA . LYS A 1 640 ? 16.523 -14.676 -41.561 1.00 50.47 640 LYS A CA 1
ATOM 5154 C C . LYS A 1 640 ? 16.900 -15.473 -40.308 1.00 50.47 640 LYS A C 1
ATOM 5156 O O . LYS A 1 640 ? 16.977 -16.700 -40.398 1.00 50.47 64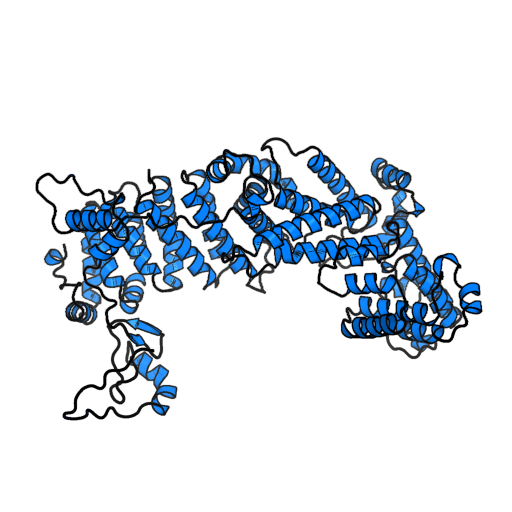0 LYS A O 1
ATOM 5161 N N . LEU A 1 641 ? 17.004 -14.844 -39.136 1.00 49.91 641 LEU A N 1
ATOM 5162 C CA . LEU A 1 641 ? 16.884 -15.595 -37.886 1.00 49.91 641 LEU A CA 1
ATOM 5163 C C . LEU A 1 641 ? 15.393 -15.850 -37.614 1.00 49.91 641 LEU A C 1
ATOM 5165 O O . LEU A 1 641 ? 14.767 -15.189 -36.794 1.00 49.91 641 LEU A O 1
ATOM 5169 N N . ARG A 1 642 ? 14.807 -16.874 -38.259 1.00 50.41 642 ARG A N 1
ATOM 5170 C CA . ARG A 1 642 ? 13.826 -17.680 -37.499 1.00 50.41 642 ARG A CA 1
ATOM 5171 C C . ARG A 1 642 ? 14.529 -18.029 -36.183 1.00 50.41 642 ARG A C 1
ATOM 5173 O O . ARG A 1 642 ? 15.749 -18.216 -36.270 1.00 50.41 642 ARG A O 1
ATOM 5180 N N . PRO A 1 643 ? 13.856 -18.119 -35.017 1.00 52.81 643 PRO A N 1
ATOM 5181 C CA . PRO A 1 643 ? 14.537 -18.662 -33.849 1.00 52.81 643 PRO A CA 1
ATOM 5182 C C . PRO A 1 643 ? 15.215 -19.928 -34.357 1.00 52.81 643 PRO A C 1
ATOM 5184 O O . PRO A 1 643 ? 14.551 -20.779 -34.961 1.00 52.81 643 PRO A O 1
ATOM 5187 N N . PHE A 1 644 ? 16.552 -19.976 -34.304 1.00 60.16 644 PHE A N 1
ATOM 5188 C CA . PHE A 1 644 ? 17.264 -21.198 -34.652 1.00 60.16 644 PHE A CA 1
ATOM 5189 C C . PHE A 1 644 ? 16.546 -22.327 -33.903 1.00 60.16 644 PHE A C 1
ATOM 5191 O O . PHE A 1 644 ? 15.936 -22.038 -32.877 1.00 60.16 644 PHE A O 1
ATOM 5198 N N . ASP A 1 645 ? 16.553 -23.584 -34.364 1.00 64.56 645 ASP A N 1
ATOM 5199 C CA . ASP A 1 645 ? 16.055 -24.655 -33.482 1.00 64.56 645 ASP A CA 1
ATOM 5200 C C . ASP A 1 645 ? 17.005 -24.738 -32.262 1.00 64.56 645 ASP A C 1
ATOM 5202 O O . ASP A 1 645 ? 17.972 -25.504 -32.268 1.00 64.56 645 ASP A O 1
ATOM 5206 N N . VAL A 1 646 ? 16.816 -23.821 -31.311 1.00 72.81 646 VAL A N 1
ATOM 5207 C CA . VAL A 1 646 ? 17.416 -23.694 -29.999 1.00 72.81 646 VAL A CA 1
ATOM 5208 C C . VAL A 1 646 ? 16.520 -24.547 -29.143 1.00 72.81 646 VAL A C 1
ATOM 5210 O O . VAL A 1 646 ? 15.324 -24.279 -28.992 1.00 72.81 646 VAL A O 1
ATOM 5213 N N . HIS A 1 647 ? 17.088 -25.640 -28.668 1.00 82.69 647 HIS A N 1
ATOM 5214 C CA . HIS A 1 647 ? 16.382 -26.501 -27.748 1.00 82.69 647 HIS A CA 1
ATOM 5215 C C . HIS A 1 647 ? 16.779 -26.106 -26.336 1.00 82.69 647 HIS A C 1
ATOM 5217 O O . HIS A 1 647 ? 17.885 -25.630 -26.083 1.00 82.69 647 HIS A O 1
ATOM 5223 N N . GLU A 1 648 ? 15.831 -26.272 -25.433 1.00 86.44 648 GLU A N 1
ATOM 5224 C CA . GLU A 1 648 ? 16.048 -26.073 -24.017 1.00 86.44 648 GLU A CA 1
ATOM 5225 C C . GLU A 1 648 ? 16.843 -27.258 -23.460 1.00 86.44 648 GLU A C 1
ATOM 5227 O O . GLU A 1 648 ? 16.529 -28.418 -23.747 1.00 86.44 648 GLU A O 1
ATOM 5232 N N . CYS A 1 649 ? 17.887 -26.979 -22.683 1.00 90.12 649 CYS A N 1
ATOM 5233 C CA . CYS A 1 649 ? 18.587 -28.014 -21.938 1.00 90.12 649 CYS A CA 1
ATOM 5234 C C . CYS A 1 649 ? 17.640 -28.623 -20.896 1.00 90.12 649 CYS A C 1
ATOM 5236 O O . CYS A 1 649 ? 17.111 -27.916 -20.040 1.00 90.12 649 CYS A O 1
ATOM 5238 N N . ALA A 1 650 ? 17.472 -29.944 -20.911 1.00 91.31 650 ALA A N 1
ATOM 5239 C CA . ALA A 1 650 ? 16.575 -30.638 -19.992 1.00 91.31 650 ALA A CA 1
ATOM 5240 C C . ALA A 1 650 ? 16.948 -30.402 -18.516 1.00 91.31 650 ALA A C 1
ATOM 5242 O O . ALA A 1 650 ? 16.047 -30.306 -17.683 1.00 91.31 650 ALA A O 1
ATOM 5243 N N . SER A 1 651 ? 18.247 -30.223 -18.228 1.00 91.88 651 SER A N 1
ATOM 5244 C CA . SER A 1 651 ? 18.777 -29.998 -16.879 1.00 91.88 651 SER A CA 1
ATOM 5245 C C . SER A 1 651 ? 18.755 -28.528 -16.443 1.00 91.88 651 SER A C 1
ATOM 5247 O O . SER A 1 651 ? 18.115 -28.202 -15.450 1.00 91.88 651 SER A O 1
ATOM 5249 N N . CYS A 1 652 ? 19.455 -27.638 -17.160 1.00 86.81 652 CYS A N 1
ATOM 5250 C CA . CYS A 1 652 ? 19.655 -26.243 -16.735 1.00 86.81 652 CYS A CA 1
ATOM 5251 C C . CYS A 1 652 ? 18.685 -25.239 -17.367 1.00 86.81 652 CYS A C 1
ATOM 5253 O O . CYS A 1 652 ? 18.760 -24.060 -17.050 1.00 86.81 652 CYS A O 1
ATOM 5255 N N . LYS A 1 653 ? 17.798 -25.684 -18.264 1.00 87.94 653 LYS A N 1
ATOM 5256 C CA . LYS A 1 653 ? 16.774 -24.855 -18.923 1.00 87.94 653 LYS A CA 1
ATOM 5257 C C . LYS A 1 653 ? 17.291 -23.743 -19.849 1.00 87.94 653 LYS A C 1
ATOM 5259 O O . LYS A 1 653 ? 16.492 -23.025 -20.434 1.00 87.94 653 LYS A O 1
ATOM 5264 N N . ILE A 1 654 ? 18.603 -23.659 -20.082 1.00 83.25 654 ILE A N 1
ATOM 5265 C CA . ILE A 1 654 ? 19.195 -22.726 -21.054 1.00 83.25 654 ILE A CA 1
ATOM 5266 C C . ILE A 1 654 ? 18.806 -23.122 -22.483 1.00 83.25 654 ILE A C 1
ATOM 5268 O O . ILE A 1 654 ? 18.923 -24.294 -22.869 1.00 83.25 654 ILE A O 1
ATOM 5272 N N . ARG A 1 655 ? 18.392 -22.144 -23.294 1.00 82.75 655 ARG A N 1
ATOM 5273 C CA . ARG A 1 655 ? 18.060 -22.310 -24.716 1.00 82.75 655 ARG A CA 1
ATOM 5274 C C . ARG A 1 655 ? 19.258 -21.955 -25.591 1.00 82.75 655 ARG A C 1
ATOM 5276 O O . ARG A 1 655 ? 19.522 -20.791 -25.880 1.00 82.75 655 ARG A O 1
ATOM 5283 N N . THR A 1 656 ? 19.966 -22.971 -26.073 1.00 83.12 656 THR A N 1
ATOM 5284 C CA . THR A 1 656 ? 21.168 -22.785 -26.901 1.00 83.12 656 THR A CA 1
ATOM 5285 C C . THR A 1 656 ? 21.153 -23.676 -28.139 1.00 83.12 656 THR A C 1
ATOM 5287 O O . THR A 1 656 ? 20.505 -24.723 -28.178 1.00 83.12 656 THR A O 1
ATOM 5290 N N . ILE A 1 657 ? 21.866 -23.270 -29.187 1.00 82.25 657 ILE A N 1
ATOM 5291 C CA . ILE A 1 657 ? 22.133 -24.088 -30.369 1.00 82.25 657 ILE A CA 1
ATOM 5292 C C . ILE A 1 657 ? 23.157 -25.189 -30.070 1.00 82.25 657 ILE A C 1
ATOM 5294 O O . ILE A 1 657 ? 23.220 -26.161 -30.822 1.00 82.25 657 ILE A O 1
ATOM 5298 N N . LEU A 1 658 ? 23.937 -25.050 -28.989 1.00 83.38 658 LEU A N 1
ATOM 5299 C CA . LEU A 1 658 ? 24.981 -25.995 -28.575 1.00 83.38 658 LEU A CA 1
ATOM 5300 C C . LEU A 1 658 ? 24.438 -27.287 -27.956 1.00 83.38 658 LEU A C 1
ATOM 5302 O O . LEU A 1 658 ? 25.187 -28.245 -27.763 1.00 83.38 658 LEU A O 1
ATOM 5306 N N . VAL A 1 659 ? 23.132 -27.348 -27.694 1.00 86.44 659 VAL A N 1
ATOM 5307 C CA . VAL A 1 659 ? 22.479 -28.536 -27.156 1.00 86.44 659 VAL A CA 1
ATOM 5308 C C . VAL A 1 659 ? 22.677 -29.772 -28.034 1.00 86.44 659 VAL A C 1
ATOM 5310 O O . VAL A 1 659 ? 22.379 -29.807 -29.232 1.00 86.44 659 VAL A O 1
ATOM 5313 N N . ARG A 1 660 ? 23.133 -30.847 -27.400 1.00 88.31 660 ARG A N 1
ATOM 5314 C CA . ARG A 1 660 ? 23.307 -32.169 -27.994 1.00 88.31 660 ARG A CA 1
ATOM 5315 C C . ARG A 1 660 ? 22.170 -33.072 -27.555 1.00 88.31 660 ARG A C 1
ATOM 5317 O O . ARG A 1 660 ? 21.712 -33.034 -26.417 1.00 88.31 660 ARG A O 1
ATOM 5324 N N . ARG A 1 661 ? 21.718 -33.927 -28.468 1.00 91.88 661 ARG A N 1
ATOM 5325 C CA . ARG A 1 661 ? 20.733 -34.960 -28.141 1.00 91.88 661 ARG A CA 1
ATOM 5326 C C . ARG A 1 661 ? 21.377 -36.048 -27.293 1.00 91.88 661 ARG A C 1
ATOM 5328 O O . ARG A 1 661 ? 22.501 -36.457 -27.585 1.00 91.88 661 ARG A O 1
ATOM 5335 N N . CYS A 1 662 ? 20.624 -36.602 -26.345 1.00 93.44 662 CYS A N 1
ATOM 5336 C CA . CYS A 1 662 ? 21.022 -37.821 -25.645 1.00 93.44 662 CYS A CA 1
ATOM 5337 C C . CYS A 1 662 ? 21.437 -38.903 -26.657 1.00 93.44 662 CYS A C 1
ATOM 5339 O O . CYS A 1 662 ? 20.651 -39.273 -27.537 1.00 93.44 662 CYS A O 1
ATOM 5341 N N . GLY A 1 663 ? 22.652 -39.445 -26.515 1.00 90.38 663 GLY A N 1
ATOM 5342 C CA . GLY A 1 663 ? 23.196 -40.439 -27.448 1.00 90.38 663 GLY A CA 1
ATOM 5343 C C . GLY A 1 663 ? 22.347 -41.711 -27.569 1.00 90.38 663 GLY A C 1
ATOM 5344 O O . GLY A 1 663 ? 22.353 -42.350 -28.622 1.00 90.38 663 GLY A O 1
ATOM 5345 N N . ARG A 1 664 ? 21.572 -42.045 -26.525 1.00 91.12 664 ARG A N 1
ATOM 5346 C CA . ARG A 1 664 ? 20.706 -43.230 -26.471 1.00 91.12 664 ARG A CA 1
ATOM 5347 C C . ARG A 1 664 ? 19.309 -42.966 -27.031 1.00 91.12 664 ARG A C 1
ATOM 5349 O O . ARG A 1 664 ? 18.937 -43.595 -28.019 1.00 91.12 664 ARG A O 1
ATOM 5356 N N . CYS A 1 665 ? 18.533 -42.066 -26.422 1.00 92.88 665 CYS A N 1
ATOM 5357 C CA . CYS A 1 665 ? 17.121 -41.868 -26.783 1.00 92.88 665 CYS A CA 1
ATOM 5358 C C . CYS A 1 665 ? 16.877 -40.798 -27.845 1.00 92.88 665 CYS A C 1
ATOM 5360 O O . CYS A 1 665 ? 15.848 -40.809 -28.515 1.00 92.88 665 CYS A O 1
ATOM 5362 N N . ARG A 1 666 ? 17.815 -39.859 -27.998 1.00 91.06 666 ARG A N 1
ATOM 5363 C CA . ARG A 1 666 ? 17.698 -38.666 -28.844 1.00 91.06 666 ARG A CA 1
ATOM 5364 C C . ARG A 1 666 ? 16.469 -37.775 -28.587 1.00 91.06 666 ARG A C 1
ATOM 5366 O O . ARG A 1 666 ? 16.203 -36.904 -29.411 1.00 91.06 666 ARG A O 1
ATOM 5373 N N . ALA A 1 667 ? 15.745 -37.994 -27.488 1.00 89.88 667 ALA A N 1
ATOM 5374 C CA . ALA A 1 667 ? 14.545 -37.248 -27.116 1.00 89.88 667 ALA A CA 1
ATOM 5375 C C . ALA A 1 667 ? 14.871 -36.015 -26.259 1.00 89.88 667 ALA A C 1
ATOM 5377 O O . ALA A 1 667 ? 14.307 -34.953 -26.495 1.00 89.88 667 ALA A O 1
ATOM 5378 N N . GLN A 1 668 ? 15.809 -36.152 -25.315 1.00 91.94 668 GLN A N 1
ATOM 5379 C CA . GLN A 1 668 ? 16.273 -35.049 -24.469 1.00 91.94 668 GLN A CA 1
ATOM 5380 C C . GLN A 1 668 ? 17.498 -34.344 -25.055 1.00 91.94 668 GLN A C 1
ATOM 5382 O O . GLN A 1 668 ? 18.293 -34.954 -25.786 1.00 91.94 668 GLN A O 1
ATOM 5387 N N . TRP A 1 669 ? 17.638 -33.069 -24.700 1.00 93.62 669 TRP A N 1
ATOM 5388 C CA . TRP A 1 669 ? 18.680 -32.156 -25.155 1.00 93.62 669 TRP A CA 1
ATOM 5389 C C . TRP A 1 669 ? 19.489 -31.644 -23.963 1.00 93.62 669 TRP A C 1
ATOM 5391 O O . TRP A 1 669 ? 18.913 -31.274 -22.946 1.00 93.62 669 TRP A O 1
ATOM 5401 N N . TYR A 1 670 ? 20.812 -31.606 -24.091 1.00 90.62 670 TYR A N 1
ATOM 5402 C CA . TYR A 1 670 ? 21.720 -31.142 -23.041 1.00 90.62 670 TYR A CA 1
ATOM 5403 C C . TYR A 1 670 ? 22.760 -30.202 -23.632 1.00 90.62 670 TYR A C 1
ATOM 5405 O O . TYR A 1 670 ? 23.358 -30.539 -24.653 1.00 90.62 670 TYR A O 1
ATOM 5413 N N . CYS A 1 671 ? 22.980 -29.042 -23.013 1.00 87.00 671 CYS A N 1
ATOM 5414 C CA . CYS A 1 671 ? 24.019 -28.102 -23.448 1.00 87.00 671 CYS A CA 1
ATOM 5415 C C . CYS A 1 671 ? 25.423 -28.699 -23.280 1.00 87.00 671 CYS A C 1
ATOM 5417 O O . CYS A 1 671 ? 26.256 -28.555 -24.168 1.00 87.00 671 CYS A O 1
ATOM 5419 N N . GLU A 1 672 ? 25.644 -29.451 -22.199 1.00 88.12 672 GLU A N 1
ATOM 5420 C CA . GLU A 1 672 ? 26.946 -30.004 -21.824 1.00 88.12 672 GLU A CA 1
ATOM 5421 C C . GLU A 1 672 ? 26.819 -31.417 -21.216 1.00 88.12 672 GLU A C 1
ATOM 5423 O O . GLU A 1 672 ? 25.744 -31.779 -20.712 1.00 88.12 672 GLU A O 1
ATOM 5428 N N . PRO A 1 673 ? 27.891 -32.238 -21.248 1.00 90.94 673 PRO A N 1
ATOM 5429 C CA . PRO A 1 673 ? 27.921 -33.551 -20.596 1.00 90.94 673 PRO A CA 1
ATOM 5430 C C . PRO A 1 673 ? 27.561 -33.512 -19.103 1.00 90.94 673 PRO A C 1
ATOM 5432 O O . PRO A 1 673 ? 26.869 -34.404 -18.612 1.00 90.94 673 PRO A O 1
ATOM 5435 N N . GLU A 1 674 ? 27.972 -32.468 -18.392 1.00 91.62 674 GLU A N 1
ATOM 5436 C CA . GLU A 1 674 ? 27.724 -32.240 -16.968 1.00 91.62 674 GLU A CA 1
ATOM 5437 C C . GLU A 1 674 ? 26.222 -32.112 -16.684 1.00 91.62 674 GLU A C 1
ATOM 5439 O O . GLU A 1 674 ? 25.698 -32.741 -15.762 1.00 91.62 674 GLU A O 1
ATOM 5444 N N . CYS A 1 675 ? 25.495 -31.375 -17.531 1.00 92.94 675 CYS A N 1
ATOM 5445 C CA . CYS A 1 675 ? 24.037 -31.265 -17.459 1.00 92.94 675 CYS A CA 1
ATOM 5446 C C . CYS A 1 675 ? 23.346 -32.611 -17.710 1.00 92.94 675 CYS A C 1
ATOM 5448 O O . CYS A 1 675 ? 22.373 -32.944 -17.032 1.00 92.94 675 CYS A O 1
ATOM 5450 N N . GLN A 1 676 ? 23.856 -33.411 -18.650 1.00 94.38 676 GLN A N 1
ATOM 5451 C CA . GLN A 1 676 ? 23.334 -34.758 -18.875 1.00 94.38 676 GLN A CA 1
ATOM 5452 C C . GLN A 1 676 ? 23.557 -35.658 -17.654 1.00 94.38 676 GLN A C 1
ATOM 5454 O O . GLN A 1 676 ? 22.659 -36.413 -17.293 1.00 94.38 676 GLN A O 1
ATOM 5459 N N . LEU A 1 677 ? 24.731 -35.587 -17.017 1.00 94.19 677 LEU A N 1
ATOM 5460 C CA . LEU A 1 677 ? 25.040 -36.350 -15.804 1.00 94.19 677 LEU A CA 1
ATOM 5461 C C . LEU A 1 677 ? 24.144 -35.937 -14.631 1.00 94.19 677 LEU A C 1
ATOM 5463 O O . LEU A 1 677 ? 23.644 -36.811 -13.922 1.00 94.19 677 LEU A O 1
ATOM 5467 N N . LYS A 1 678 ? 23.895 -34.632 -14.466 1.00 94.06 678 LYS A N 1
ATOM 5468 C CA . LYS A 1 678 ? 23.016 -34.084 -13.423 1.00 94.06 678 LYS A CA 1
ATOM 5469 C C . LYS A 1 678 ? 21.569 -34.567 -13.573 1.00 94.06 678 LYS A C 1
ATOM 5471 O O . LYS A 1 678 ? 20.965 -34.984 -12.592 1.00 94.06 678 LYS A O 1
ATOM 5476 N N . ASP A 1 679 ? 21.041 -34.572 -14.795 1.00 93.56 679 ASP A N 1
ATOM 5477 C CA . ASP A 1 679 ? 19.683 -35.053 -15.108 1.00 93.56 679 ASP A CA 1
ATOM 5478 C C . ASP A 1 679 ? 19.585 -36.591 -15.216 1.00 93.56 679 ASP A C 1
ATOM 5480 O O . ASP A 1 679 ? 18.498 -37.170 -15.221 1.00 93.56 679 ASP A O 1
ATOM 5484 N N . TRP A 1 680 ? 20.717 -37.305 -15.281 1.00 93.88 680 TRP A N 1
ATOM 5485 C CA . TRP A 1 680 ? 20.735 -38.746 -15.562 1.00 93.88 680 TRP A CA 1
ATOM 5486 C C . TRP A 1 680 ? 19.943 -39.578 -14.550 1.00 93.88 680 TRP A C 1
ATOM 5488 O O . TRP A 1 680 ? 19.367 -40.603 -14.920 1.00 93.88 680 TRP A O 1
ATOM 5498 N N . GLY A 1 681 ? 19.897 -39.149 -13.285 1.00 92.06 681 GLY A N 1
ATOM 5499 C CA . GLY A 1 681 ? 19.139 -39.818 -12.226 1.00 92.06 681 GLY A CA 1
ATOM 5500 C C . GLY A 1 681 ? 17.659 -40.000 -12.572 1.00 92.06 681 GLY A C 1
ATOM 5501 O O . GLY A 1 681 ? 17.126 -41.093 -12.372 1.00 92.06 681 GLY A O 1
ATOM 5502 N N . GLU A 1 682 ? 17.041 -38.975 -13.156 1.00 92.31 682 GLU A N 1
ATOM 5503 C CA . GLU A 1 682 ? 15.636 -38.975 -13.569 1.00 92.31 682 GLU A CA 1
ATOM 5504 C C . GLU A 1 682 ? 15.489 -39.457 -15.014 1.00 92.31 682 GLU A C 1
ATOM 5506 O O . GLU A 1 682 ? 14.698 -40.359 -15.308 1.00 92.31 682 GLU A O 1
ATOM 5511 N N . HIS A 1 683 ? 16.318 -38.937 -15.924 1.00 94.12 683 HIS A N 1
ATOM 5512 C CA . HIS A 1 683 ? 16.228 -39.260 -17.342 1.00 94.12 683 HIS A CA 1
ATOM 5513 C C . HIS A 1 683 ? 16.417 -40.752 -17.635 1.00 94.12 683 HIS A C 1
ATOM 5515 O O . HIS A 1 683 ? 15.743 -41.297 -18.512 1.00 94.12 683 HIS A O 1
ATOM 5521 N N . LYS A 1 684 ? 17.291 -41.461 -16.902 1.00 95.00 684 LYS A N 1
ATOM 5522 C CA . LYS A 1 684 ? 17.535 -42.898 -17.133 1.00 95.00 684 LYS A CA 1
ATOM 5523 C C . LYS A 1 684 ? 16.261 -43.745 -17.046 1.00 95.00 684 LYS A C 1
ATOM 5525 O O . LYS A 1 684 ? 16.196 -44.779 -17.706 1.00 95.00 684 LYS A O 1
ATOM 5530 N N . LEU A 1 685 ? 15.264 -43.304 -16.270 1.00 93.44 685 LEU A N 1
ATOM 5531 C CA . LEU A 1 685 ? 13.980 -43.990 -16.096 1.00 93.44 685 LEU A CA 1
ATOM 5532 C C . LEU A 1 685 ? 13.107 -43.913 -17.357 1.00 93.44 685 LEU A C 1
ATOM 5534 O O . LEU A 1 685 ? 12.298 -44.801 -17.603 1.00 93.44 685 LEU A O 1
ATOM 5538 N N . THR A 1 686 ? 13.299 -42.879 -18.181 1.00 93.62 686 THR A N 1
ATOM 5539 C CA . THR A 1 686 ? 12.530 -42.620 -19.410 1.00 93.62 686 THR A CA 1
ATOM 5540 C C . THR A 1 686 ? 13.372 -42.754 -20.689 1.00 93.62 686 THR A C 1
ATOM 5542 O O . THR A 1 686 ? 12.866 -42.609 -21.802 1.00 93.62 686 THR A O 1
ATOM 5545 N N . CYS A 1 687 ? 14.668 -43.060 -20.566 1.00 93.81 687 CYS A N 1
ATOM 5546 C CA . CYS A 1 687 ? 15.615 -43.110 -21.678 1.00 93.81 687 CYS A CA 1
ATOM 5547 C C . CYS A 1 687 ? 15.485 -44.402 -22.514 1.00 93.81 687 CYS A C 1
ATOM 5549 O O . CYS A 1 687 ? 16.184 -45.396 -22.289 1.00 93.81 687 CYS A O 1
ATOM 5551 N N . VAL A 1 688 ? 14.620 -44.378 -23.533 1.00 91.94 688 VAL A N 1
ATOM 5552 C CA . VAL A 1 688 ? 14.412 -45.504 -24.466 1.00 91.94 688 VAL A CA 1
ATOM 5553 C C . VAL A 1 688 ? 15.318 -45.375 -25.702 1.00 91.94 688 VAL A C 1
ATOM 5555 O O . VAL A 1 688 ? 15.328 -44.308 -26.308 1.00 91.94 688 VAL A O 1
ATOM 5558 N N . PRO A 1 689 ? 16.071 -46.417 -26.123 1.00 89.38 689 PRO A N 1
ATOM 5559 C CA . PRO A 1 689 ? 16.923 -46.364 -27.315 1.00 89.38 689 PRO A CA 1
ATOM 5560 C C . PRO A 1 689 ? 16.189 -45.912 -28.584 1.00 89.38 689 PRO A C 1
ATOM 5562 O O . PRO A 1 689 ? 15.136 -46.443 -28.936 1.00 89.38 689 PRO A O 1
ATOM 5565 N N . TYR A 1 690 ? 16.785 -44.970 -29.315 1.00 86.50 690 TYR A N 1
ATOM 5566 C CA . TYR A 1 690 ? 16.250 -44.492 -30.585 1.00 86.50 690 TYR A CA 1
ATOM 5567 C C . TYR A 1 690 ? 16.397 -45.558 -31.680 1.00 86.50 690 TYR A C 1
ATOM 5569 O O . TYR A 1 690 ? 17.496 -45.813 -32.179 1.00 86.50 690 TYR A O 1
ATOM 5577 N N . VAL A 1 691 ? 15.281 -46.154 -32.105 1.00 84.31 691 VAL A N 1
ATOM 5578 C CA . VAL A 1 691 ? 15.254 -47.088 -33.240 1.00 84.31 691 VAL A CA 1
ATOM 5579 C C . VAL A 1 691 ? 15.097 -46.302 -34.539 1.00 84.31 691 VAL A C 1
ATOM 5581 O O . VAL A 1 691 ? 14.020 -45.807 -34.872 1.00 84.31 691 VAL A O 1
ATOM 5584 N N . ARG A 1 692 ? 16.187 -46.183 -35.303 1.00 69.31 692 ARG A N 1
ATOM 5585 C CA . ARG A 1 692 ? 16.184 -45.541 -36.625 1.00 69.31 692 ARG A CA 1
ATOM 5586 C C . ARG A 1 692 ? 15.413 -46.436 -37.605 1.00 69.31 692 ARG A C 1
ATOM 5588 O O . ARG A 1 692 ? 15.983 -47.384 -38.141 1.00 69.31 692 ARG A O 1
ATOM 5595 N N . ARG A 1 693 ? 14.119 -46.169 -37.828 1.00 61.06 693 ARG A N 1
ATOM 5596 C CA . ARG A 1 693 ? 13.318 -46.894 -38.833 1.00 61.06 693 ARG A CA 1
ATOM 5597 C C . ARG A 1 693 ? 13.970 -46.713 -40.210 1.00 61.06 693 ARG A C 1
ATOM 5599 O O . ARG A 1 693 ? 14.069 -45.594 -40.710 1.00 61.06 693 ARG A O 1
ATOM 5606 N N . ARG A 1 694 ? 14.466 -47.800 -40.807 1.00 48.69 694 ARG A N 1
ATOM 5607 C CA . ARG A 1 694 ? 14.939 -47.811 -42.199 1.00 48.69 694 ARG A CA 1
ATOM 5608 C C . ARG A 1 694 ? 13.711 -47.807 -43.110 1.00 48.69 694 ARG A C 1
ATOM 5610 O O . ARG A 1 694 ? 13.033 -48.819 -43.181 1.00 48.69 694 ARG A O 1
ATOM 5617 N N . GLY A 1 695 ? 13.457 -46.686 -43.784 1.00 54.72 695 GLY A N 1
ATOM 5618 C CA . GLY A 1 695 ? 12.481 -46.578 -44.875 1.00 54.72 695 GLY A CA 1
ATOM 5619 C C . GLY A 1 695 ? 11.015 -46.597 -44.430 1.00 54.72 695 GLY A C 1
ATOM 5620 O O . GLY A 1 695 ? 10.449 -47.645 -44.150 1.00 54.72 695 GLY A O 1
ATOM 5621 N N . GLY A 1 696 ? 10.380 -45.429 -44.406 1.00 43.78 696 GLY A N 1
ATOM 5622 C CA . GLY A 1 696 ? 8.937 -45.293 -44.210 1.00 43.78 696 GLY A CA 1
ATOM 5623 C C . GLY A 1 696 ? 8.572 -43.823 -44.057 1.00 43.78 696 GLY A C 1
ATOM 5624 O O . GLY A 1 696 ? 9.176 -43.136 -43.238 1.00 43.78 696 GLY A O 1
ATOM 5625 N N . ALA A 1 697 ? 7.652 -43.348 -44.896 1.00 45.56 697 ALA A N 1
ATOM 5626 C CA . ALA A 1 697 ? 7.214 -41.960 -45.005 1.00 45.56 697 ALA A CA 1
ATOM 5627 C C . ALA A 1 697 ? 6.898 -41.295 -43.648 1.00 45.56 697 ALA A C 1
ATOM 5629 O O . ALA A 1 697 ? 6.421 -41.941 -42.714 1.00 45.56 697 ALA A O 1
ATOM 5630 N N . PHE A 1 698 ? 7.175 -39.991 -43.560 1.00 37.84 698 PHE A N 1
ATOM 5631 C CA . PHE A 1 698 ? 6.880 -39.146 -42.401 1.00 37.84 698 PHE A CA 1
ATOM 5632 C C . PHE A 1 698 ? 5.386 -39.198 -42.034 1.00 37.84 698 PHE A C 1
ATOM 5634 O O . PHE A 1 698 ? 4.558 -38.956 -42.913 1.00 37.84 698 PHE A O 1
ATOM 5641 N N . PRO A 1 699 ? 5.011 -39.409 -40.758 1.00 39.44 699 PRO A N 1
ATOM 5642 C CA . PRO A 1 699 ? 3.708 -38.990 -40.277 1.00 39.44 699 PRO A CA 1
ATOM 5643 C C . PRO A 1 699 ? 3.748 -37.479 -40.035 1.00 39.44 699 PRO A C 1
ATOM 5645 O O . PRO A 1 699 ? 4.558 -36.975 -39.256 1.00 39.44 699 PRO A O 1
ATOM 5648 N N . THR A 1 700 ? 2.869 -36.759 -40.720 1.00 37.56 700 THR A N 1
ATOM 5649 C CA . THR A 1 700 ? 2.494 -35.385 -40.392 1.00 37.56 700 THR A CA 1
ATOM 5650 C C . THR A 1 700 ? 1.914 -35.359 -38.980 1.00 37.56 700 THR A C 1
ATOM 5652 O O . THR A 1 700 ? 0.852 -35.931 -38.735 1.00 37.56 700 THR A O 1
ATOM 5655 N N . HIS A 1 701 ? 2.605 -34.714 -38.041 1.00 35.59 701 HIS A N 1
ATOM 5656 C CA . HIS A 1 701 ? 1.985 -34.314 -36.783 1.00 35.59 701 HIS A CA 1
ATOM 5657 C C . HIS A 1 701 ? 1.001 -33.180 -37.085 1.00 35.59 701 HIS A C 1
ATOM 5659 O O . HIS A 1 701 ? 1.412 -32.096 -37.497 1.00 35.59 701 HIS A O 1
ATOM 5665 N N . ASN A 1 702 ? -0.291 -33.454 -36.902 1.00 32.53 702 ASN A N 1
ATOM 5666 C CA . ASN A 1 702 ? -1.304 -32.416 -36.781 1.00 32.53 702 ASN A CA 1
ATOM 5667 C C . ASN A 1 702 ? -0.985 -31.583 -35.537 1.00 32.53 702 ASN A C 1
ATOM 5669 O O . ASN A 1 702 ? -0.858 -32.130 -34.442 1.00 32.53 702 ASN A O 1
ATOM 5673 N N . ALA A 1 703 ? -0.837 -30.278 -35.743 1.00 32.25 703 ALA A N 1
ATOM 5674 C CA . ALA A 1 703 ? -0.866 -29.294 -34.679 1.00 32.25 703 ALA A CA 1
ATOM 5675 C C . ALA A 1 703 ? -2.301 -29.195 -34.141 1.00 32.25 703 ALA A C 1
ATOM 5677 O O . ALA A 1 703 ? -3.243 -29.032 -34.919 1.00 32.25 703 ALA A O 1
ATOM 5678 N N . SER A 1 704 ? -2.429 -29.317 -32.825 1.00 29.58 704 SER A N 1
ATOM 5679 C CA . SER A 1 704 ? -3.547 -28.823 -32.021 1.00 29.58 704 SER A CA 1
ATOM 5680 C C . SER A 1 704 ? -3.032 -27.675 -31.177 1.00 29.58 704 SER A C 1
ATOM 5682 O O . SER A 1 704 ? -1.964 -27.904 -30.558 1.00 29.58 704 SER A O 1
#

InterPro domains:
  IPR002893 Zinc finger, MYND-type [PF01753] (649-687)
  IPR002893 Zinc finger, MYND-type [PS50865] (649-687)
  IPR016024 Armadillo-type fold [SSF48371] (101-308)

Radius of gyration: 34.88 Å; chains: 1; bounding box: 80×75×105 Å

Foldseek 3Di:
DCVVLVQFPLLDLVSLVVVVPPDPVPNLVSLVVQCVVCLVPLVSLLVSLLVLLSNLLFVVSLVVNPPDLVVLLSLLSQLALVGALSSNLSSLSSLCSSLVDQDQVVLLSCLVRPLLRLLVNCLNDDDPFSSVVSSLSNLLSSLVSCLVDCPDLVSLVSSLVSLLVSLVSHQDLLSVLSSLLSLLSSLVSSQVPPPCLDQDPDPSLLLQLLLCLAQNFLVSLLSSLQNLLSNDHQPLPQDFDVVLLLVLVVCVVVPDPVLVVQCVVVPVCLAPSNQLSVLLVQLLVLLLVCLVPVDLQLSLLSNLQSCQQPVVSDDDDPVSCVSNVVPPDACVVSPDPDGHPLCSLLVSLVSQQPPDPVVSVVRPPCVSCPVPDSNLSSLLSQLSSCLVVLPPPSLVVSVVVCVVVVHLNLSSLLSCLRNDLAQDDPVSLVSHPDLSGNSSLNSLLSNLVSLLCCLRHNVDPPSPDDLVVLLVSLVSLVVSLVSLVSNQVRHRLLDLSVLVSLLSNLSSCSSQPRAPDLQDRDPVSVVSLVSNVSNCVSCCSNRVVNSQHSSRCSSVSSVVSNNVSSVVCVVSSCSNRDDVDDDDSSVSSSPDSPNPDQDDDDPVRLVVLLCCLPPNDVPDDDDRSRNRRPVSVCCNSNVNCPPDCFDQQPQPRRGRSCWDADPFQSPGTHNDPVSCVRCVVPVVVVRHGDDDDDDDDDDDDDDD

Sequence (704 aa):
MCTALRLPDLTRKPMLLKFFNSDDTLHLPLLVQAFDAAKHDDHGVAALMIIWARLCVDEGYRCHVFDDWLKFLVISHAIDWRRCDCCIVAGLHLVTIILSTFLEDLSWRIVDDVLPTLLETLAHTKDDNLVHELCLRIIDRLASAIYCDLKTEGSALEFMRTLVQHVPRMHYPAAVKVIMRSLIICTVALYTQKDSSIAHHDELLIDLFVGLLRFGYPRSRRLALRWLANSIKDMSDRPWRPGYFLSAQKRVGALPAPLRAQMEEYGWESCDSVRLARCIEGFCDAFTGFTIKRDLRSLALRLFCIITEDPRCVRFDDFFARRTGIGKRQPRHYGVDCDTWPEILDHCSLAVRDVSRRDLLAAIPEHILRSRTALDVSDVFTLTRAISARDRTKLADTARSIMRRSSCEPFLSYAIAMVTSKMLEKSRIRDFYDSDHAAYHHALAQNIMSGFYPLIINADGIALGDGGVWADVARSAFSLRDLCLEYLDAAPPDACERCSVLEVYIAIRLFIWGPDEPETLSDELKDTIEEWRVAVTLNEKLWGGYFRHEIGGLGELILDRLIPASKMWRQPLRRIFASDEQHDAEEDFEADFDPPGERTFSKAELLHWQRRVFAPLEGDPPLDWSEMPRKVLESFAHPKLRPFDVHECASCKIRTILVRRCGRCRAQWYCEPECQLKDWGEHKLTCVPYVRRRGGAFPTHNAS

pLDDT: mean 83.47, std 12.73, range [29.58, 97.75]